Protein 1U7G (pdb70)

Structure (mmCIF, N/CA/C/O backbone):
data_1U7G
#
_entry.id   1U7G
#
_cell.length_a   96.541
_cell.length_b   96.541
_cell.length_c   94.622
_cell.angle_alpha   90.00
_cell.angle_beta   90.00
_cell.angle_gamma   120.00
#
_symmetry.space_group_name_H-M   'P 63'
#
loop_
_entity.id
_entity.type
_entity.pdbx_description
1 polymer 'Probable ammonium transporter'
2 non-polymer 'octyl beta-D-glucopyranoside'
3 non-polymer 'AMMONIUM ION'
4 non-polymer AMMONIA
5 water water
#
loop_
_atom_site.group_PDB
_atom_site.id
_atom_site.type_symbol
_atom_site.label_atom_id
_atom_site.label_alt_id
_atom_site.label_comp_id
_atom_site.label_asym_id
_atom_site.label_entity_id
_atom_site.label_seq_id
_atom_site.pdbx_PDB_ins_code
_atom_site.Cartn_x
_atom_site.Cartn_y
_atom_site.Cartn_z
_atom_site.occupancy
_atom_site.B_iso_or_equiv
_atom_site.auth_seq_id
_atom_site.auth_comp_id
_atom_site.auth_asym_id
_atom_site.auth_atom_id
_atom_site.pdbx_PDB_model_num
ATOM 1 N N . ALA A 1 3 ? 62.207 -19.724 -8.623 1.00 86.37 3 ALA A N 1
ATOM 2 C CA . ALA A 1 3 ? 60.795 -20.089 -8.653 1.00 65.64 3 ALA A CA 1
ATOM 3 C C . ALA A 1 3 ? 60.579 -21.536 -9.071 1.00 61.84 3 ALA A C 1
ATOM 4 O O . ALA A 1 3 ? 61.560 -22.256 -9.299 1.00 59.66 3 ALA A O 1
ATOM 6 N N . VAL A 1 4 ? 59.320 -21.970 -9.177 1.00 52.75 4 VAL A N 1
ATOM 7 C CA . VAL A 1 4 ? 59.060 -23.358 -9.602 1.00 41.08 4 VAL A CA 1
ATOM 8 C C . VAL A 1 4 ? 58.149 -23.363 -10.813 1.00 32.65 4 VAL A C 1
ATOM 9 O O . VAL A 1 4 ? 57.281 -22.527 -11.035 1.00 31.89 4 VAL A O 1
ATOM 13 N N . ALA A 1 5 ? 58.384 -24.321 -11.706 1.00 23.22 5 ALA A N 1
ATOM 14 C CA . ALA A 1 5 ? 57.619 -24.318 -12.944 1.00 18.04 5 ALA A CA 1
ATOM 15 C C . ALA A 1 5 ? 56.221 -24.853 -12.713 1.00 16.74 5 ALA A C 1
ATOM 16 O O . ALA A 1 5 ? 55.961 -25.803 -11.966 1.00 22.28 5 ALA A O 1
ATOM 18 N N . ASP A 1 6 ? 55.280 -24.243 -13.406 1.00 15.44 6 ASP A N 1
ATOM 19 C CA . ASP A 1 6 ? 53.933 -24.757 -13.435 1.00 14.36 6 ASP A CA 1
ATOM 20 C C . ASP A 1 6 ? 53.759 -25.625 -14.681 1.00 13.88 6 ASP A C 1
ATOM 21 O O . ASP A 1 6 ? 53.996 -25.070 -15.765 1.00 13.80 6 ASP A O 1
ATOM 26 N N . LYS A 1 7 ? 53.446 -26.895 -14.462 1.00 15.04 7 LYS A N 1
ATOM 27 C CA . LYS A 1 7 ? 53.404 -27.767 -15.639 1.00 14.26 7 LYS A CA 1
ATOM 28 C C . LYS A 1 7 ? 52.326 -27.344 -16.614 1.00 12.70 7 LYS A C 1
ATOM 29 O O . LYS A 1 7 ? 52.487 -27.575 -17.809 1.00 13.86 7 LYS A O 1
ATOM 35 N N . ALA A 1 8 ? 51.237 -26.766 -16.141 1.00 12.81 8 ALA A N 1
ATOM 36 C CA . ALA A 1 8 ? 50.213 -26.275 -17.060 1.00 12.73 8 ALA A CA 1
ATOM 37 C C . ALA A 1 8 ? 50.811 -25.208 -17.980 1.00 12.06 8 ALA A C 1
ATOM 38 O O . ALA A 1 8 ? 50.548 -25.199 -19.175 1.00 13.20 8 ALA A O 1
ATOM 40 N N . ASP A 1 9 ? 51.600 -24.299 -17.418 1.00 12.21 9 ASP A N 1
ATOM 41 C CA . ASP A 1 9 ? 52.219 -23.280 -18.220 1.00 11.61 9 ASP A CA 1
ATOM 42 C C . ASP A 1 9 ? 53.287 -23.885 -19.109 1.00 11.88 9 ASP A C 1
ATOM 43 O O . ASP A 1 9 ? 53.409 -23.493 -20.267 1.00 13.62 9 ASP A O 1
ATOM 48 N N . ASN A 1 10 ? 54.045 -24.842 -18.550 1.00 11.65 10 ASN A N 1
ATOM 49 C CA . ASN A 1 10 ? 55.002 -25.520 -19.436 1.00 11.19 10 ASN A CA 1
ATOM 50 C C . ASN A 1 10 ? 54.285 -26.122 -20.660 1.00 10.15 10 ASN A C 1
ATOM 51 O O . ASN A 1 10 ? 54.789 -25.978 -21.781 1.00 12.22 10 ASN A O 1
ATOM 56 N N . ALA A 1 11 ? 53.210 -26.827 -20.415 1.00 11.31 11 ALA A N 1
ATOM 57 C CA . ALA A 1 11 ? 52.473 -27.482 -21.476 1.00 10.39 11 ALA A CA 1
ATOM 58 C C . ALA A 1 11 ? 51.971 -26.447 -22.482 1.00 11.70 11 ALA A C 1
ATOM 59 O O . ALA A 1 11 ? 52.182 -26.556 -23.692 1.00 13.52 11 ALA A O 1
ATOM 61 N N . PHE A 1 12 ? 51.305 -25.453 -21.903 1.00 11.29 12 PHE A N 1
ATOM 62 C CA . PHE A 1 12 ? 50.802 -24.365 -22.738 1.00 10.26 12 PHE A CA 1
ATOM 63 C C . PHE A 1 12 ? 51.879 -23.791 -23.634 1.00 11.29 12 PHE A C 1
ATOM 64 O O . PHE A 1 12 ? 51.733 -23.561 -24.826 1.00 12.72 12 PHE A O 1
ATOM 88 N N . ILE A 1 15 ? 53.310 -25.968 -26.385 1.00 11.14 15 ILE A N 1
ATOM 89 C CA . ILE A 1 15 ? 52.378 -26.035 -27.534 1.00 10.82 15 ILE A CA 1
ATOM 90 C C . ILE A 1 15 ? 52.334 -24.717 -28.256 1.00 10.81 15 ILE A C 1
ATOM 91 O O . ILE A 1 15 ? 52.331 -24.647 -29.486 1.00 11.92 15 ILE A O 1
ATOM 99 N N . CYS A 1 16 ? 52.328 -23.598 -27.544 1.00 10.18 16 CYS A N 1
ATOM 100 C CA . CYS A 1 16 ? 52.322 -22.297 -28.219 1.00 10.40 16 CYS A CA 1
ATOM 101 C C . CYS A 1 16 ? 53.602 -22.179 -29.040 1.00 10.01 16 CYS A C 1
ATOM 102 O O . CYS A 1 16 ? 53.554 -21.584 -30.113 1.00 11.58 16 CYS A O 1
ATOM 105 N N . THR A 1 17 ? 54.731 -22.663 -28.546 1.00 10.85 17 THR A N 1
ATOM 106 C CA . THR A 1 17 ? 55.944 -22.569 -29.372 1.00 10.90 17 THR A CA 1
ATOM 107 C C . THR A 1 17 ? 55.803 -23.402 -30.640 1.00 9.68 17 THR A C 1
ATOM 108 O O . THR A 1 17 ? 56.194 -22.891 -31.683 1.00 11.44 17 THR A O 1
ATOM 112 N N . ALA A 1 18 ? 55.236 -24.615 -30.516 1.00 11.10 18 ALA A N 1
ATOM 113 C CA . ALA A 1 18 ? 55.003 -25.406 -31.727 1.00 10.48 18 ALA A CA 1
ATOM 114 C C . ALA A 1 18 ? 54.113 -24.621 -32.675 1.00 10.11 18 ALA A C 1
ATOM 115 O O . ALA A 1 18 ? 54.374 -24.613 -33.883 1.00 11.44 18 ALA A O 1
ATOM 117 N N . LEU A 1 19 ? 53.098 -23.977 -32.169 1.00 10.19 19 LEU A N 1
ATOM 118 C CA . LEU A 1 19 ? 52.217 -23.180 -33.028 1.00 10.14 19 LEU A CA 1
ATOM 119 C C . LEU A 1 19 ? 52.982 -22.055 -33.666 1.00 9.30 19 LEU A C 1
ATOM 120 O O . LEU A 1 19 ? 52.738 -21.739 -34.838 1.00 11.26 19 LEU A O 1
ATOM 125 N N . VAL A 1 20 ? 53.872 -21.407 -32.918 1.00 10.07 20 VAL A N 1
ATOM 126 C CA . VAL A 1 20 ? 54.615 -20.295 -33.578 1.00 10.67 20 VAL A CA 1
ATOM 127 C C . VAL A 1 20 ? 55.547 -20.867 -34.649 1.00 10.99 20 VAL A C 1
ATOM 128 O O . VAL A 1 20 ? 55.715 -20.268 -35.726 1.00 12.00 20 VAL A O 1
ATOM 132 N N . LEU A 1 21 ? 56.192 -21.998 -34.354 1.00 10.61 21 LEU A N 1
ATOM 133 C CA . LEU A 1 21 ? 57.077 -22.603 -35.379 1.00 9.56 21 LEU A CA 1
ATOM 134 C C . LEU A 1 21 ? 56.256 -22.923 -36.619 1.00 9.75 21 LEU A C 1
ATOM 135 O O . LEU A 1 21 ? 56.741 -22.780 -37.724 1.00 11.34 21 LEU A O 1
ATOM 140 N N . PHE A 1 22 ? 55.026 -23.364 -36.422 1.00 10.05 22 PHE A N 1
ATOM 141 C CA . PHE A 1 22 ? 54.112 -23.723 -37.517 1.00 10.98 22 PHE A CA 1
ATOM 142 C C . PHE A 1 22 ? 53.891 -22.499 -38.381 1.00 9.38 22 PHE A C 1
ATOM 143 O O . PHE A 1 22 ? 53.643 -22.681 -39.588 1.00 12.01 22 PHE A O 1
ATOM 159 N N . THR A 1 24 ? 56.006 -20.406 -39.359 1.00 11.00 24 THR A N 1
ATOM 160 C CA . THR A 1 24 ? 57.042 -20.312 -40.384 1.00 11.54 24 THR A CA 1
ATOM 161 C C . THR A 1 24 ? 57.030 -21.539 -41.281 1.00 12.09 24 THR A C 1
ATOM 162 O O . THR A 1 24 ? 57.048 -21.447 -42.494 1.00 13.47 24 THR A O 1
ATOM 166 N N . ILE A 1 25 ? 57.031 -22.675 -40.570 1.00 10.50 25 ILE A N 1
ATOM 167 C CA . ILE A 1 25 ? 57.185 -23.980 -41.188 1.00 10.69 25 ILE A CA 1
ATOM 168 C C . ILE A 1 25 ? 55.861 -24.695 -41.022 1.00 11.04 25 ILE A C 1
ATOM 169 O O . ILE A 1 25 ? 55.645 -25.363 -40.006 1.00 11.55 25 ILE A O 1
ATOM 174 N N . PRO A 1 26 ? 54.888 -24.654 -41.931 1.00 11.12 26 PRO A N 1
ATOM 175 C CA . PRO A 1 26 ? 55.053 -24.054 -43.255 1.00 11.90 26 PRO A CA 1
ATOM 176 C C . PRO A 1 26 ? 54.263 -22.794 -43.534 1.00 12.14 26 PRO A C 1
ATOM 177 O O . PRO A 1 26 ? 54.250 -22.386 -44.679 1.00 12.29 26 PRO A O 1
ATOM 181 N N . GLY A 1 27 ? 53.658 -22.186 -42.519 1.00 11.65 27 GLY A N 1
ATOM 182 C CA . GLY A 1 27 ? 52.691 -21.076 -42.731 1.00 11.81 27 GLY A CA 1
ATOM 183 C C . GLY A 1 27 ? 53.214 -20.026 -43.698 1.00 10.87 27 GLY A C 1
ATOM 184 O O . GLY A 1 27 ? 52.596 -19.798 -44.757 1.00 12.48 27 GLY A O 1
ATOM 185 N N . ILE A 1 28 ? 54.323 -19.381 -43.375 1.00 10.97 28 ILE A N 1
ATOM 186 C CA . ILE A 1 28 ? 54.706 -18.195 -44.161 1.00 10.84 28 ILE A CA 1
ATOM 187 C C . ILE A 1 28 ? 55.215 -18.634 -45.508 1.00 11.58 28 ILE A C 1
ATOM 188 O O . ILE A 1 28 ? 55.128 -17.886 -46.493 1.00 12.96 28 ILE A O 1
ATOM 193 N N . ALA A 1 29 ? 55.746 -19.852 -45.553 1.00 12.42 29 ALA A N 1
ATOM 194 C CA . ALA A 1 29 ? 56.240 -20.384 -46.842 1.00 12.39 29 ALA A CA 1
ATOM 195 C C . ALA A 1 29 ? 55.105 -20.642 -47.792 1.00 13.17 29 ALA A C 1
ATOM 196 O O . ALA A 1 29 ? 55.188 -20.337 -49.001 1.00 15.72 29 ALA A O 1
ATOM 198 N N . LEU A 1 30 ? 54.025 -21.200 -47.280 1.00 13.76 30 LEU A N 1
ATOM 199 C CA . LEU A 1 30 ? 52.856 -21.393 -48.159 1.00 13.51 30 LEU A CA 1
ATOM 200 C C . LEU A 1 30 ? 52.271 -20.044 -48.540 1.00 13.60 30 LEU A C 1
ATOM 201 O O . LEU A 1 30 ? 51.848 -19.841 -49.676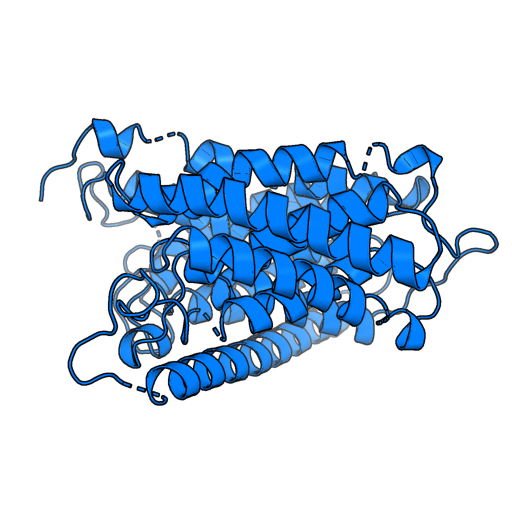 1.00 14.50 30 LEU A O 1
ATOM 206 N N . PHE A 1 31 ? 52.235 -19.135 -47.577 1.00 13.12 31 PHE A N 1
ATOM 207 C CA . PHE A 1 31 ? 51.654 -17.829 -47.837 1.00 12.13 31 PHE A CA 1
ATOM 208 C C . PHE A 1 31 ? 52.346 -17.171 -49.007 1.00 12.76 31 PHE A C 1
ATOM 209 O O . PHE A 1 31 ? 51.721 -16.730 -49.979 1.00 14.70 31 PHE A O 1
ATOM 217 N N . TYR A 1 32 ? 53.665 -17.093 -48.927 1.00 13.12 32 TYR A N 1
ATOM 218 C CA . TYR A 1 32 ? 54.373 -16.501 -50.061 1.00 12.53 32 TYR A CA 1
ATOM 219 C C . TYR A 1 32 ? 54.428 -17.407 -51.284 1.00 14.07 32 TYR A C 1
ATOM 220 O O . TYR A 1 32 ? 54.492 -16.848 -52.373 1.00 16.05 32 TYR A O 1
ATOM 229 N N . GLY A 1 33 ? 54.350 -18.690 -51.053 1.00 13.78 33 GLY A N 1
ATOM 230 C CA . GLY A 1 33 ? 54.317 -19.605 -52.184 1.00 15.89 33 GLY A CA 1
ATOM 231 C C . GLY A 1 33 ? 53.143 -19.270 -53.093 1.00 18.24 33 GLY A C 1
ATOM 232 O O . GLY A 1 33 ? 53.260 -19.436 -54.329 1.00 22.72 33 GLY A O 1
ATOM 233 N N . GLY A 1 34 ? 52.038 -18.783 -52.538 1.00 18.62 34 GLY A N 1
ATOM 234 C CA . GLY A 1 34 ? 50.900 -18.424 -53.351 1.00 18.36 34 GLY A CA 1
ATOM 235 C C . GLY A 1 34 ? 51.031 -17.069 -54.004 1.00 18.95 34 GLY A C 1
ATOM 236 O O . GLY A 1 34 ? 50.202 -16.720 -54.841 1.00 24.37 34 GLY A O 1
ATOM 237 N N . LEU A 1 35 ? 52.019 -16.292 -53.657 1.00 16.55 35 LEU A N 1
ATOM 238 C CA . LEU A 1 35 ? 52.209 -14.934 -54.122 1.00 18.41 35 LEU A CA 1
ATOM 239 C C . LEU A 1 35 ? 53.336 -14.773 -55.117 1.00 23.74 35 LEU A C 1
ATOM 240 O O . LEU A 1 35 ? 53.454 -13.716 -55.719 1.00 25.55 35 LEU A O 1
ATOM 245 N N . ILE A 1 36 ? 54.170 -15.801 -55.167 1.00 21.22 36 ILE A N 1
ATOM 246 C CA . ILE A 1 36 ? 55.237 -15.690 -56.152 1.00 22.74 36 ILE A CA 1
ATOM 247 C C . ILE A 1 36 ? 54.958 -16.669 -57.288 1.00 26.11 36 ILE A C 1
ATOM 248 O O . ILE A 1 36 ? 54.140 -17.605 -57.279 1.00 24.57 36 ILE A O 1
ATOM 253 N N . ARG A 1 37 ? 55.711 -16.423 -58.379 1.00 28.98 37 ARG A N 1
ATOM 254 C CA . ARG A 1 37 ? 55.639 -17.238 -59.570 1.00 33.37 37 ARG A CA 1
ATOM 255 C C . ARG A 1 37 ? 56.173 -18.643 -59.309 1.00 30.88 37 ARG A C 1
ATOM 256 O O . ARG A 1 37 ? 57.119 -18.770 -58.520 1.00 31.02 37 ARG A O 1
ATOM 264 N N . GLY A 1 38 ? 55.539 -19.586 -59.986 1.00 30.71 38 GLY A N 1
ATOM 265 C CA . GLY A 1 38 ? 55.832 -21.006 -59.868 1.00 32.18 38 GLY A CA 1
ATOM 266 C C . GLY A 1 38 ? 57.342 -21.173 -59.931 1.00 32.31 38 GLY A C 1
ATOM 267 O O . GLY A 1 38 ? 57.836 -21.957 -59.116 1.00 31.22 38 GLY A O 1
ATOM 268 N N . LYS A 1 39 ? 57.985 -20.459 -60.849 1.00 32.71 39 LYS A N 1
ATOM 269 C CA . LYS A 1 39 ? 59.400 -20.741 -61.127 1.00 31.89 39 LYS A CA 1
ATOM 270 C C . LYS A 1 39 ? 60.330 -20.402 -59.981 1.00 29.92 39 LYS A C 1
ATOM 271 O O . LYS A 1 39 ? 61.474 -20.850 -60.004 1.00 29.22 39 LYS A O 1
ATOM 277 N N . ASN A 1 40 ? 59.897 -19.635 -58.990 1.00 24.05 40 ASN A N 1
ATOM 278 C CA . ASN A 1 40 ? 60.730 -19.204 -57.891 1.00 19.70 40 ASN A CA 1
ATOM 279 C C . ASN A 1 40 ? 60.288 -19.857 -56.565 1.00 17.41 40 ASN A C 1
ATOM 280 O O . ASN A 1 40 ? 60.899 -19.605 -55.532 1.00 18.95 40 ASN A O 1
ATOM 285 N N . VAL A 1 41 ? 59.243 -20.670 -56.619 1.00 17.73 41 VAL A N 1
ATOM 286 C CA . VAL A 1 41 ? 58.715 -21.147 -55.367 1.00 17.23 41 VAL A CA 1
ATOM 287 C C . VAL A 1 41 ? 59.712 -22.087 -54.697 1.00 16.83 41 VAL A C 1
ATOM 288 O O . VAL A 1 41 ? 59.900 -22.030 -53.486 1.00 17.70 41 VAL A O 1
ATOM 292 N N . LEU A 1 42 ? 60.321 -22.929 -55.499 1.00 16.99 42 LEU A N 1
ATOM 293 C CA . LEU A 1 42 ? 61.314 -23.862 -54.968 1.00 16.82 42 LEU A CA 1
ATOM 294 C C . LEU A 1 42 ? 62.455 -23.188 -54.217 1.00 15.57 42 LEU A C 1
ATOM 295 O O . LEU A 1 42 ? 62.834 -23.586 -53.102 1.00 18.20 42 LEU A O 1
ATOM 300 N N . SER A 1 43 ? 63.003 -22.164 -54.841 1.00 17.25 43 SER A N 1
ATOM 301 C CA . SER A 1 43 ? 64.039 -21.376 -54.275 1.00 17.37 43 SER A CA 1
ATOM 302 C C . SER A 1 43 ? 63.576 -20.714 -52.974 1.00 14.87 43 SER A C 1
ATOM 303 O O . SER A 1 43 ? 64.318 -20.726 -52.010 1.00 17.29 43 SER A O 1
ATOM 316 N N . LEU A 1 45 ? 61.197 -21.654 -51.013 1.00 13.63 45 LEU A N 1
ATOM 317 C CA . LEU A 1 45 ? 60.962 -22.596 -49.932 1.00 12.80 45 LEU A CA 1
ATOM 318 C C . LEU A 1 45 ? 62.293 -23.037 -49.360 1.00 11.54 45 LEU A C 1
ATOM 319 O O . LEU A 1 45 ? 62.455 -23.237 -48.175 1.00 13.98 45 LEU A O 1
ATOM 324 N N . THR A 1 46 ? 63.289 -23.196 -50.241 1.00 13.47 46 THR A N 1
ATOM 325 C CA . THR A 1 46 ? 64.623 -23.588 -49.745 1.00 13.79 46 THR A CA 1
ATOM 326 C C . THR A 1 46 ? 65.199 -22.517 -48.860 1.00 13.35 46 THR A C 1
ATOM 327 O O . THR A 1 46 ? 65.760 -22.796 -47.805 1.00 14.94 46 THR A O 1
ATOM 331 N N . GLN A 1 47 ? 65.083 -21.246 -49.292 1.00 13.52 47 GLN A N 1
ATOM 332 C CA . GLN A 1 47 ? 65.653 -20.167 -48.496 1.00 12.79 47 GLN A CA 1
ATOM 333 C C . GLN A 1 47 ? 64.904 -20.042 -47.181 1.00 14.76 47 GLN A C 1
ATOM 334 O O . GLN A 1 47 ? 65.531 -19.764 -46.168 1.00 15.74 47 GLN A O 1
ATOM 340 N N . VAL A 1 48 ? 63.582 -20.233 -47.247 1.00 13.77 48 VAL A N 1
ATOM 341 C CA . VAL A 1 48 ? 62.865 -20.082 -45.963 1.00 13.20 48 VAL A CA 1
ATOM 342 C C . VAL A 1 48 ? 63.320 -21.190 -45.019 1.00 12.40 48 VAL A C 1
ATOM 343 O O . VAL A 1 48 ? 63.527 -20.988 -43.837 1.00 13.34 48 VAL A O 1
ATOM 347 N N . THR A 1 49 ? 63.461 -22.389 -45.533 1.00 11.87 49 THR A N 1
ATOM 348 C CA . THR A 1 49 ? 63.746 -23.532 -44.660 1.00 12.70 49 THR A CA 1
ATOM 349 C C . THR A 1 49 ? 65.170 -23.401 -44.131 1.00 11.64 49 THR A C 1
ATOM 350 O O . THR A 1 49 ? 65.456 -23.661 -42.980 1.00 13.81 49 THR A O 1
ATOM 354 N N . VAL A 1 50 ? 66.116 -23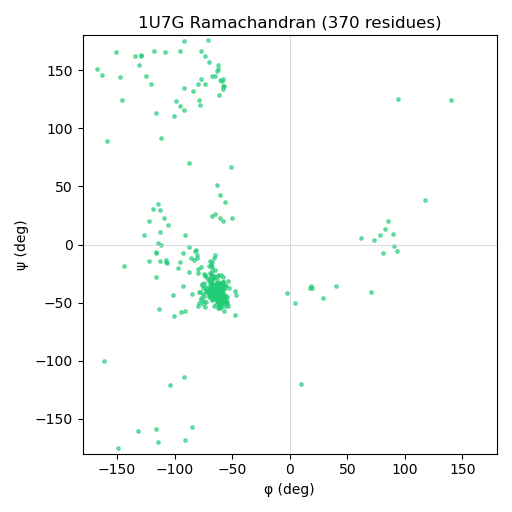.023 -45.013 1.00 13.02 50 VAL A N 1
ATOM 355 C CA . VAL A 1 50 ? 67.511 -22.958 -44.577 1.00 12.55 50 VAL A CA 1
ATOM 356 C C . VAL A 1 50 ? 67.705 -21.759 -43.674 1.00 12.82 50 VAL A C 1
ATOM 357 O O . VAL A 1 50 ? 68.412 -21.855 -42.662 1.00 14.96 50 VAL A O 1
ATOM 361 N N . THR A 1 51 ? 67.087 -20.609 -43.967 1.00 13.63 51 THR A N 1
ATOM 362 C CA . THR A 1 51 ? 67.290 -19.509 -43.015 1.00 13.74 51 THR A CA 1
ATOM 363 C C . THR A 1 51 ? 66.574 -19.793 -41.691 1.00 14.00 51 THR A C 1
ATOM 364 O O . THR A 1 51 ? 67.047 -19.324 -40.663 1.00 14.37 51 THR A O 1
ATOM 368 N N . PHE A 1 52 ? 65.480 -20.531 -41.751 1.00 13.38 52 PHE A N 1
ATOM 369 C CA . PHE A 1 52 ? 64.800 -20.961 -40.498 1.00 11.19 52 PHE A CA 1
ATOM 370 C C . PHE A 1 52 ? 65.799 -21.726 -39.642 1.00 12.37 52 PHE A C 1
ATOM 371 O O . PHE A 1 52 ? 65.966 -21.493 -38.453 1.00 13.72 52 PHE A O 1
ATOM 379 N N . ALA A 1 53 ? 66.483 -22.660 -40.317 1.00 12.71 53 ALA A N 1
ATOM 380 C CA . ALA A 1 53 ? 67.407 -23.493 -39.584 1.00 12.46 53 ALA A CA 1
ATOM 381 C C . ALA A 1 53 ? 68.514 -22.642 -38.990 1.00 13.28 53 ALA A C 1
ATOM 382 O O . ALA A 1 53 ? 68.943 -22.748 -37.837 1.00 14.14 53 ALA A O 1
ATOM 384 N N . LEU A 1 54 ? 69.010 -21.726 -39.849 1.00 13.24 54 LEU A N 1
ATOM 385 C CA . LEU A 1 54 ? 70.069 -20.809 -39.382 1.00 13.55 54 LEU A CA 1
ATOM 386 C C . LEU A 1 54 ? 69.611 -20.012 -38.189 1.00 13.85 54 LEU A C 1
ATOM 387 O O . LEU A 1 54 ? 70.358 -19.851 -37.220 1.00 15.20 54 LEU A O 1
ATOM 392 N N . VAL A 1 55 ? 68.409 -19.447 -38.219 1.00 13.46 55 VAL A N 1
ATOM 393 C CA . VAL A 1 55 ? 67.916 -18.666 -37.094 1.00 13.70 55 VAL A CA 1
ATOM 394 C C . VAL A 1 55 ? 67.828 -19.534 -35.830 1.00 13.25 55 VAL A C 1
ATOM 395 O O . VAL A 1 55 ? 68.232 -19.102 -34.754 1.00 14.74 55 VAL A O 1
ATOM 399 N N . CYS A 1 56 ? 67.325 -20.751 -36.005 1.00 13.30 56 CYS A N 1
ATOM 400 C CA . CYS A 1 56 ? 67.220 -21.654 -34.873 1.00 13.40 56 CYS A CA 1
ATOM 401 C C . CYS A 1 56 ? 68.567 -21.865 -34.206 1.00 14.39 56 CYS A C 1
ATOM 402 O O . CYS A 1 56 ? 68.634 -21.880 -32.963 1.00 15.64 56 CYS A O 1
ATOM 405 N N . ILE A 1 57 ? 69.602 -22.056 -35.006 1.00 14.34 57 ILE A N 1
ATOM 406 C CA . ILE A 1 57 ? 70.940 -22.329 -34.455 1.00 14.77 57 ILE A CA 1
ATOM 407 C C . ILE A 1 57 ? 71.476 -21.028 -33.900 1.00 15.70 57 ILE A C 1
ATOM 408 O O . ILE A 1 57 ? 71.974 -21.046 -32.762 1.00 17.95 57 ILE A O 1
ATOM 413 N N . LEU A 1 58 ? 71.428 -19.908 -34.619 1.00 14.81 58 LEU A N 1
ATOM 414 C CA . LEU A 1 58 ? 72.020 -18.699 -34.044 1.00 15.35 58 LEU A CA 1
ATOM 415 C C . LEU A 1 58 ? 71.322 -18.335 -32.730 1.00 14.61 58 LEU A C 1
ATOM 416 O O . LEU A 1 58 ? 71.928 -17.853 -31.805 1.00 18.26 58 LEU A O 1
ATOM 421 N N . TRP A 1 59 ? 69.999 -18.619 -32.663 1.00 14.87 59 TRP A N 1
ATOM 422 C CA . TRP A 1 59 ? 69.257 -18.296 -31.450 1.00 15.09 59 TRP A CA 1
ATOM 423 C C . TRP A 1 59 ? 69.824 -19.038 -30.247 1.00 14.97 59 TRP A C 1
ATOM 424 O O . TRP A 1 59 ? 70.048 -18.406 -29.185 1.00 16.45 59 TRP A O 1
ATOM 435 N N . VAL A 1 60 ? 70.065 -20.346 -30.378 1.00 15.07 60 VAL A N 1
ATOM 436 C CA . VAL A 1 60 ? 70.619 -21.060 -29.205 1.00 15.32 60 VAL A CA 1
ATOM 437 C C . VAL A 1 60 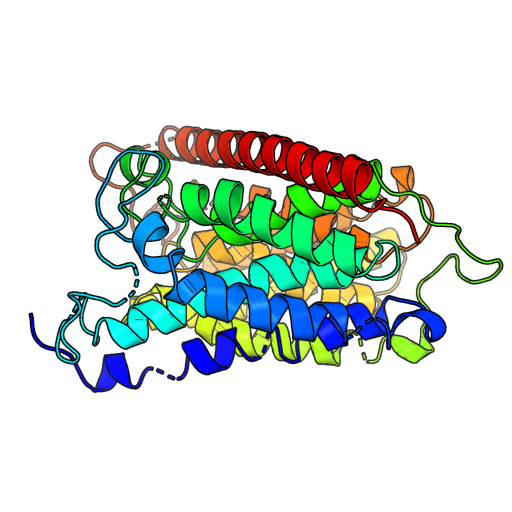? 72.074 -20.722 -29.027 1.00 16.96 60 VAL A C 1
ATOM 438 O O . VAL A 1 60 ? 72.569 -20.661 -27.905 1.00 18.29 60 VAL A O 1
ATOM 444 N N . VAL A 1 61 ? 72.822 -20.475 -30.138 1.00 16.55 61 VAL A N 1
ATOM 445 C CA . VAL A 1 61 ? 74.233 -20.183 -29.926 1.00 16.84 61 VAL A CA 1
ATOM 446 C C . VAL A 1 61 ? 74.420 -18.896 -29.152 1.00 16.73 61 VAL A C 1
ATOM 447 O O . VAL A 1 61 ? 75.145 -18.832 -28.133 1.00 18.93 61 VAL A O 1
ATOM 451 N N . TYR A 1 62 ? 73.781 -17.830 -29.600 1.00 17.08 62 TYR A N 1
ATOM 452 C CA . TYR A 1 62 ? 73.954 -16.556 -28.904 1.00 16.86 62 TYR A CA 1
ATOM 453 C C . TYR A 1 62 ? 72.704 -15.698 -28.858 1.00 16.80 62 TYR A C 1
ATOM 454 O O . TYR A 1 62 ? 72.632 -14.711 -28.127 1.00 18.52 62 TYR A O 1
ATOM 463 N N . GLY A 1 63 ? 71.708 -15.954 -29.727 1.00 16.54 63 GLY A N 1
ATOM 464 C CA . GLY A 1 63 ? 70.662 -14.960 -29.806 1.00 16.34 63 GLY A CA 1
ATOM 465 C C . GLY A 1 63 ? 69.870 -14.868 -28.527 1.00 16.20 63 GLY A C 1
ATOM 466 O O . GLY A 1 63 ? 69.557 -13.769 -28.029 1.00 17.03 63 GLY A O 1
ATOM 467 N N . TYR A 1 64 ? 69.545 -16.004 -27.939 1.00 15.47 64 TYR A N 1
ATOM 468 C CA . TYR A 1 64 ? 68.804 -16.001 -26.687 1.00 16.08 64 TYR A CA 1
ATOM 469 C C . TYR A 1 64 ? 69.569 -15.240 -25.621 1.00 15.98 64 TYR A C 1
ATOM 470 O O . TYR A 1 64 ? 69.056 -14.427 -24.870 1.00 19.38 64 TYR A O 1
ATOM 479 N N . SER A 1 65 ? 70.881 -15.528 -25.535 1.00 17.29 65 SER A N 1
ATOM 480 C CA . SER A 1 65 ? 71.625 -14.800 -24.496 1.00 18.60 65 SER A CA 1
ATOM 481 C C . SER A 1 65 ? 71.676 -13.303 -24.686 1.00 18.47 65 SER A C 1
ATOM 482 O O . SER A 1 65 ? 71.556 -12.548 -23.718 1.00 20.80 65 SER A O 1
ATOM 485 N N . LEU A 1 66 ? 71.842 -12.892 -25.938 1.00 18.48 66 LEU A N 1
ATOM 486 C CA . LEU A 1 66 ? 71.956 -11.445 -26.202 1.00 19.45 66 LEU A CA 1
ATOM 487 C C . LEU A 1 66 ? 70.605 -10.781 -26.214 1.00 19.00 66 LEU A C 1
ATOM 488 O O . LEU A 1 66 ? 70.496 -9.574 -25.988 1.00 21.44 66 LEU A O 1
ATOM 493 N N . ALA A 1 67 ? 69.549 -11.559 -26.495 1.00 17.86 67 ALA A N 1
ATOM 494 C CA . ALA A 1 67 ? 68.222 -10.907 -26.475 1.00 17.96 67 ALA A CA 1
ATOM 495 C C . ALA A 1 67 ? 67.633 -10.859 -25.081 1.00 19.78 67 ALA A C 1
ATOM 496 O O . ALA A 1 67 ? 67.044 -9.890 -24.658 1.00 20.99 67 ALA A O 1
ATOM 498 N N . SER A 1 68 ? 67.784 -11.975 -24.366 1.00 20.14 68 SER A N 1
ATOM 499 C CA . SER A 1 68 ? 67.102 -12.123 -23.082 1.00 22.16 68 SER A CA 1
ATOM 500 C C . SER A 1 68 ? 68.009 -12.028 -21.871 1.00 21.65 68 SER A C 1
ATOM 501 O O . SER A 1 68 ? 67.466 -11.869 -20.768 1.00 23.77 68 SER A O 1
ATOM 504 N N . GLY A 1 69 ? 69.330 -12.121 -22.037 1.00 20.33 69 GLY A N 1
ATOM 505 C CA . GLY A 1 69 ? 70.234 -11.986 -20.896 1.00 20.08 69 GLY A CA 1
ATOM 506 C C . GLY A 1 69 ? 70.214 -10.537 -20.454 1.00 19.92 69 GLY A C 1
ATOM 507 O O . GLY A 1 69 ? 69.873 -9.636 -21.214 1.00 22.56 69 GLY A O 1
ATOM 508 N N . GLU A 1 70 ? 70.585 -10.336 -19.192 1.00 24.16 70 GLU A N 1
ATOM 509 C CA . GLU A 1 70 ? 70.573 -8.974 -18.654 1.00 29.28 70 GLU A CA 1
ATOM 510 C C . GLU A 1 70 ? 71.834 -8.308 -19.158 1.00 27.04 70 GLU A C 1
ATOM 511 O O . GLU A 1 70 ? 72.924 -8.903 -19.189 1.00 31.62 70 GLU A O 1
ATOM 517 N N . GLY A 1 71 ? 71.722 -7.058 -19.582 1.00 29.01 71 GLY A N 1
ATOM 518 C CA . GLY A 1 71 ? 72.960 -6.454 -20.092 1.00 30.47 71 GLY A CA 1
ATOM 519 C C . GLY A 1 71 ? 72.747 -4.951 -20.075 1.00 31.29 71 GLY A C 1
ATOM 520 O O . GLY A 1 71 ? 72.857 -4.349 -18.992 1.00 43.10 71 GLY A O 1
ATOM 521 N N . ASN A 1 72 ? 72.434 -4.388 -21.232 1.00 29.91 72 ASN A N 1
ATOM 522 C CA . ASN A 1 72 ? 72.249 -2.935 -21.220 1.00 28.67 72 ASN A CA 1
ATOM 523 C C . ASN A 1 72 ? 70.963 -2.574 -21.932 1.00 28.15 72 ASN A C 1
ATOM 524 O O . ASN A 1 72 ? 70.109 -3.425 -22.100 1.00 27.77 72 ASN A O 1
ATOM 529 N N . ASN A 1 73 ? 70.768 -1.356 -22.380 1.00 24.40 73 ASN A N 1
ATOM 530 C CA . ASN A 1 73 ? 69.498 -1.025 -23.010 1.00 24.58 73 ASN A CA 1
ATOM 531 C C . ASN A 1 73 ? 69.311 -1.692 -24.365 1.00 23.07 73 ASN A C 1
ATOM 532 O O . ASN A 1 73 ? 68.175 -1.758 -24.862 1.00 24.94 73 ASN A O 1
ATOM 537 N N . PHE A 1 74 ? 70.411 -2.143 -24.973 1.00 24.10 74 PHE A N 1
ATOM 538 C CA . PHE A 1 74 ? 70.313 -2.579 -26.356 1.00 23.49 74 PHE A CA 1
ATOM 539 C C . PHE A 1 74 ? 70.595 -4.047 -26.556 1.00 21.40 74 PHE A C 1
ATOM 540 O O . PHE A 1 74 ? 70.141 -4.679 -27.506 1.00 24.45 74 PHE A O 1
ATOM 548 N N . PHE A 1 75 ? 71.402 -4.625 -25.686 1.00 21.68 75 PHE A N 1
ATOM 549 C CA . PHE A 1 75 ? 71.628 -6.072 -25.796 1.00 23.18 75 PHE A CA 1
ATOM 550 C C . PHE A 1 75 ? 71.930 -6.630 -24.405 1.00 22.99 75 PHE A C 1
ATOM 551 O O . PHE A 1 75 ? 72.250 -5.949 -23.440 1.00 23.35 75 PHE A O 1
ATOM 559 N N . GLY A 1 76 ? 71.851 -7.950 -24.333 1.00 23.32 76 GLY A N 1
ATOM 560 C CA . GLY A 1 76 ? 71.979 -8.668 -23.076 1.00 25.82 76 GLY A CA 1
ATOM 561 C C . GLY A 1 76 ? 73.418 -9.077 -22.834 1.00 27.68 76 GLY A C 1
ATOM 562 O O . GLY A 1 76 ? 74.286 -8.199 -22.672 1.00 26.38 76 GLY A O 1
ATOM 563 N N . ASN A 1 77 ? 73.679 -10.375 -22.833 1.00 23.69 77 ASN A N 1
ATOM 564 C CA . ASN A 1 77 ? 75.056 -10.744 -22.507 1.00 21.51 77 ASN A CA 1
ATOM 565 C C . ASN A 1 77 ? 75.436 -12.027 -23.245 1.00 23.44 77 ASN A C 1
ATOM 566 O O . ASN A 1 77 ? 74.642 -12.558 -23.996 1.00 22.76 77 ASN A O 1
ATOM 571 N N . ILE A 1 78 ? 76.627 -12.550 -22.977 1.00 23.37 78 ILE A N 1
ATOM 572 C CA . ILE A 1 78 ? 76.995 -13.792 -23.663 1.00 26.56 78 ILE A CA 1
ATOM 573 C C . ILE A 1 78 ? 77.212 -14.851 -22.608 1.00 22.69 78 ILE A C 1
ATOM 574 O O . ILE A 1 78 ? 77.973 -15.792 -22.748 1.00 28.04 78 ILE A O 1
ATOM 579 N N . ASN A 1 79 ? 76.501 -14.754 -21.493 1.00 22.90 79 ASN A N 1
ATOM 580 C CA . ASN A 1 79 ? 76.664 -15.754 -20.440 1.00 28.10 79 ASN A CA 1
ATOM 581 C C . ASN A 1 79 ? 75.832 -17.010 -20.703 1.00 25.53 79 ASN A C 1
ATOM 582 O O . ASN A 1 79 ? 75.968 -18.057 -20.064 1.00 26.67 79 ASN A O 1
ATOM 587 N N . TRP A 1 80 ? 74.909 -16.876 -21.663 1.00 22.53 80 TRP A N 1
ATOM 588 C CA . TRP A 1 80 ? 74.074 -18.037 -22.008 1.00 21.41 80 TRP A CA 1
ATOM 589 C C . TRP A 1 80 ? 74.332 -18.534 -23.419 1.00 19.98 80 TRP A C 1
ATOM 590 O O . TRP A 1 80 ? 73.450 -19.007 -24.126 1.00 19.64 80 TRP A O 1
ATOM 601 N N . LEU A 1 81 ? 75.565 -18.445 -23.877 1.00 20.88 81 LEU A N 1
ATOM 602 C CA . LEU A 1 81 ? 75.941 -18.975 -25.193 1.00 20.67 81 LEU A CA 1
ATOM 603 C C . LEU A 1 81 ? 75.731 -20.471 -25.199 1.00 20.04 81 LEU A C 1
ATOM 604 O O . LEU A 1 81 ? 76.110 -21.153 -24.242 1.00 22.60 81 LEU A O 1
ATOM 617 N N . LEU A 1 83 ? 73.242 -21.888 -24.377 1.00 18.11 83 LEU A N 1
ATOM 618 C CA . LEU A 1 83 ? 72.444 -22.089 -23.177 1.00 18.39 83 LEU A CA 1
ATOM 619 C C . LEU A 1 83 ? 73.292 -22.541 -22.003 1.00 18.58 83 LEU A C 1
ATOM 620 O O . LEU A 1 83 ? 72.813 -23.132 -21.039 1.00 20.10 83 LEU A O 1
ATOM 625 N N . LYS A 1 84 ? 74.585 -22.222 -22.114 1.00 18.65 84 LYS A N 1
ATOM 626 C CA . LYS A 1 84 ? 75.416 -22.613 -20.960 1.00 20.78 84 LYS A CA 1
ATOM 627 C C . LYS A 1 84 ? 74.917 -21.873 -19.718 1.00 20.29 84 LYS A C 1
ATOM 628 O O . LYS A 1 84 ? 74.369 -20.772 -19.792 1.00 19.90 84 LYS A O 1
ATOM 634 N N . ASN A 1 85 ? 75.122 -22.528 -18.600 1.00 20.31 85 ASN A N 1
ATOM 635 C CA . ASN A 1 85 ? 74.774 -21.926 -17.300 1.00 23.37 85 ASN A CA 1
ATOM 636 C C . ASN A 1 85 ? 73.273 -21.900 -17.087 1.00 23.65 85 ASN A C 1
ATOM 637 O O . ASN A 1 85 ? 72.814 -21.354 -16.097 1.00 28.03 85 ASN A O 1
ATOM 642 N N . ILE A 1 86 ? 72.513 -22.487 -18.033 1.00 19.58 86 ILE A N 1
ATOM 643 C CA . ILE A 1 86 ? 71.092 -22.655 -17.764 1.00 18.95 86 ILE A CA 1
ATOM 644 C C . ILE A 1 86 ? 70.856 -24.093 -17.342 1.00 18.38 86 ILE A C 1
ATOM 645 O O . ILE A 1 86 ? 70.998 -25.055 -18.087 1.00 21.23 86 ILE A O 1
ATOM 650 N N . GLU A 1 87 ? 70.517 -24.211 -16.055 1.00 19.69 87 GLU A N 1
ATOM 651 C CA . GLU A 1 87 ? 70.170 -25.527 -15.548 1.00 20.66 87 GLU A CA 1
ATOM 652 C C . GLU A 1 87 ? 68.912 -26.021 -16.229 1.00 19.55 87 GLU A C 1
ATOM 653 O O . GLU A 1 87 ? 68.034 -25.200 -16.530 1.00 19.41 87 GLU A O 1
ATOM 659 N N . LEU A 1 88 ? 68.782 -27.293 -16.490 1.00 19.82 88 LEU A N 1
ATOM 660 C CA . LEU A 1 88 ? 67.540 -27.682 -17.176 1.00 18.26 88 LEU A CA 1
ATOM 661 C C . LEU A 1 88 ? 66.311 -27.377 -16.341 1.00 18.57 88 LEU A C 1
ATOM 662 O O . LEU A 1 88 ? 65.227 -27.153 -16.883 1.00 19.15 88 LEU A O 1
ATOM 670 N N . THR A 1 89 ? 66.500 -27.371 -15.012 1.00 18.40 89 THR A N 1
ATOM 671 C CA . THR A 1 89 ? 65.320 -27.025 -14.213 1.00 16.19 89 THR A CA 1
ATOM 672 C C . THR A 1 89 ? 65.186 -25.533 -13.914 1.00 17.65 89 THR A C 1
ATOM 673 O O . THR A 1 89 ? 64.301 -25.132 -13.125 1.00 19.04 89 THR A O 1
ATOM 677 N N . ALA A 1 90 ? 66.011 -24.672 -14.504 1.00 16.73 90 ALA A N 1
ATOM 678 C CA . ALA A 1 90 ? 65.863 -23.236 -14.312 1.00 17.32 90 ALA A CA 1
ATOM 679 C C . ALA A 1 90 ? 64.476 -22.808 -14.770 1.00 17.63 90 ALA A C 1
ATOM 680 O O . ALA A 1 90 ? 63.967 -23.277 -15.783 1.00 15.81 90 ALA A O 1
ATOM 682 N N . VAL A 1 91 ? 63.887 -21.894 -14.010 1.00 18.46 91 VAL A N 1
ATOM 683 C CA . VAL A 1 91 ? 62.549 -21.398 -14.313 1.00 20.70 91 VAL A CA 1
ATOM 684 C C . VAL A 1 91 ? 62.629 -19.932 -14.685 1.00 18.11 91 VAL A C 1
ATOM 685 O O . VAL A 1 91 ? 63.299 -19.175 -13.985 1.00 23.73 91 VAL A O 1
ATOM 697 N N . GLY A 1 93 ? 59.908 -16.981 -15.266 1.00 18.74 93 GLY A N 1
ATOM 698 C CA . GLY A 1 93 ? 58.475 -16.763 -15.154 1.00 19.09 93 GLY A CA 1
ATOM 699 C C . GLY A 1 93 ? 57.885 -17.973 -14.449 1.00 16.27 93 GLY A C 1
ATOM 700 O O . GLY A 1 93 ? 58.288 -18.315 -13.317 1.00 20.90 93 GLY A O 1
ATOM 701 N N . SER A 1 94 ? 56.966 -18.704 -15.087 1.00 16.22 94 SER A N 1
ATOM 702 C CA . SER A 1 94 ? 56.431 -19.890 -14.439 1.00 16.44 94 SER A CA 1
ATOM 703 C C . SER A 1 94 ? 56.674 -21.129 -15.306 1.00 14.47 94 SER A C 1
ATOM 704 O O . SER A 1 94 ? 55.985 -22.111 -15.123 1.00 15.65 94 SER A O 1
ATOM 707 N N . ILE A 1 95 ? 57.634 -21.009 -16.207 1.00 14.35 95 ILE A N 1
ATOM 708 C CA . ILE A 1 95 ? 57.947 -22.170 -17.026 1.00 14.66 95 ILE A CA 1
ATOM 709 C C . ILE A 1 95 ? 59.451 -22.452 -16.991 1.00 14.15 95 ILE A C 1
ATOM 710 O O . ILE A 1 95 ? 60.253 -21.602 -16.622 1.00 14.85 95 ILE A O 1
ATOM 715 N N . TYR A 1 96 ? 59.774 -23.700 -17.391 1.00 13.45 96 TYR A N 1
ATOM 716 C CA . TYR A 1 96 ? 61.215 -23.947 -17.541 1.00 14.12 96 TYR A CA 1
ATOM 717 C C . TYR A 1 96 ? 61.819 -22.971 -18.538 1.00 12.89 96 TYR A C 1
ATOM 718 O O . TYR A 1 96 ? 61.240 -22.691 -19.598 1.00 14.29 96 TYR A O 1
ATOM 727 N N . GLN A 1 97 ? 62.983 -22.448 -18.177 1.00 14.70 97 GLN A N 1
ATOM 728 C CA . GLN A 1 97 ? 63.672 -21.520 -19.048 1.00 13.22 97 GLN A CA 1
ATOM 729 C C . GLN A 1 97 ? 63.907 -22.107 -20.430 1.00 11.87 97 GLN A C 1
ATOM 730 O O . GLN A 1 97 ? 63.874 -21.352 -21.419 1.00 14.73 97 GLN A O 1
ATOM 736 N N . TYR A 1 98 ? 64.169 -23.394 -20.556 1.00 13.05 98 TYR A N 1
ATOM 737 C CA . TYR A 1 98 ? 64.350 -23.924 -21.914 1.00 13.24 98 TYR A CA 1
ATOM 738 C C . TYR A 1 98 ? 63.126 -23.675 -22.780 1.00 12.39 98 TYR A C 1
ATOM 739 O O . TYR A 1 98 ? 63.274 -23.505 -23.981 1.00 14.16 98 TYR A O 1
ATOM 748 N N . ILE A 1 99 ? 61.931 -23.666 -22.190 1.00 12.09 99 ILE A N 1
ATOM 749 C CA . ILE A 1 99 ? 60.765 -23.453 -23.013 1.00 12.53 99 ILE A CA 1
ATOM 750 C C . ILE A 1 99 ? 60.744 -21.997 -23.454 1.00 12.33 99 ILE A C 1
ATOM 751 O O . ILE A 1 99 ? 60.388 -21.632 -24.573 1.00 14.27 99 ILE A O 1
ATOM 756 N N . HIS A 1 100 ? 61.160 -21.133 -22.543 1.00 13.00 100 HIS A N 1
ATOM 757 C CA . HIS A 1 100 ? 61.247 -19.714 -22.872 1.00 13.51 100 HIS A CA 1
ATOM 758 C C . HIS A 1 100 ? 62.195 -19.488 -24.037 1.00 12.67 100 HIS A C 1
ATOM 759 O O . HIS A 1 100 ? 61.991 -18.691 -24.945 1.00 14.60 100 HIS A O 1
ATOM 766 N N . VAL A 1 101 ? 63.316 -20.192 -23.981 1.00 13.76 101 VAL A N 1
ATOM 767 C CA . VAL A 1 101 ? 64.277 -20.135 -25.070 1.00 13.49 101 VAL A CA 1
ATOM 768 C C . VAL A 1 101 ? 63.593 -20.486 -26.397 1.00 12.61 101 VAL A C 1
ATOM 769 O O . VAL A 1 101 ? 63.738 -19.798 -27.418 1.00 14.44 101 VAL A O 1
ATOM 773 N N . ALA A 1 102 ? 62.877 -21.582 -26.356 1.00 12.48 102 ALA A N 1
ATOM 774 C CA . ALA A 1 102 ? 62.276 -22.083 -27.607 1.00 12.03 102 ALA A CA 1
ATOM 775 C C . ALA A 1 102 ? 61.194 -21.150 -28.091 1.00 11.03 102 ALA A C 1
ATOM 776 O O . ALA A 1 102 ? 61.101 -20.856 -29.282 1.00 12.49 102 ALA A O 1
ATOM 778 N N . PHE A 1 103 ? 60.366 -20.706 -27.166 1.00 11.41 103 PHE A N 1
ATOM 779 C CA . PHE A 1 103 ? 59.274 -19.820 -27.566 1.00 11.28 103 PHE A CA 1
ATOM 780 C C . PHE A 1 103 ? 59.847 -18.561 -28.176 1.00 12.47 103 PHE A C 1
ATOM 781 O O . PHE A 1 103 ? 59.460 -18.053 -29.224 1.00 12.62 103 PHE A O 1
ATOM 789 N N . GLN A 1 104 ? 60.848 -17.937 -27.524 1.00 12.48 104 GLN A N 1
ATOM 790 C CA . GLN A 1 104 ? 61.413 -16.731 -28.076 1.00 13.00 10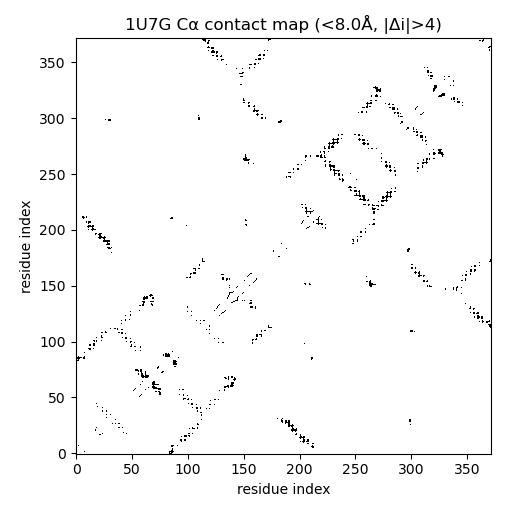4 GLN A CA 1
ATOM 791 C C . GLN A 1 104 ? 62.092 -17.013 -29.412 1.00 12.19 104 GLN A C 1
ATOM 792 O O . GLN A 1 104 ? 62.050 -16.164 -30.281 1.00 13.67 104 GLN A O 1
ATOM 798 N N . GLY A 1 105 ? 62.718 -18.201 -29.517 1.00 13.32 105 GLY A N 1
ATOM 799 C CA . GLY A 1 105 ? 63.395 -18.484 -30.792 1.00 13.45 105 GLY A CA 1
ATOM 800 C C . GLY A 1 105 ? 62.382 -18.555 -31.903 1.00 13.01 105 GLY A C 1
ATOM 801 O O . GLY A 1 105 ? 62.667 -18.151 -33.047 1.00 14.39 105 GLY A O 1
ATOM 802 N N . SER A 1 106 ? 61.190 -19.050 -31.570 1.00 11.45 106 SER A N 1
ATOM 803 C CA . SER A 1 106 ? 60.198 -19.221 -32.626 1.00 12.13 106 SER A CA 1
ATOM 804 C C . SER A 1 106 ? 59.784 -17.875 -33.192 1.00 11.28 106 SER A C 1
ATOM 805 O O . SER A 1 106 ? 59.410 -17.742 -34.351 1.00 12.23 106 SER A O 1
ATOM 808 N N . PHE A 1 107 ? 59.849 -16.849 -32.365 1.00 12.31 107 PHE A N 1
ATOM 809 C CA . PHE A 1 107 ? 59.493 -15.519 -32.828 1.00 12.48 107 PHE A CA 1
ATOM 810 C C . PHE A 1 107 ? 60.559 -15.009 -33.769 1.00 11.59 107 PHE A C 1
ATOM 811 O O . PHE A 1 107 ? 60.270 -14.325 -34.747 1.00 15.11 107 PHE A O 1
ATOM 819 N N . ALA A 1 108 ? 61.832 -15.289 -33.418 1.00 12.75 108 ALA A N 1
ATOM 820 C CA . ALA A 1 108 ? 62.907 -14.877 -34.335 1.00 12.93 108 ALA A CA 1
ATOM 821 C C . ALA A 1 108 ? 62.684 -15.514 -35.707 1.00 12.94 108 ALA A C 1
ATOM 822 O O . ALA A 1 108 ? 62.928 -14.912 -36.729 1.00 14.10 108 ALA A O 1
ATOM 824 N N . CYS A 1 109 ? 62.225 -16.777 -35.672 1.00 12.45 109 CYS A N 1
ATOM 825 C CA . CYS A 1 109 ? 62.070 -17.512 -36.921 1.00 12.72 109 CYS A CA 1
ATOM 826 C C . CYS A 1 109 ? 60.969 -16.905 -37.763 1.00 11.92 109 CYS A C 1
ATOM 827 O O . CYS A 1 109 ? 61.156 -16.720 -38.973 1.00 13.88 109 CYS A O 1
ATOM 830 N N . ILE A 1 110 ? 59.809 -16.613 -37.147 1.00 12.07 110 ILE A N 1
ATOM 831 C CA . ILE A 1 110 ? 58.729 -16.143 -38.056 1.00 11.98 110 ILE A CA 1
ATOM 832 C C . ILE A 1 110 ? 59.135 -14.761 -38.531 1.00 12.85 110 ILE A C 1
ATOM 833 O O . ILE A 1 110 ? 58.829 -14.342 -39.657 1.00 14.45 110 ILE A O 1
ATOM 838 N N . THR A 1 111 ? 59.860 -13.972 -37.721 1.00 13.23 111 THR A N 1
ATOM 839 C CA . THR A 1 111 ? 60.242 -12.644 -38.175 1.00 12.62 111 THR A CA 1
ATOM 840 C C . THR A 1 111 ? 61.136 -12.709 -39.404 1.00 13.10 111 THR A C 1
ATOM 841 O O . THR A 1 111 ? 60.974 -12.023 -40.389 1.00 15.82 111 THR A O 1
ATOM 845 N N . VAL A 1 112 ? 62.121 -13.570 -39.309 1.00 13.22 112 VAL A N 1
ATOM 846 C CA . VAL A 1 112 ? 63.003 -13.762 -40.475 1.00 13.24 112 VAL A CA 1
ATOM 847 C C . VAL A 1 112 ? 62.232 -14.394 -41.608 1.00 14.18 112 VAL A C 1
ATOM 848 O O . VAL A 1 112 ? 62.447 -14.006 -42.776 1.00 15.52 112 VAL A O 1
ATOM 852 N N . GLY A 1 113 ? 61.331 -15.348 -41.354 1.00 12.57 113 GLY A N 1
ATOM 853 C CA . GLY A 1 113 ? 60.558 -15.936 -42.441 1.00 12.84 113 GLY A CA 1
ATOM 854 C C . GLY A 1 113 ? 59.747 -14.887 -43.197 1.00 11.89 113 GLY A C 1
ATOM 855 O O . GLY A 1 113 ? 59.556 -15.008 -44.404 1.00 14.34 113 GLY A O 1
ATOM 856 N N . LEU A 1 114 ? 59.252 -13.880 -42.489 1.00 13.80 114 LEU A N 1
ATOM 857 C CA . LEU A 1 114 ? 58.461 -12.852 -43.136 1.00 13.04 114 LEU A CA 1
ATOM 858 C C . LEU A 1 114 ? 59.298 -12.110 -44.184 1.00 14.15 114 LEU A C 1
ATOM 859 O O . LEU A 1 114 ? 58.808 -11.747 -45.221 1.00 16.44 114 LEU A O 1
ATOM 864 N N . ILE A 1 115 ? 60.561 -11.908 -43.826 1.00 13.91 115 ILE A N 1
ATOM 865 C CA . ILE A 1 115 ? 61.461 -11.173 -44.718 1.00 13.94 115 ILE A CA 1
ATOM 866 C C . ILE A 1 115 ? 61.841 -12.088 -45.867 1.00 13.70 115 ILE A C 1
ATOM 867 O O . ILE A 1 115 ? 61.739 -11.719 -47.047 1.00 15.42 115 ILE A O 1
ATOM 872 N N . VAL A 1 116 ? 62.291 -13.290 -45.501 1.00 13.02 116 VAL A N 1
ATOM 873 C CA . VAL A 1 116 ? 62.882 -14.157 -46.529 1.00 13.57 116 VAL A CA 1
ATOM 874 C C . VAL A 1 116 ? 61.850 -14.650 -47.528 1.00 14.34 116 VAL A C 1
ATOM 875 O O . VAL A 1 116 ? 62.142 -14.782 -48.726 1.00 16.37 116 VAL A O 1
ATOM 879 N N . GLY A 1 117 ? 60.650 -14.970 -47.030 1.00 15.17 117 GLY A N 1
ATOM 880 C CA . GLY A 1 117 ? 59.664 -15.514 -47.913 1.00 15.85 117 GLY A CA 1
ATOM 881 C C . GLY A 1 117 ? 59.391 -14.528 -49.046 1.00 16.85 117 GLY A C 1
ATOM 882 O O . GLY A 1 117 ? 59.173 -14.967 -50.194 1.00 16.81 117 GLY A O 1
ATOM 883 N N . ALA A 1 118 ? 59.391 -13.241 -48.721 1.00 15.80 118 ALA A N 1
ATOM 884 C CA . ALA A 1 118 ? 59.058 -12.223 -49.721 1.00 16.83 118 ALA A CA 1
ATOM 885 C C . ALA A 1 118 ? 60.189 -12.013 -50.712 1.00 17.31 118 ALA A C 1
ATOM 886 O O . ALA A 1 118 ? 60.011 -11.882 -51.924 1.00 20.60 118 ALA A O 1
ATOM 888 N N . LEU A 1 119 ? 61.394 -11.945 -50.156 1.00 17.39 119 LEU A N 1
ATOM 889 C CA . LEU A 1 119 ? 62.533 -11.496 -50.945 1.00 17.64 119 LEU A CA 1
ATOM 890 C C . LEU A 1 119 ? 63.334 -12.626 -51.554 1.00 19.80 119 LEU A C 1
ATOM 891 O O . LEU A 1 119 ? 64.144 -12.346 -52.430 1.00 18.91 119 LEU A O 1
ATOM 896 N N . ALA A 1 120 ? 63.149 -13.845 -51.102 1.00 18.84 120 ALA A N 1
ATOM 897 C CA . ALA A 1 120 ? 63.960 -14.968 -51.571 1.00 18.97 120 ALA A CA 1
ATOM 898 C C . ALA A 1 120 ? 64.110 -15.038 -53.088 1.00 20.15 120 ALA A C 1
ATOM 899 O O . ALA A 1 120 ? 65.177 -15.319 -53.621 1.00 21.33 120 ALA A O 1
ATOM 901 N N . GLU A 1 121 ? 63.001 -14.740 -53.767 1.00 21.55 121 GLU A N 1
ATOM 902 C CA . GLU A 1 121 ? 63.022 -14.955 -55.223 1.00 22.22 121 GLU A CA 1
ATOM 903 C C . GLU A 1 121 ? 63.933 -13.972 -55.911 1.00 23.25 121 GLU A C 1
ATOM 904 O O . GLU A 1 121 ? 64.277 -14.199 -57.058 1.00 30.22 121 GLU A O 1
ATOM 910 N N . ARG A 1 122 ? 64.325 -12.904 -55.183 1.00 24.02 122 ARG A N 1
ATOM 911 C CA . ARG A 1 122 ? 65.187 -11.927 -55.837 1.00 24.86 122 ARG A CA 1
ATOM 912 C C . ARG A 1 122 ? 66.575 -11.853 -55.248 1.00 26.93 122 ARG A C 1
ATOM 913 O O . ARG A 1 122 ? 67.415 -11.075 -55.727 1.00 29.44 122 ARG A O 1
ATOM 921 N N . ILE A 1 123 ? 66.880 -12.676 -54.251 1.00 24.24 123 ILE A N 1
ATOM 922 C CA . ILE A 1 123 ? 68.165 -12.557 -53.560 1.00 23.85 123 ILE A CA 1
ATOM 923 C C . ILE A 1 123 ? 68.944 -13.857 -53.694 1.00 26.15 123 ILE A C 1
ATOM 924 O O . ILE A 1 123 ? 68.467 -14.993 -53.625 1.00 25.28 123 ILE A O 1
ATOM 929 N N . ARG A 1 124 ? 70.243 -13.731 -53.946 1.00 25.23 124 ARG A N 1
ATOM 930 C CA . ARG A 1 124 ? 71.045 -14.923 -54.052 1.00 24.48 124 ARG A CA 1
ATOM 931 C C . ARG A 1 124 ? 71.039 -15.660 -52.708 1.00 27.70 124 ARG A C 1
ATOM 932 O O . ARG A 1 124 ? 70.967 -15.039 -51.653 1.00 24.99 124 ARG A O 1
ATOM 940 N N . PHE A 1 125 ? 71.149 -16.974 -52.825 1.00 23.51 125 PHE A N 1
ATOM 941 C CA . PHE A 1 125 ? 71.116 -17.818 -51.622 1.00 23.04 125 PHE A CA 1
ATOM 942 C C . PHE A 1 125 ? 72.192 -17.414 -50.640 1.00 23.95 125 PHE A C 1
ATOM 943 O O . PHE A 1 125 ? 71.895 -17.127 -49.476 1.00 23.46 125 PHE A O 1
ATOM 951 N N . PRO A 1 126 ? 73.480 -17.387 -50.974 1.00 26.78 126 PRO A N 1
ATOM 952 C CA . PRO A 1 126 ? 74.478 -16.990 -49.973 1.00 24.25 126 PRO A CA 1
ATOM 953 C C . PRO A 1 126 ? 74.214 -15.601 -49.416 1.00 23.40 126 PRO A C 1
ATOM 954 O O . PRO A 1 126 ? 74.521 -15.360 -48.262 1.00 23.53 126 PRO A O 1
ATOM 958 N N . ALA A 1 127 ? 73.654 -14.726 -50.243 1.00 23.73 127 ALA A N 1
ATOM 959 C CA . ALA A 1 127 ? 73.387 -13.371 -49.778 1.00 21.31 127 ALA A CA 1
ATOM 960 C C . ALA A 1 127 ? 72.296 -13.368 -48.707 1.00 19.41 127 ALA A C 1
ATOM 961 O O . ALA A 1 127 ? 72.388 -12.551 -47.777 1.00 20.98 127 ALA A O 1
ATOM 963 N N . VAL A 1 128 ? 71.278 -14.203 -48.863 1.00 20.92 128 VAL A N 1
ATOM 964 C CA . VAL A 1 128 ? 70.226 -14.165 -47.849 1.00 20.60 128 VAL A CA 1
ATOM 965 C C . VAL A 1 128 ? 70.800 -14.669 -46.536 1.00 19.42 128 VAL A C 1
ATOM 966 O O . VAL A 1 128 ? 70.432 -14.194 -45.447 1.00 19.46 128 VAL A O 1
ATOM 970 N N . LEU A 1 129 ? 71.716 -15.625 -46.623 1.00 21.03 129 LEU A N 1
ATOM 971 C CA . LEU A 1 129 ? 72.335 -16.147 -45.379 1.00 18.87 129 LEU A CA 1
ATOM 972 C C . LEU A 1 129 ? 73.100 -15.045 -44.681 1.00 18.80 129 LEU A C 1
ATOM 973 O O . LEU A 1 129 ? 72.991 -14.849 -43.482 1.00 19.39 129 LEU A O 1
ATOM 978 N N . ILE A 1 130 ? 73.916 -14.310 -45.441 1.00 18.73 130 ILE A N 1
ATOM 979 C CA . ILE A 1 130 ? 74.630 -13.204 -44.817 1.00 19.39 130 ILE A CA 1
ATOM 980 C C . ILE A 1 130 ? 73.665 -12.172 -44.252 1.00 18.49 130 ILE A C 1
ATOM 981 O O . ILE A 1 130 ? 73.853 -11.710 -43.118 1.00 20.96 130 ILE A O 1
ATOM 986 N N . PHE A 1 131 ? 72.655 -11.829 -45.034 1.00 19.07 131 PHE A N 1
ATOM 987 C CA . PHE A 1 131 ? 71.700 -10.843 -44.550 1.00 17.78 131 PHE A CA 1
ATOM 988 C C . PHE A 1 131 ? 71.110 -11.314 -43.219 1.00 16.40 131 PHE A C 1
ATOM 989 O O . PHE A 1 131 ? 70.991 -10.540 -42.270 1.00 19.96 131 PHE A O 1
ATOM 997 N N . VAL A 1 132 ? 70.675 -12.591 -43.183 1.00 17.84 132 VAL A N 1
ATOM 998 C CA . VAL A 1 132 ? 69.988 -13.011 -41.936 1.00 18.35 132 VAL A CA 1
ATOM 999 C C . VAL A 1 132 ? 70.931 -12.937 -40.750 1.00 16.91 132 VAL A C 1
ATOM 1000 O O . VAL A 1 132 ? 70.558 -12.497 -39.680 1.00 17.83 132 VAL A O 1
ATOM 1004 N N . VAL A 1 133 ? 72.185 -13.372 -40.967 1.00 16.43 133 VAL A N 1
ATOM 1005 C CA . VAL A 1 133 ? 73.097 -13.275 -39.835 1.00 17.65 133 VAL A CA 1
ATOM 1006 C C . VAL A 1 133 ? 73.231 -11.844 -39.335 1.00 16.96 133 VAL A C 1
ATOM 1007 O O . VAL A 1 133 ? 73.142 -11.552 -38.144 1.00 19.76 133 VAL A O 1
ATOM 1011 N N . VAL A 1 134 ? 73.401 -10.935 -40.309 1.00 18.83 134 VAL A N 1
ATOM 1012 C CA . VAL A 1 134 ? 73.591 -9.566 -39.902 1.00 19.37 134 VAL A CA 1
ATOM 1013 C C . VAL A 1 134 ? 72.323 -9.015 -39.268 1.00 19.76 134 VAL A C 1
ATOM 1014 O O . VAL A 1 134 ? 72.385 -8.384 -38.210 1.00 18.02 134 VAL A O 1
ATOM 1018 N N . TRP A 1 135 ? 71.188 -9.235 -39.949 1.00 17.27 135 TRP A N 1
ATOM 1019 C CA . TRP A 1 135 ? 70.000 -8.564 -39.417 1.00 17.95 135 TRP A CA 1
ATOM 1020 C C . TRP A 1 135 ? 69.478 -9.267 -38.172 1.00 17.01 135 TRP A C 1
ATOM 1021 O O . TRP A 1 135 ? 68.990 -8.582 -37.263 1.00 17.86 135 TRP A O 1
ATOM 1032 N N . LEU A 1 136 ? 69.571 -10.596 -38.099 1.00 16.81 136 LEU A N 1
ATOM 1033 C CA . LEU A 1 136 ? 69.129 -11.231 -36.861 1.00 17.11 136 LEU A CA 1
ATOM 1034 C C . LEU A 1 136 ? 69.924 -10.726 -35.679 1.00 18.26 136 LEU A C 1
ATOM 1035 O O . LEU A 1 136 ? 69.464 -10.385 -34.591 1.00 18.26 136 LEU A O 1
ATOM 1040 N N . THR A 1 137 ? 71.225 -10.646 -35.931 1.00 16.85 137 THR A N 1
ATOM 1041 C CA . THR A 1 137 ? 72.179 -10.376 -34.852 1.00 18.75 137 THR A CA 1
ATOM 1042 C C . THR A 1 137 ? 72.073 -8.930 -34.398 1.00 17.81 137 THR A C 1
ATOM 1043 O O . THR A 1 137 ? 72.157 -8.642 -33.227 1.00 22.31 137 THR A O 1
ATOM 1047 N N . LEU A 1 138 ? 71.918 -8.005 -35.364 1.00 19.40 138 LEU A N 1
ATOM 1048 C CA . LEU A 1 138 ? 72.050 -6.602 -35.034 1.00 19.21 138 LEU A CA 1
ATOM 1049 C C . LEU A 1 138 ? 70.729 -5.861 -35.027 1.00 19.61 138 LEU A C 1
ATOM 1050 O O . LEU A 1 138 ? 70.682 -4.744 -34.526 1.00 20.62 138 LEU A O 1
ATOM 1055 N N . SER A 1 139 ? 69.675 -6.462 -35.576 1.00 18.83 139 SER A N 1
ATOM 1056 C CA . SER A 1 139 ? 68.386 -5.801 -35.476 1.00 17.99 139 SER A CA 1
ATOM 1057 C C . SER A 1 139 ? 67.418 -6.600 -34.599 1.00 17.56 139 SER A C 1
ATOM 1058 O O . SER A 1 139 ? 66.857 -6.091 -33.638 1.00 20.61 139 SER A O 1
ATOM 1061 N N . TYR A 1 140 ? 67.215 -7.856 -34.960 1.00 17.19 140 TYR A N 1
ATOM 1062 C CA . TYR A 1 140 ? 66.217 -8.635 -34.222 1.00 17.27 140 TYR A CA 1
ATOM 1063 C C . TYR A 1 140 ? 66.656 -8.694 -32.761 1.00 16.41 140 TYR A C 1
ATOM 1064 O O . TYR A 1 140 ? 65.843 -8.414 -31.873 1.00 18.87 140 TYR A O 1
ATOM 1073 N N . ILE A 1 141 ? 67.863 -9.139 -32.552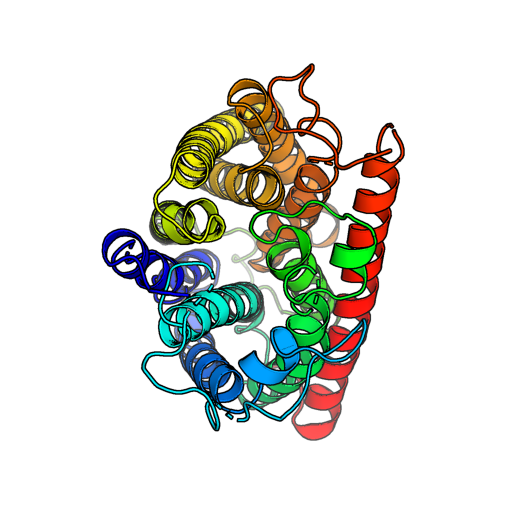 1.00 17.67 141 ILE A N 1
ATOM 1074 C CA . ILE A 1 141 ? 68.272 -9.386 -31.153 1.00 18.66 141 ILE A CA 1
ATOM 1075 C C . ILE A 1 141 ? 68.232 -8.116 -30.318 1.00 18.46 141 ILE A C 1
ATOM 1076 O O . ILE A 1 141 ? 67.643 -8.105 -29.229 1.00 19.76 141 ILE A O 1
ATOM 1081 N N . PRO A 1 142 ? 68.838 -7.030 -30.757 1.00 19.10 142 PRO A N 1
ATOM 1082 C CA . PRO A 1 142 ? 68.742 -5.802 -29.935 1.00 19.25 142 PRO A CA 1
ATOM 1083 C C . PRO A 1 142 ? 67.302 -5.339 -29.771 1.00 18.83 142 PRO A C 1
ATOM 1084 O O . PRO A 1 142 ? 66.943 -4.946 -28.692 1.00 20.25 142 PRO A O 1
ATOM 1088 N N . ILE A 1 143 ? 66.496 -5.407 -30.851 1.00 19.47 143 ILE A N 1
ATOM 1089 C CA . ILE A 1 143 ? 65.129 -4.903 -30.655 1.00 18.04 143 ILE A CA 1
ATOM 1090 C C . ILE A 1 143 ? 64.392 -5.811 -29.698 1.00 17.48 143 ILE A C 1
ATOM 1091 O O . ILE A 1 143 ? 63.667 -5.313 -28.823 1.00 19.81 143 ILE A O 1
ATOM 1096 N N . ALA A 1 144 ? 64.57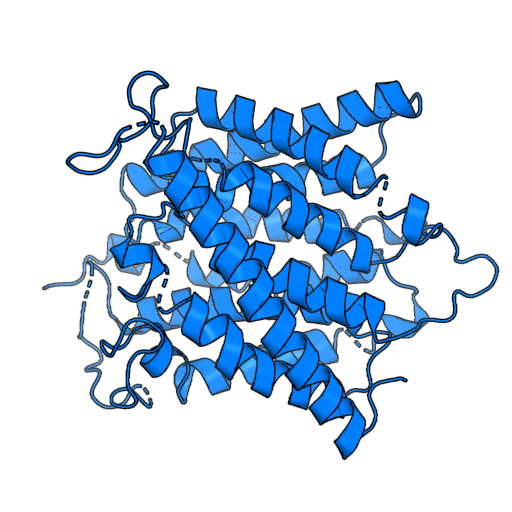7 -7.119 -29.846 1.00 17.78 144 ALA A N 1
ATOM 1097 C CA . ALA A 1 144 ? 63.951 -8.014 -28.853 1.00 17.50 144 ALA A CA 1
ATOM 1098 C C . ALA A 1 144 ? 64.418 -7.747 -27.440 1.00 18.59 144 ALA A C 1
ATOM 1099 O O . ALA A 1 144 ? 63.651 -7.851 -26.477 1.00 21.02 144 ALA A O 1
ATOM 1101 N N . HIS A 1 145 ? 65.708 -7.444 -27.306 1.00 18.71 145 HIS A N 1
ATOM 1102 C CA . HIS A 1 145 ? 66.245 -7.034 -26.002 1.00 19.28 145 HIS A CA 1
ATOM 1103 C C . HIS A 1 145 ? 65.516 -5.805 -25.479 1.00 18.61 145 HIS A C 1
ATOM 1104 O O . HIS A 1 145 ? 65.094 -5.696 -24.337 1.00 21.28 145 HIS A O 1
ATOM 1119 N N . VAL A 1 147 ? 62.664 -4.588 -26.214 1.00 21.39 147 VAL A N 1
ATOM 1120 C CA . VAL A 1 147 ? 61.240 -4.679 -25.871 1.00 24.03 147 VAL A CA 1
ATOM 1121 C C . VAL A 1 147 ? 60.931 -5.739 -24.832 1.00 24.79 147 VAL A C 1
ATOM 1122 O O . VAL A 1 147 ? 60.116 -5.526 -23.901 1.00 29.82 147 VAL A O 1
ATOM 1126 N N . TRP A 1 148 ? 61.591 -6.888 -24.983 1.00 27.06 148 TRP A N 1
ATOM 1127 C CA . TRP A 1 148 ? 61.216 -8.002 -24.129 1.00 24.82 148 TRP A CA 1
ATOM 1128 C C . TRP A 1 148 ? 62.326 -8.443 -23.199 1.00 24.21 148 TRP A C 1
ATOM 1129 O O . TRP A 1 148 ? 62.064 -9.327 -22.373 1.00 30.33 148 TRP A O 1
ATOM 1140 N N . GLY A 1 149 ? 63.498 -7.869 -23.369 1.00 22.60 149 GLY A N 1
ATOM 1141 C CA . GLY A 1 149 ? 64.646 -8.200 -22.548 1.00 21.68 149 GLY A CA 1
ATOM 1142 C C . GLY A 1 149 ? 64.998 -7.073 -21.598 1.00 23.05 149 GLY A C 1
ATOM 1143 O O . GLY A 1 149 ? 66.148 -7.045 -21.156 1.00 25.15 149 GLY A O 1
ATOM 1144 N N . GLY A 1 150 ? 64.061 -6.194 -21.274 1.00 23.90 150 GLY A N 1
ATOM 1145 C CA . GLY A 1 150 ? 64.313 -5.276 -20.173 1.00 25.37 150 GLY A CA 1
ATOM 1146 C C . GLY A 1 150 ? 65.134 -4.098 -20.669 1.00 22.89 150 GLY A C 1
ATOM 1147 O O . GLY A 1 150 ? 65.650 -3.325 -19.848 1.00 29.20 150 GLY A O 1
ATOM 1148 N N . GLY A 1 151 ? 65.273 -3.910 -21.974 1.00 22.22 151 GLY A N 1
ATOM 1149 C CA . GLY A 1 151 ? 66.050 -2.853 -22.612 1.00 22.90 151 GLY A CA 1
ATOM 1150 C C . GLY A 1 151 ? 65.315 -1.542 -22.783 1.00 21.99 151 GLY A C 1
ATOM 1151 O O . GLY A 1 151 ? 64.342 -1.259 -22.078 1.00 24.58 151 GLY A O 1
ATOM 1152 N N . LEU A 1 152 ? 65.772 -0.748 -23.739 1.00 21.27 152 LEU A N 1
ATOM 1153 C CA . LEU A 1 152 ? 65.401 0.653 -23.801 1.00 22.97 152 LEU A CA 1
ATOM 1154 C C . LEU A 1 152 ? 63.887 0.854 -23.839 1.00 25.18 152 LEU A C 1
ATOM 1155 O O . LEU A 1 152 ? 63.321 1.726 -23.158 1.00 27.58 152 LEU A O 1
ATOM 1160 N N . LEU A 1 153 ? 63.246 0.026 -24.691 1.00 24.13 153 LEU A N 1
ATOM 1161 C CA . LEU A 1 153 ? 61.831 0.357 -24.919 1.00 22.77 153 LEU A CA 1
ATOM 1162 C C . LEU A 1 153 ? 61.001 -0.121 -23.740 1.00 22.50 153 LEU A C 1
ATOM 1163 O O . LEU A 1 153 ? 60.080 0.560 -23.272 1.00 22.73 153 LEU A O 1
ATOM 1168 N N . ALA A 1 154 ? 61.330 -1.307 -23.237 1.00 21.42 154 ALA A N 1
ATOM 1169 C CA . ALA A 1 154 ? 60.662 -1.773 -22.011 1.00 24.24 154 ALA A CA 1
ATOM 1170 C C . ALA A 1 154 ? 60.873 -0.765 -20.888 1.00 25.30 154 ALA A C 1
ATOM 1171 O O . ALA A 1 154 ? 59.963 -0.481 -20.067 1.00 25.51 154 ALA A O 1
ATOM 1173 N N . SER A 1 155 ? 62.073 -0.180 -20.822 1.00 25.13 155 SER A N 1
ATOM 1174 C CA . SER A 1 155 ? 62.388 0.748 -19.754 1.00 29.00 155 SER A CA 1
ATOM 1175 C C . SER A 1 155 ? 61.561 2.039 -19.893 1.00 28.98 155 SER A C 1
ATOM 1176 O O . SER A 1 155 ? 61.259 2.620 -18.848 1.00 29.47 155 SER A O 1
ATOM 1181 N N . HIS A 1 156 ? 61.216 2.424 -21.116 1.00 26.64 156 HIS A N 1
ATOM 1182 C CA . HIS A 1 156 ? 60.339 3.569 -21.352 1.00 25.56 156 HIS A CA 1
ATOM 1183 C C . HIS A 1 156 ? 58.863 3.198 -21.209 1.00 25.62 156 HIS A C 1
ATOM 1184 O O . HIS A 1 156 ? 58.005 4.081 -21.272 1.00 26.09 156 HIS A O 1
ATOM 1191 N N . GLY A 1 157 ? 58.536 1.900 -21.015 1.00 23.22 157 GLY A N 1
ATOM 1192 C CA . GLY A 1 157 ? 57.134 1.569 -20.805 1.00 23.13 157 GLY A CA 1
ATOM 1193 C C . GLY A 1 157 ? 56.381 1.374 -22.094 1.00 20.12 157 GLY A C 1
ATOM 1194 O O . GLY A 1 157 ? 55.154 1.393 -22.130 1.00 21.42 157 GLY A O 1
ATOM 1195 N N . ALA A 1 158 ? 57.078 1.111 -23.213 1.00 20.80 158 ALA A N 1
ATOM 1196 C CA . ALA A 1 158 ? 56.404 0.743 -24.434 1.00 20.20 158 ALA A CA 1
ATOM 1197 C C . ALA A 1 158 ? 55.543 -0.485 -24.195 1.00 16.78 158 ALA A C 1
ATOM 1198 O O . ALA A 1 158 ? 55.940 -1.453 -23.539 1.00 21.97 158 ALA A O 1
ATOM 1200 N N . LEU A 1 159 ? 54.333 -0.414 -24.744 1.00 17.48 159 LEU A N 1
ATOM 1201 C CA . LEU A 1 159 ? 53.449 -1.558 -24.633 1.00 17.88 159 LEU A CA 1
ATOM 1202 C C . LEU A 1 159 ? 53.555 -2.335 -25.952 1.00 15.97 159 LEU A C 1
ATOM 1203 O O . LEU A 1 159 ? 53.249 -1.757 -26.998 1.00 19.68 159 LEU A O 1
ATOM 1208 N N . ASP A 1 160 ? 53.895 -3.604 -25.869 1.00 17.26 160 ASP A N 1
ATOM 1209 C CA . ASP A 1 160 ? 53.955 -4.389 -27.115 1.00 14.59 160 ASP A CA 1
ATOM 1210 C C . ASP A 1 160 ? 53.824 -5.831 -26.651 1.00 15.09 160 ASP A C 1
ATOM 1211 O O . ASP A 1 160 ? 54.813 -6.475 -26.321 1.00 17.49 160 ASP A O 1
ATOM 1216 N N . PHE A 1 161 ? 52.592 -6.297 -26.562 1.00 15.36 161 PHE A N 1
ATOM 1217 C CA . PHE A 1 161 ? 52.391 -7.599 -25.920 1.00 15.11 161 PHE A CA 1
ATOM 1218 C C . PHE A 1 161 ? 53.117 -8.739 -26.643 1.00 16.85 161 PHE A C 1
ATOM 1219 O O . PHE A 1 161 ? 53.820 -9.528 -26.018 1.00 19.00 161 PHE A O 1
ATOM 1227 N N . ALA A 1 162 ? 52.911 -8.795 -27.977 1.00 16.14 162 ALA A N 1
ATOM 1228 C CA . ALA A 1 162 ? 53.463 -9.940 -28.716 1.00 14.47 162 ALA A CA 1
ATOM 1229 C C . ALA A 1 162 ? 54.322 -9.535 -29.888 1.00 20.52 162 ALA A C 1
ATOM 1230 O O . ALA A 1 162 ? 54.738 -10.406 -30.651 1.00 19.48 162 ALA A O 1
ATOM 1232 N N . GLY A 1 163 ? 54.686 -8.273 -30.128 1.00 20.89 163 GLY A N 1
ATOM 1233 C CA . GLY A 1 163 ? 55.718 -7.951 -31.135 1.00 19.37 163 GLY A CA 1
ATOM 1234 C C . GLY A 1 163 ? 55.292 -7.130 -32.309 1.00 21.62 163 GLY A C 1
ATOM 1235 O O . GLY A 1 163 ? 55.783 -7.345 -33.436 1.00 20.27 163 GLY A O 1
ATOM 1236 N N . GLY A 1 164 ? 54.427 -6.154 -32.135 1.00 20.22 164 GLY A N 1
ATOM 1237 C CA . GLY A 1 164 ? 54.184 -5.202 -33.213 1.00 20.01 164 GLY A CA 1
ATOM 1238 C C . GLY A 1 164 ? 55.486 -4.578 -33.610 1.00 21.35 164 GLY A C 1
ATOM 1239 O O . GLY A 1 164 ? 55.688 -4.283 -34.780 1.00 20.49 164 GLY A O 1
ATOM 1240 N N . THR A 1 165 ? 56.387 -4.366 -32.623 1.00 17.96 165 THR A N 1
ATOM 1241 C CA . THR A 1 165 ? 57.625 -3.779 -33.042 1.00 17.41 165 THR A CA 1
ATOM 1242 C C . THR A 1 165 ? 58.636 -4.859 -33.400 1.00 14.41 165 THR A C 1
ATOM 1243 O O . THR A 1 165 ? 59.140 -4.829 -34.500 1.00 18.22 165 THR A O 1
ATOM 1247 N N . VAL A 1 166 ? 58.911 -5.748 -32.443 1.00 15.41 166 VAL A N 1
ATOM 1248 C CA . VAL A 1 166 ? 60.022 -6.682 -32.599 1.00 16.53 166 VAL A CA 1
ATOM 1249 C C . VAL A 1 166 ? 59.828 -7.551 -33.821 1.00 14.89 166 VAL A C 1
ATOM 1250 O O . VAL A 1 166 ? 60.810 -7.903 -34.476 1.00 16.46 166 VAL A O 1
ATOM 1254 N N . VAL A 1 167 ? 58.597 -7.961 -34.122 1.00 14.61 167 VAL A N 1
ATOM 1255 C CA . VAL A 1 167 ? 58.387 -8.837 -35.252 1.00 13.92 167 VAL A CA 1
ATOM 1256 C C . VAL A 1 167 ? 57.897 -8.030 -36.440 1.00 14.97 167 VAL A C 1
ATOM 1257 O O . VAL A 1 167 ? 58.579 -7.986 -37.478 1.00 16.83 167 VAL A O 1
ATOM 1261 N N . HIS A 1 168 ? 56.753 -7.376 -36.340 1.00 14.46 168 HIS A N 1
ATOM 1262 C CA . HIS A 1 168 ? 56.162 -6.915 -37.595 1.00 14.68 168 HIS A CA 1
ATOM 1263 C C . HIS A 1 168 ? 56.780 -5.657 -38.150 1.00 14.07 168 HIS A C 1
ATOM 1264 O O . HIS A 1 168 ? 57.112 -5.647 -39.340 1.00 15.79 168 HIS A O 1
ATOM 1271 N N . ILE A 1 169 ? 56.909 -4.630 -37.339 1.00 15.04 169 ILE A N 1
ATOM 1272 C CA . ILE A 1 169 ? 57.540 -3.448 -37.961 1.00 15.24 169 ILE A CA 1
ATOM 1273 C C . ILE A 1 169 ? 58.989 -3.704 -38.323 1.00 15.79 169 ILE A C 1
ATOM 1274 O O . ILE A 1 169 ? 59.516 -3.303 -39.340 1.00 17.28 169 ILE A O 1
ATOM 1279 N N . ASN A 1 170 ? 59.650 -4.432 -37.409 1.00 14.88 170 ASN A N 1
ATOM 1280 C CA . ASN A 1 170 ? 61.063 -4.760 -37.620 1.00 15.70 170 ASN A CA 1
ATOM 1281 C C . ASN A 1 170 ? 61.258 -5.442 -38.951 1.00 14.60 170 ASN A C 1
ATOM 1282 O O . ASN A 1 170 ? 62.057 -5.110 -39.826 1.00 17.84 170 ASN A O 1
ATOM 1287 N N . ALA A 1 171 ? 60.451 -6.483 -39.178 1.00 16.44 171 ALA A N 1
ATOM 1288 C CA . ALA A 1 171 ? 60.576 -7.230 -40.431 1.00 15.24 171 ALA A CA 1
ATOM 1289 C C . ALA A 1 171 ? 60.091 -6.417 -41.612 1.00 14.69 171 ALA A C 1
ATOM 1290 O O . ALA A 1 171 ? 60.682 -6.495 -42.673 1.00 16.30 171 ALA A O 1
ATOM 1292 N N . ALA A 1 172 ? 59.005 -5.656 -41.455 1.00 15.61 172 ALA A N 1
ATOM 1293 C CA . ALA A 1 172 ? 58.455 -4.902 -42.580 1.00 13.89 172 ALA A CA 1
ATOM 1294 C C . ALA A 1 172 ? 59.499 -3.910 -43.119 1.00 15.99 172 ALA A C 1
ATOM 1295 O O . ALA A 1 172 ? 59.661 -3.739 -44.334 1.00 19.00 172 ALA A O 1
ATOM 1297 N N . ILE A 1 173 ? 60.211 -3.243 -42.196 1.00 16.44 173 ILE A N 1
ATOM 1298 C CA . ILE A 1 173 ? 61.197 -2.249 -42.678 1.00 16.24 173 ILE A CA 1
ATOM 1299 C C . ILE A 1 173 ? 62.345 -2.974 -43.331 1.00 16.68 173 ILE A C 1
ATOM 1300 O O . ILE A 1 173 ? 62.839 -2.559 -44.385 1.00 19.95 173 ILE A O 1
ATOM 1305 N N . ALA A 1 174 ? 62.785 -4.074 -42.694 1.00 16.73 174 ALA A N 1
ATOM 1306 C CA . ALA A 1 174 ? 63.865 -4.805 -43.365 1.00 16.42 174 ALA A CA 1
ATOM 1307 C C . ALA A 1 174 ? 63.424 -5.268 -44.749 1.00 17.13 174 ALA A C 1
ATOM 1308 O O . ALA A 1 174 ? 64.257 -5.260 -45.680 1.00 19.75 174 ALA A O 1
ATOM 1310 N N . GLY A 1 175 ? 62.163 -5.710 -44.850 1.00 17.36 175 GLY A N 1
ATOM 1311 C CA . GLY A 1 175 ? 61.717 -6.239 -46.147 1.00 15.46 175 GLY A CA 1
ATOM 1312 C C . GLY A 1 175 ? 61.593 -5.096 -47.130 1.00 17.72 175 GLY A C 1
ATOM 1313 O O . GLY A 1 175 ? 61.936 -5.285 -48.294 1.00 19.51 175 GLY A O 1
ATOM 1314 N N . LEU A 1 176 ? 61.087 -3.960 -46.644 1.00 19.70 176 LEU A N 1
ATOM 1315 C CA . LEU A 1 176 ? 60.931 -2.856 -47.602 1.00 17.76 176 LEU A CA 1
ATOM 1316 C C . LEU A 1 176 ? 62.285 -2.309 -48.035 1.00 19.16 176 LEU A C 1
ATOM 1317 O O . LEU A 1 176 ? 62.423 -1.883 -49.185 1.00 20.56 176 LEU A O 1
ATOM 1322 N N . VAL A 1 177 ? 63.257 -2.307 -47.144 1.00 19.25 177 VAL A N 1
ATOM 1323 C CA . VAL A 1 177 ? 64.588 -1.895 -47.587 1.00 20.17 177 VAL A CA 1
ATOM 1324 C C . VAL A 1 177 ? 65.116 -2.843 -48.646 1.00 22.48 177 VAL A C 1
ATOM 1325 O O . VAL A 1 177 ? 65.718 -2.443 -49.637 1.00 22.34 177 VAL A O 1
ATOM 1329 N N . GLY A 1 178 ? 64.928 -4.148 -48.437 1.00 21.09 178 GLY A N 1
ATOM 1330 C CA . GLY A 1 178 ? 65.313 -5.143 -49.416 1.00 21.63 178 GLY A CA 1
ATOM 1331 C C . GLY A 1 178 ? 64.621 -4.896 -50.751 1.00 21.42 178 GLY A C 1
ATOM 1332 O O . GLY A 1 178 ? 65.233 -4.960 -51.813 1.00 24.08 178 GLY A O 1
ATOM 1333 N N . ALA A 1 179 ? 63.316 -4.610 -50.732 1.00 22.10 179 ALA A N 1
ATOM 1334 C CA . ALA A 1 179 ? 62.575 -4.364 -51.950 1.00 20.95 179 ALA A CA 1
ATOM 1335 C C . ALA A 1 179 ? 63.150 -3.149 -52.654 1.00 25.47 179 ALA A C 1
ATOM 1336 O O . ALA A 1 179 ? 63.205 -3.008 -53.881 1.00 30.29 179 ALA A O 1
ATOM 1338 N N . TYR A 1 180 ? 63.587 -2.184 -51.845 1.00 25.21 180 TYR A N 1
ATOM 1339 C CA . TYR A 1 180 ? 64.081 -0.955 -52.436 1.00 28.84 180 TYR A CA 1
ATOM 1340 C C . TYR A 1 180 ? 65.436 -1.165 -53.064 1.00 28.31 180 TYR A C 1
ATOM 1341 O O . TYR A 1 180 ? 65.835 -0.606 -54.098 1.00 34.69 180 TYR A O 1
ATOM 1350 N N . LEU A 1 181 ? 66.239 -2.008 -52.417 1.00 25.95 181 LEU A N 1
ATOM 1351 C CA . LEU A 1 181 ? 67.608 -2.150 -52.881 1.00 26.46 181 LEU A CA 1
ATOM 1352 C C . LEU A 1 181 ? 67.716 -3.208 -53.966 1.00 27.50 181 LEU A C 1
ATOM 1353 O O . LEU A 1 181 ? 68.687 -3.130 -54.701 1.00 33.04 181 LEU A O 1
ATOM 1358 N N . ILE A 1 182 ? 66.778 -4.147 -54.018 1.00 25.61 182 ILE A N 1
ATOM 1359 C CA . ILE A 1 182 ? 66.937 -5.294 -54.901 1.00 24.61 182 ILE A CA 1
ATOM 1360 C C . ILE A 1 182 ? 65.853 -5.300 -55.956 1.00 26.61 182 ILE A C 1
ATOM 1361 O O . ILE A 1 182 ? 64.668 -5.465 -55.695 1.00 29.73 182 ILE A O 1
ATOM 1366 N N . GLY A 1 183 ? 66.290 -5.089 -57.191 1.00 31.95 183 GLY A N 1
ATOM 1367 C CA . GLY A 1 183 ? 65.257 -4.988 -58.217 1.00 33.95 183 GLY A CA 1
ATOM 1368 C C . GLY A 1 183 ? 64.759 -6.384 -58.545 1.00 32.10 183 GLY A C 1
ATOM 1369 O O . GLY A 1 183 ? 65.348 -7.418 -58.180 1.00 32.52 183 GLY A O 1
ATOM 1370 N N . LYS A 1 184 ? 63.640 -6.375 -59.254 1.00 33.05 184 LYS A N 1
ATOM 1371 C CA . LYS A 1 184 ? 62.998 -7.598 -59.687 1.00 30.10 184 LYS A CA 1
ATOM 1372 C C . LYS A 1 184 ? 62.374 -7.343 -61.055 1.00 29.55 184 LYS A C 1
ATOM 1373 O O . LYS A 1 184 ? 61.592 -6.397 -61.118 1.00 32.22 184 LYS A O 1
ATOM 1379 N N . ARG A 1 185 ? 62.741 -8.156 -62.033 1.00 31.89 185 ARG A N 1
ATOM 1380 C CA . ARG A 1 185 ? 62.110 -8.050 -63.351 1.00 35.66 185 ARG A CA 1
ATOM 1381 C C . ARG A 1 185 ? 60.751 -8.743 -63.256 1.00 30.69 185 ARG A C 1
ATOM 1382 O O . ARG A 1 185 ? 60.676 -9.910 -62.877 1.00 35.87 185 ARG A O 1
ATOM 1390 N N . VAL A 1 186 ? 59.731 -7.960 -63.608 1.00 27.91 186 VAL A N 1
ATOM 1391 C CA . VAL A 1 186 ? 58.397 -8.559 -63.671 1.00 24.19 186 VAL A CA 1
ATOM 1392 C C . VAL A 1 186 ? 58.109 -9.061 -65.076 1.00 23.97 186 VAL A C 1
ATOM 1393 O O . VAL A 1 186 ? 58.035 -8.313 -66.039 1.00 24.75 186 VAL A O 1
ATOM 1397 N N . GLY A 1 187 ? 57.950 -10.373 -65.154 1.00 24.91 187 GLY A N 1
ATOM 1398 C CA . GLY A 1 187 ? 57.737 -11.002 -66.444 1.00 26.33 187 GLY A CA 1
ATOM 1399 C C . GLY A 1 187 ? 56.434 -10.501 -67.078 1.00 24.68 187 GLY A C 1
ATOM 1400 O O . GLY A 1 187 ? 55.450 -10.102 -66.445 1.00 24.37 187 GLY A O 1
ATOM 1401 N N . PHE A 1 188 ? 56.428 -10.582 -68.418 1.00 23.61 188 PHE A N 1
ATOM 1402 C CA . PHE A 1 188 ? 55.199 -10.200 -69.098 1.00 22.40 188 PHE A CA 1
ATOM 1403 C C . PHE A 1 188 ? 54.036 -11.085 -68.682 1.00 23.03 188 PHE A C 1
ATOM 1404 O O . PHE A 1 188 ? 54.153 -12.311 -68.740 1.00 27.39 188 PHE A O 1
ATOM 1412 N N . GLY A 1 189 ? 52.906 -10.487 -68.281 1.00 21.01 189 GLY A N 1
ATOM 1413 C CA . GLY A 1 189 ? 51.769 -11.367 -67.977 1.00 20.74 189 GLY A CA 1
ATOM 1414 C C . GLY A 1 189 ? 51.763 -11.708 -66.491 1.00 21.19 189 GLY A C 1
ATOM 1415 O O . GLY A 1 189 ? 50.826 -12.334 -65.998 1.00 26.26 189 GLY A O 1
ATOM 1416 N N . LYS A 1 190 ? 52.784 -11.290 -65.759 1.00 21.55 190 LYS A N 1
ATOM 1417 C CA . LYS A 1 190 ? 52.898 -11.643 -64.361 1.00 21.64 190 LYS A CA 1
ATOM 1418 C C . LYS A 1 190 ? 52.740 -10.419 -63.460 1.00 20.13 190 LYS A C 1
ATOM 1419 O O . LYS A 1 190 ? 53.334 -10.375 -62.367 1.00 21.47 190 LYS A O 1
ATOM 1425 N N . GLU A 1 191 ? 51.966 -9.448 -63.948 1.00 18.49 191 GLU A N 1
ATOM 1426 C CA . GLU A 1 191 ? 51.881 -8.173 -63.232 1.00 18.14 191 GLU A CA 1
ATOM 1427 C C . GLU A 1 191 ? 50.924 -8.226 -62.060 1.00 18.95 191 GLU A C 1
ATOM 1428 O O . GLU A 1 191 ? 50.880 -7.298 -61.238 1.00 19.17 191 GLU A O 1
ATOM 1434 N N . ALA A 1 192 ? 50.140 -9.301 -61.996 1.00 19.96 192 ALA A N 1
ATOM 1435 C CA . ALA A 1 192 ? 49.167 -9.436 -60.919 1.00 20.19 192 ALA A CA 1
ATOM 1436 C C . ALA A 1 192 ? 49.345 -10.827 -60.341 1.00 19.67 192 ALA A C 1
ATOM 1437 O O . ALA A 1 192 ? 49.788 -11.722 -61.080 1.00 21.30 192 ALA A O 1
ATOM 1439 N N . PHE A 1 193 ? 48.972 -11.002 -59.083 1.00 19.22 193 PHE A N 1
ATOM 1440 C CA . PHE A 1 193 ? 49.090 -12.339 -58.494 1.00 20.04 193 PHE A CA 1
ATOM 1441 C C . PHE A 1 193 ? 48.244 -13.330 -59.273 1.00 19.05 193 PHE A C 1
ATOM 1442 O O . PHE A 1 193 ? 47.141 -13.023 -59.679 1.00 22.62 193 PHE A O 1
ATOM 1450 N N . LYS A 1 194 ? 48.798 -14.524 -59.415 1.00 21.26 194 LYS A N 1
ATOM 1451 C CA . LYS A 1 194 ? 48.099 -15.520 -60.220 1.00 20.18 194 LYS A CA 1
ATOM 1452 C C . LYS A 1 194 ? 46.966 -16.120 -59.390 1.00 20.16 194 LYS A C 1
ATOM 1453 O O . LYS A 1 194 ? 47.267 -16.700 -58.365 1.00 20.90 194 LYS A O 1
ATOM 1459 N N . PRO A 1 195 ? 45.728 -15.982 -59.848 1.00 20.64 195 PRO A N 1
ATOM 1460 C CA . PRO A 1 195 ? 44.613 -16.497 -59.046 1.00 20.93 195 PRO A CA 1
ATOM 1461 C C . PRO A 1 195 ? 44.762 -17.982 -58.760 1.00 22.07 195 PRO A C 1
ATOM 1462 O O . PRO A 1 195 ? 44.400 -18.405 -57.681 1.00 21.46 195 PRO A O 1
ATOM 1466 N N . HIS A 1 196 ? 45.278 -18.742 -59.713 1.00 23.03 196 HIS A N 1
ATOM 1467 C CA . HIS A 1 196 ? 45.399 -20.176 -59.509 1.00 23.69 196 HIS A CA 1
ATOM 1468 C C . HIS A 1 196 ? 46.139 -20.548 -58.233 1.00 21.83 196 HIS A C 1
ATOM 1469 O O . HIS A 1 196 ? 45.882 -21.581 -57.640 1.00 23.62 196 HIS A O 1
ATOM 1476 N N . ASN A 1 197 ? 47.085 -19.715 -57.824 1.00 22.27 197 ASN A N 1
ATOM 1477 C CA . ASN A 1 197 ? 47.938 -19.994 -56.684 1.00 22.11 197 ASN A CA 1
ATOM 1478 C C . ASN A 1 197 ? 47.406 -19.413 -55.379 1.00 19.18 197 ASN A C 1
ATOM 1479 O O . ASN A 1 197 ? 47.958 -19.656 -54.291 1.00 20.84 197 ASN A O 1
ATOM 1484 N N . LEU A 1 198 ? 46.341 -18.620 -55.451 1.00 18.32 198 LEU A N 1
ATOM 1485 C CA . LEU A 1 198 ? 45.819 -17.981 -54.233 1.00 19.20 198 LEU A CA 1
ATOM 1486 C C . LEU A 1 198 ? 45.268 -18.988 -53.245 1.00 18.75 198 LEU A C 1
ATOM 1487 O O . LEU A 1 198 ? 45.310 -18.600 -52.051 1.00 16.96 198 LEU A O 1
ATOM 1492 N N . PRO A 1 199 ? 44.772 -20.172 -53.522 1.00 16.06 199 PRO A N 1
ATOM 1493 C CA . PRO A 1 199 ? 44.447 -21.094 -52.414 1.00 16.05 199 PRO A CA 1
ATOM 1494 C C . PRO A 1 199 ? 45.636 -21.364 -51.504 1.00 15.61 199 PRO A C 1
ATOM 1495 O O . PRO A 1 199 ? 45.414 -21.632 -50.311 1.00 16.90 199 PRO A O 1
ATOM 1511 N N . VAL A 1 201 ? 47.872 -19.119 -50.712 1.00 14.98 201 VAL A N 1
ATOM 1512 C CA . VAL A 1 201 ? 47.930 -17.913 -49.900 1.00 16.60 201 VAL A CA 1
ATOM 1513 C C . VAL A 1 201 ? 46.902 -18.091 -48.772 1.00 14.82 201 VAL A C 1
ATOM 1514 O O . VAL A 1 201 ? 47.202 -17.787 -47.627 1.00 15.22 201 VAL A O 1
ATOM 1518 N N . PHE A 1 202 ? 45.708 -18.542 -49.145 1.00 13.47 202 PHE A N 1
ATOM 1519 C CA . PHE A 1 202 ? 44.707 -18.819 -48.108 1.00 13.07 202 PHE A CA 1
ATOM 1520 C C . PHE A 1 202 ? 45.252 -19.823 -47.120 1.00 12.07 202 PHE A C 1
ATOM 1521 O O . PHE A 1 202 ? 45.080 -19.642 -45.904 1.00 13.80 202 PHE A O 1
ATOM 1529 N N . THR A 1 203 ? 45.793 -20.900 -47.587 1.00 12.03 203 THR A N 1
ATOM 1530 C CA . THR A 1 203 ? 46.200 -21.919 -46.634 1.00 11.81 203 THR A CA 1
ATOM 1531 C C . THR A 1 203 ? 47.319 -21.383 -45.764 1.00 11.14 203 THR A C 1
ATOM 1532 O O . THR A 1 203 ? 47.313 -21.691 -44.551 1.00 12.55 203 THR A O 1
ATOM 1538 N N . GLY A 1 204 ? 48.264 -20.643 -46.342 1.00 11.97 204 GLY A N 1
ATOM 1539 C CA . GLY A 1 204 ? 49.294 -20.055 -45.494 1.00 11.57 204 GLY A CA 1
ATOM 1540 C C . GLY A 1 204 ? 48.709 -19.066 -44.500 1.00 11.16 204 GLY A C 1
ATOM 1541 O O . GLY A 1 204 ? 49.140 -19.026 -43.319 1.00 12.27 204 GLY A O 1
ATOM 1542 N N . THR A 1 205 ? 47.755 -18.266 -44.967 1.00 10.78 205 THR A N 1
ATOM 1543 C CA . THR A 1 205 ? 47.116 -17.323 -44.019 1.00 11.20 205 THR A CA 1
ATOM 1544 C C . THR A 1 205 ? 46.484 -18.114 -42.894 1.00 10.07 205 THR A C 1
ATOM 1545 O O . THR A 1 205 ? 46.585 -17.696 -41.719 1.00 12.17 205 THR A O 1
ATOM 1549 N N . ALA A 1 206 ? 45.821 -19.228 -43.215 1.00 9.94 206 ALA A N 1
ATOM 1550 C CA . ALA A 1 206 ? 45.118 -19.995 -42.185 1.00 10.05 206 ALA A CA 1
ATOM 1551 C C . ALA A 1 206 ? 46.114 -20.533 -41.175 1.00 10.47 206 ALA A C 1
ATOM 1552 O O . ALA A 1 206 ? 45.836 -20.501 -39.983 1.00 11.39 206 ALA A O 1
ATOM 1554 N N . ILE A 1 207 ? 47.227 -21.046 -41.637 1.00 10.28 207 ILE A N 1
ATOM 1555 C CA . ILE A 1 207 ? 48.202 -21.604 -40.727 1.00 10.10 207 ILE A CA 1
ATOM 1556 C C . ILE A 1 207 ? 48.811 -20.480 -39.900 1.00 9.18 207 ILE A C 1
ATOM 1557 O O . ILE A 1 207 ? 49.053 -20.655 -38.706 1.00 11.74 207 ILE A O 1
ATOM 1562 N N . LEU A 1 208 ? 49.110 -19.325 -40.497 1.00 11.10 208 LEU A N 1
ATOM 1563 C CA . LEU A 1 208 ? 49.586 -18.159 -39.758 1.00 10.37 208 LEU A CA 1
ATOM 1564 C C . LEU A 1 208 ? 48.549 -17.815 -38.703 1.00 9.86 208 LEU A C 1
ATOM 1565 O O . LEU A 1 208 ? 48.928 -17.510 -37.583 1.00 11.55 208 LEU A O 1
ATOM 1570 N N . TYR A 1 209 ? 47.273 -17.817 -39.054 1.00 10.53 209 TYR A N 1
ATOM 1571 C CA . TYR A 1 209 ? 46.241 -17.459 -38.059 1.00 10.54 209 TYR A CA 1
ATOM 1572 C C . TYR A 1 209 ? 46.227 -18.445 -36.894 1.00 10.09 209 TYR A C 1
ATOM 1573 O O . TYR A 1 209 ? 46.222 -18.019 -35.732 1.00 12.26 209 TYR A O 1
ATOM 1582 N N . ILE A 1 210 ? 46.208 -19.736 -37.203 1.00 10.10 210 ILE A N 1
ATOM 1583 C CA . ILE A 1 210 ? 46.122 -20.673 -36.074 1.00 9.67 210 ILE A CA 1
ATOM 1584 C C . ILE A 1 210 ? 47.408 -20.610 -35.249 1.00 10.49 210 ILE A C 1
ATOM 1585 O O . ILE A 1 210 ? 47.336 -20.640 -34.017 1.00 11.61 210 ILE A O 1
ATOM 1590 N N . GLY A 1 211 ? 48.553 -20.472 -35.930 1.00 9.39 211 GLY A N 1
ATOM 1591 C CA . GLY A 1 211 ? 49.799 -20.414 -35.130 1.00 9.81 211 GLY A CA 1
ATOM 1592 C C . GLY A 1 211 ? 49.808 -19.141 -34.317 1.00 10.74 211 GLY A C 1
ATOM 1593 O O . GLY A 1 211 ? 50.434 -19.136 -33.252 1.00 10.33 211 GLY A O 1
ATOM 1594 N N . TRP A 1 212 ? 49.099 -18.106 -34.826 1.00 9.70 212 TRP A N 1
ATOM 1595 C CA . TRP A 1 212 ? 49.197 -16.839 -34.124 1.00 10.84 212 TRP A CA 1
ATOM 1596 C C . TRP A 1 212 ? 48.526 -16.886 -32.736 1.00 10.08 212 TRP A C 1
ATOM 1597 O O . TRP A 1 212 ? 48.786 -15.971 -31.951 1.00 12.05 212 TRP A O 1
ATOM 1608 N N . PHE A 1 213 ? 47.693 -17.908 -32.535 1.00 10.19 213 PHE A N 1
ATOM 1609 C CA . PHE A 1 213 ? 47.183 -18.043 -31.167 1.00 10.71 213 PHE A CA 1
ATOM 1610 C C . PHE A 1 213 ? 48.346 -18.370 -30.253 1.00 11.23 213 PHE A C 1
ATOM 1611 O O . PHE A 1 213 ? 48.385 -17.908 -29.106 1.00 11.80 213 PHE A O 1
ATOM 1619 N N . GLY A 1 214 ? 49.301 -19.182 -30.712 1.00 11.38 214 GLY A N 1
ATOM 1620 C CA . GLY A 1 214 ? 50.465 -19.504 -29.869 1.00 11.69 214 GLY A CA 1
ATOM 1621 C C . GLY A 1 214 ? 51.267 -18.234 -29.675 1.00 11.19 214 GLY A C 1
ATOM 1622 O O . GLY A 1 214 ? 51.817 -17.952 -28.599 1.00 12.36 214 GLY A O 1
ATOM 1623 N N . PHE A 1 215 ? 51.353 -17.454 -30.726 1.00 11.30 215 PHE A N 1
ATOM 1624 C CA . PHE A 1 215 ? 52.146 -16.236 -30.737 1.00 10.30 215 PHE A CA 1
ATOM 1625 C C . PHE A 1 215 ? 51.582 -15.201 -29.764 1.00 10.41 215 PHE A C 1
ATOM 1626 O O . PHE A 1 215 ? 52.325 -14.679 -28.938 1.00 12.99 215 PHE A O 1
ATOM 1634 N N . ASN A 1 216 ? 50.297 -14.926 -29.914 1.00 10.74 216 ASN A N 1
ATOM 1635 C CA . ASN A 1 216 ? 49.715 -13.884 -29.103 1.00 10.41 216 ASN A CA 1
ATOM 1636 C C . ASN A 1 216 ? 49.414 -14.422 -27.709 1.00 11.32 216 ASN A C 1
ATOM 1637 O O . ASN A 1 216 ? 49.816 -13.815 -26.712 1.00 13.36 216 ASN A O 1
ATOM 1642 N N . ALA A 1 217 ? 48.694 -15.515 -27.571 1.00 11.29 217 ALA A N 1
ATOM 1643 C CA . ALA A 1 217 ? 48.303 -15.990 -26.231 1.00 11.57 217 ALA A CA 1
ATOM 1644 C C . ALA A 1 217 ? 49.534 -16.461 -25.484 1.00 12.51 217 ALA A C 1
ATOM 1645 O O . ALA A 1 217 ? 49.640 -16.270 -24.289 1.00 14.01 217 ALA A O 1
ATOM 1647 N N . GLY A 1 218 ? 50.463 -17.092 -26.183 1.00 12.33 218 GLY A N 1
ATOM 1648 C CA . GLY A 1 218 ? 51.681 -17.594 -25.568 1.00 12.55 218 GLY A CA 1
ATOM 1649 C C . GLY A 1 218 ? 52.490 -16.444 -24.992 1.00 11.69 218 GLY A C 1
ATOM 1650 O O . GLY A 1 218 ? 53.317 -16.650 -24.095 1.00 12.66 218 GLY A O 1
ATOM 1651 N N . SER A 1 219 ? 52.344 -15.237 -25.540 1.00 12.94 219 SER A N 1
ATOM 1652 C CA . SER A 1 219 ? 53.110 -14.115 -25.021 1.00 12.73 219 SER A CA 1
ATOM 1653 C C . SER A 1 219 ? 52.712 -13.746 -23.600 1.00 12.79 219 SER A C 1
ATOM 1654 O O . SER A 1 219 ? 53.437 -12.975 -22.980 1.00 15.33 219 SER A O 1
ATOM 1657 N N . ALA A 1 220 ? 51.605 -14.298 -23.107 1.00 12.69 220 ALA A N 1
ATOM 1658 C CA . ALA A 1 220 ? 51.277 -14.165 -21.674 1.00 14.10 220 ALA A CA 1
ATOM 1659 C C . ALA A 1 220 ? 52.265 -14.951 -20.819 1.00 14.03 220 ALA A C 1
ATOM 1660 O O . ALA A 1 220 ? 52.483 -14.632 -19.635 1.00 17.88 220 ALA A O 1
ATOM 1662 N N . GLY A 1 221 ? 52.878 -15.979 -21.354 1.00 13.52 221 GLY A N 1
ATOM 1663 C CA . GLY A 1 221 ? 53.848 -16.777 -20.635 1.00 14.18 221 GLY A CA 1
ATOM 1664 C C . GLY A 1 221 ? 53.214 -17.763 -19.666 1.00 14.04 221 GLY A C 1
ATOM 1665 O O . GLY A 1 221 ? 53.902 -18.441 -18.896 1.00 15.16 221 GLY A O 1
ATOM 1666 N N . THR A 1 222 ? 51.896 -17.898 -19.700 1.00 13.77 222 THR A N 1
ATOM 1667 C CA . THR A 1 222 ? 51.170 -18.712 -18.728 1.00 13.35 222 THR A CA 1
ATOM 1668 C C . THR A 1 222 ? 49.765 -18.870 -19.278 1.00 11.62 222 THR A C 1
ATOM 1669 O O . THR A 1 222 ? 49.296 -17.975 -20.003 1.00 14.41 222 THR A O 1
ATOM 1673 N N . ALA A 1 223 ? 49.091 -19.947 -18.964 1.00 13.19 223 ALA A N 1
ATOM 1674 C CA . ALA A 1 223 ? 47.734 -20.172 -19.417 1.00 13.70 223 ALA A CA 1
ATOM 1675 C C . ALA A 1 223 ? 46.786 -19.526 -18.401 1.00 12.38 223 ALA A C 1
ATOM 1676 O O . ALA A 1 223 ? 46.090 -20.235 -17.668 1.00 14.52 223 ALA A O 1
ATOM 1678 N N . ASN A 1 224 ? 46.822 -18.191 -18.409 1.00 13.99 224 ASN A N 1
ATOM 1679 C CA . ASN A 1 224 ? 45.970 -17.485 -17.442 1.00 14.16 224 ASN A CA 1
ATOM 1680 C C . ASN A 1 224 ? 44.921 -16.655 -18.170 1.00 14.46 224 ASN A C 1
ATOM 1681 O O . ASN A 1 224 ? 44.627 -16.819 -19.339 1.00 13.61 224 ASN A O 1
ATOM 1686 N N . GLU A 1 225 ? 44.424 -15.673 -17.411 1.00 13.43 225 GLU A N 1
ATOM 1687 C CA . GLU A 1 225 ? 43.351 -14.909 -17.982 1.00 14.18 225 GLU A CA 1
ATOM 1688 C C . GLU A 1 225 ? 43.855 -13.894 -19.022 1.00 13.81 225 GLU A C 1
ATOM 1689 O O . GLU A 1 225 ? 43.049 -13.435 -19.835 1.00 15.44 225 GLU A O 1
ATOM 1695 N N . ILE A 1 226 ? 45.146 -13.584 -18.945 1.00 14.12 226 ILE A N 1
ATOM 1696 C CA . ILE A 1 226 ? 45.732 -12.692 -19.962 1.00 13.67 226 ILE A CA 1
ATOM 1697 C C . ILE A 1 226 ? 45.917 -13.489 -21.249 1.00 13.38 226 ILE A C 1
ATOM 1698 O O . ILE A 1 226 ? 45.617 -12.900 -22.310 1.00 14.66 226 ILE A O 1
ATOM 1703 N N . ALA A 1 227 ? 46.394 -14.716 -21.123 1.00 11.75 227 ALA A N 1
ATOM 1704 C CA . ALA A 1 227 ? 46.424 -15.587 -22.309 1.00 11.67 227 ALA A CA 1
ATOM 1705 C C . ALA A 1 227 ? 45.025 -15.638 -22.886 1.00 12.51 227 ALA A C 1
ATOM 1706 O O . ALA A 1 227 ? 44.844 -15.550 -24.127 1.00 14.20 227 ALA A O 1
ATOM 1708 N N . ALA A 1 228 ? 44.016 -15.810 -22.031 1.00 12.40 228 ALA A N 1
ATOM 1709 C CA . ALA A 1 228 ? 42.676 -15.990 -22.544 1.00 11.49 228 ALA A CA 1
ATOM 1710 C C . ALA A 1 228 ? 42.193 -14.729 -23.221 1.00 12.12 228 ALA A C 1
ATOM 1711 O O . ALA A 1 228 ? 41.543 -14.758 -24.281 1.00 13.64 228 ALA A O 1
ATOM 1713 N N . LEU A 1 229 ? 42.486 -13.578 -22.637 1.00 13.14 229 LEU A N 1
ATOM 1714 C CA . LEU A 1 229 ? 42.101 -12.328 -23.255 1.00 13.21 229 LEU A CA 1
ATOM 1715 C C . LEU A 1 229 ? 42.806 -12.191 -24.597 1.00 11.94 229 LEU A C 1
ATOM 1716 O O . LEU A 1 229 ? 42.172 -11.813 -25.585 1.00 12.94 229 LEU A O 1
ATOM 1721 N N . ALA A 1 230 ? 44.095 -12.487 -24.630 1.00 13.58 230 ALA A N 1
ATOM 1722 C CA . ALA A 1 230 ? 44.883 -12.331 -25.852 1.00 12.51 230 ALA A CA 1
ATOM 1723 C C . ALA A 1 230 ? 44.277 -13.249 -26.921 1.00 11.72 230 ALA A C 1
ATOM 1724 O O . ALA A 1 230 ? 44.174 -12.883 -28.109 1.00 12.84 230 ALA A O 1
ATOM 1726 N N . PHE A 1 231 ? 43.867 -14.439 -26.499 1.00 11.28 231 PHE A N 1
ATOM 1727 C CA . PHE A 1 231 ? 43.270 -15.400 -27.444 1.00 11.46 231 PHE A CA 1
ATOM 1728 C C . PHE A 1 231 ? 42.008 -14.783 -28.013 1.00 12.28 231 PHE A C 1
ATOM 1729 O O . PHE A 1 231 ? 41.823 -14.778 -29.237 1.00 13.55 231 PHE A O 1
ATOM 1737 N N . VAL A 1 232 ? 41.096 -14.372 -27.154 1.00 12.49 232 VAL A N 1
ATOM 1738 C CA . VAL A 1 232 ? 39.828 -13.835 -27.664 1.00 11.97 232 VAL A CA 1
ATOM 1739 C C . VAL A 1 232 ? 40.079 -12.617 -28.527 1.00 12.88 232 VAL A C 1
ATOM 1740 O O . VAL A 1 232 ? 39.455 -12.442 -29.576 1.00 12.83 232 VAL A O 1
ATOM 1744 N N . ASN A 1 233 ? 40.958 -11.739 -28.113 1.00 12.32 233 ASN A N 1
ATOM 1745 C CA . ASN A 1 233 ? 41.195 -10.538 -28.912 1.00 12.63 233 ASN A CA 1
ATOM 1746 C C . ASN A 1 233 ? 41.829 -10.887 -30.264 1.00 12.64 233 ASN A C 1
ATOM 1747 O O . ASN A 1 233 ? 41.650 -10.139 -31.202 1.00 13.52 233 ASN A O 1
ATOM 1752 N N . THR A 1 234 ? 42.564 -11.989 -30.317 1.00 11.73 234 THR A N 1
ATOM 1753 C CA . THR A 1 234 ? 43.117 -12.408 -31.618 1.00 11.53 234 THR A CA 1
ATOM 1754 C C . THR A 1 234 ? 41.976 -12.847 -32.504 1.00 10.58 234 THR A C 1
ATOM 1755 O O . THR A 1 234 ? 41.906 -12.493 -33.684 1.00 13.37 234 THR A O 1
ATOM 1759 N N . VAL A 1 235 ? 41.031 -13.604 -31.969 1.00 10.79 235 VAL A N 1
ATOM 1760 C CA . VAL A 1 235 ? 39.888 -14.029 -32.763 1.00 10.87 235 VAL A CA 1
ATOM 1761 C C . VAL A 1 235 ? 39.155 -12.793 -33.294 1.00 11.37 235 VAL A C 1
ATOM 1762 O O . VAL A 1 235 ? 38.781 -12.637 -34.463 1.00 13.32 235 VAL A O 1
ATOM 1766 N N . VAL A 1 236 ? 38.876 -11.884 -32.338 1.00 11.13 236 VAL A N 1
ATOM 1767 C CA . VAL A 1 236 ? 38.027 -10.745 -32.655 1.00 12.14 236 VAL A CA 1
ATOM 1768 C C . VAL A 1 236 ? 38.717 -9.763 -33.584 1.00 11.51 236 VAL A C 1
ATOM 1769 O O . VAL A 1 236 ? 38.097 -9.332 -34.579 1.00 13.77 236 VAL A O 1
ATOM 1773 N N . ALA A 1 237 ? 39.966 -9.408 -33.346 1.00 12.78 237 ALA A N 1
ATOM 1774 C CA . ALA A 1 237 ? 40.637 -8.422 -34.202 1.00 12.64 237 ALA A CA 1
ATOM 1775 C C . ALA A 1 237 ? 40.820 -8.995 -35.599 1.00 11.50 237 ALA A C 1
ATOM 1776 O O . ALA A 1 237 ? 40.727 -8.234 -36.580 1.00 13.48 237 ALA A O 1
ATOM 1778 N N . THR A 1 238 ? 41.128 -10.302 -35.639 1.00 11.72 238 THR A N 1
ATOM 1779 C CA . THR A 1 238 ? 41.326 -10.832 -36.987 1.00 12.02 238 THR A CA 1
ATOM 1780 C C . THR A 1 238 ? 40.033 -10.761 -37.791 1.00 12.29 238 THR A C 1
ATOM 1781 O O . THR A 1 238 ? 39.985 -10.354 -38.954 1.00 12.80 238 THR A O 1
ATOM 1785 N N . ALA A 1 239 ? 38.940 -11.141 -37.161 1.00 11.58 239 ALA A N 1
ATOM 1786 C CA . ALA A 1 239 ? 37.629 -11.166 -37.811 1.00 11.28 239 ALA A CA 1
ATOM 1787 C C . ALA A 1 239 ? 37.242 -9.758 -38.191 1.00 11.95 239 ALA A C 1
ATOM 1788 O O . ALA A 1 239 ? 36.716 -9.518 -39.269 1.00 14.23 239 ALA A O 1
ATOM 1790 N N . ALA A 1 240 ? 37.490 -8.835 -37.270 1.00 13.55 240 ALA A N 1
ATOM 1791 C CA . ALA A 1 240 ? 37.110 -7.430 -37.549 1.00 13.63 240 ALA A CA 1
ATOM 1792 C C . ALA A 1 240 ? 37.922 -6.873 -38.704 1.00 13.40 240 ALA A C 1
ATOM 1793 O O . ALA A 1 240 ? 37.427 -6.081 -39.504 1.00 14.26 240 ALA A O 1
ATOM 1795 N N . ALA A 1 241 ? 39.192 -7.276 -38.825 1.00 12.78 241 ALA A N 1
ATOM 1796 C CA . ALA A 1 241 ? 40.013 -6.757 -39.920 1.00 11.87 241 ALA A CA 1
ATOM 1797 C C . ALA A 1 241 ? 39.671 -7.410 -41.223 1.00 13.16 241 ALA A C 1
ATOM 1798 O O . ALA A 1 241 ? 39.775 -6.768 -42.270 1.00 15.06 241 ALA A O 1
ATOM 1800 N N . ILE A 1 242 ? 39.302 -8.692 -41.204 1.00 13.51 242 ILE A N 1
ATOM 1801 C CA . ILE A 1 242 ? 38.821 -9.315 -42.424 1.00 12.24 242 ILE A CA 1
ATOM 1802 C C . ILE A 1 242 ? 37.618 -8.515 -42.918 1.00 12.81 242 ILE A C 1
ATOM 1803 O O . ILE A 1 242 ? 37.538 -8.155 -44.075 1.00 15.38 242 ILE A O 1
ATOM 1808 N N . LEU A 1 243 ? 36.692 -8.237 -42.009 1.00 13.44 243 LEU A N 1
ATOM 1809 C CA . LEU A 1 243 ? 35.519 -7.499 -42.405 1.00 13.93 243 LEU A CA 1
ATOM 1810 C C . LEU A 1 243 ? 35.873 -6.065 -42.786 1.00 14.85 243 LEU A C 1
ATOM 1811 O O . LEU A 1 243 ? 35.326 -5.571 -43.770 1.00 18.35 243 LEU A O 1
ATOM 1816 N N . GLY A 1 244 ? 36.753 -5.417 -42.035 1.00 15.81 244 GLY A N 1
ATOM 1817 C CA . GLY A 1 244 ? 37.100 -4.039 -42.440 1.00 17.34 244 GLY A CA 1
ATOM 1818 C C . GLY A 1 244 ? 37.762 -4.007 -43.797 1.00 17.79 244 GLY A C 1
ATOM 1819 O O . GLY A 1 244 ? 37.465 -3.178 -44.678 1.00 17.95 244 GLY A O 1
ATOM 1820 N N . TRP A 1 245 ? 38.710 -4.889 -44.055 1.00 16.30 245 TRP A N 1
ATOM 1821 C CA . TRP A 1 245 ? 39.387 -4.902 -45.347 1.00 16.35 245 TRP A CA 1
ATOM 1822 C C . TRP A 1 245 ? 38.340 -5.187 -46.428 1.00 16.12 245 TRP A C 1
ATOM 1823 O O . TRP A 1 245 ? 38.369 -4.517 -47.462 1.00 18.02 245 TRP A O 1
ATOM 1834 N N . ILE A 1 246 ? 37.591 -6.272 -46.273 1.00 15.62 246 ILE A N 1
ATOM 1835 C CA . ILE A 1 246 ? 36.663 -6.636 -47.349 1.00 16.87 246 ILE A CA 1
ATOM 1836 C C . ILE A 1 246 ? 35.631 -5.570 -47.615 1.00 19.27 246 ILE A C 1
ATOM 1837 O O . ILE A 1 246 ? 35.150 -5.341 -48.727 1.00 20.34 246 ILE A O 1
ATOM 1842 N N . PHE A 1 247 ? 35.219 -4.847 -46.536 1.00 17.44 247 PHE A N 1
ATOM 1843 C CA . PHE A 1 247 ? 34.275 -3.752 -46.678 1.00 19.83 247 PHE A CA 1
ATOM 1844 C C . PHE A 1 247 ? 34.933 -2.670 -47.498 1.00 19.69 247 PHE A C 1
ATOM 1845 O O . PHE A 1 247 ? 34.334 -2.128 -48.434 1.00 21.27 247 PHE A O 1
ATOM 1853 N N . GLY A 1 248 ? 36.184 -2.339 -47.136 1.00 20.34 248 GLY A N 1
ATOM 1854 C CA . GLY A 1 248 ? 36.888 -1.252 -47.852 1.00 20.72 248 GLY A CA 1
ATOM 1855 C C . GLY A 1 248 ? 37.080 -1.652 -49.313 1.00 21.50 248 GLY A C 1
ATOM 1856 O O . GLY A 1 248 ? 36.910 -0.860 -50.236 1.00 22.27 248 GLY A O 1
ATOM 1857 N N . GLU A 1 249 ? 37.454 -2.909 -49.520 1.00 18.44 249 GLU A N 1
ATOM 1858 C CA . GLU A 1 249 ? 37.666 -3.397 -50.877 1.00 21.19 249 GLU A CA 1
ATOM 1859 C C . GLU A 1 249 ? 36.373 -3.383 -51.670 1.00 23.59 249 GLU A C 1
ATOM 1860 O O . GLU A 1 249 ? 36.299 -2.997 -52.840 1.00 25.63 249 GLU A O 1
ATOM 1866 N N . TRP A 1 250 ? 35.302 -3.810 -51.013 1.00 23.24 250 TRP A N 1
ATOM 1867 C CA . TRP A 1 250 ? 34.020 -3.860 -51.703 1.00 26.64 250 TRP A CA 1
ATOM 1868 C C . TRP A 1 250 ? 33.592 -2.466 -52.103 1.00 28.51 250 TRP A C 1
ATOM 1869 O O . TRP A 1 250 ? 32.993 -2.256 -53.138 1.00 39.29 250 TRP A O 1
ATOM 1880 N N . ALA A 1 251 ? 33.931 -1.491 -51.269 1.00 26.20 251 ALA A N 1
ATOM 1881 C CA . ALA A 1 251 ? 33.616 -0.098 -51.579 1.00 34.13 251 ALA A CA 1
ATOM 1882 C C . ALA A 1 251 ? 34.551 0.429 -52.648 1.00 35.14 251 ALA A C 1
ATOM 1883 O O . ALA A 1 251 ? 34.190 1.230 -53.526 1.00 42.47 251 ALA A O 1
ATOM 1885 N N . LEU A 1 252 ? 35.806 0.024 -52.584 1.00 31.53 252 LEU A N 1
ATOM 1886 C CA . LEU A 1 252 ? 36.785 0.605 -53.507 1.00 36.41 252 LEU A CA 1
ATOM 1887 C C . LEU A 1 252 ? 36.676 -0.035 -54.878 1.00 35.65 252 LEU A C 1
ATOM 1888 O O . LEU A 1 252 ? 36.732 0.611 -55.921 1.00 44.08 252 LEU A O 1
ATOM 1893 N N . ARG A 1 253 ? 36.489 -1.340 -54.907 1.00 36.32 253 ARG A N 1
ATOM 1894 C CA . ARG A 1 253 ? 36.552 -2.162 -56.103 1.00 35.31 253 ARG A CA 1
ATOM 1895 C C . ARG A 1 253 ? 35.213 -2.767 -56.501 1.00 39.00 253 ARG A C 1
ATOM 1896 O O . ARG A 1 253 ? 35.060 -3.274 -57.619 1.00 40.61 253 ARG A O 1
ATOM 1904 N N . GLY A 1 254 ? 34.199 -2.766 -55.631 1.00 35.30 254 GLY A N 1
ATOM 1905 C CA . GLY A 1 254 ? 32.908 -3.304 -55.996 1.00 34.31 254 GLY A CA 1
ATOM 1906 C C . GLY A 1 254 ? 32.718 -4.763 -55.703 1.00 29.41 254 GLY A C 1
ATOM 1907 O O . GLY A 1 254 ? 31.662 -5.374 -55.911 1.00 35.51 254 GLY A O 1
ATOM 1908 N N . LEU A 1 255 ? 33.763 -5.402 -55.167 1.00 31.43 255 LEU A N 1
ATOM 1909 C CA . LEU A 1 255 ? 33.646 -6.820 -54.834 1.00 33.04 255 LEU A CA 1
ATOM 1910 C C . LEU A 1 255 ? 34.772 -7.202 -53.884 1.00 24.49 255 LEU A C 1
ATOM 1911 O O . LEU A 1 255 ? 35.868 -6.689 -54.026 1.00 27.65 255 LEU A O 1
ATOM 1916 N N . PRO A 1 256 ? 34.447 -8.116 -52.989 1.00 23.93 256 PRO A N 1
ATOM 1917 C CA . PRO A 1 256 ? 35.496 -8.608 -52.106 1.00 21.58 256 PRO A CA 1
ATOM 1918 C C . PRO A 1 256 ? 36.425 -9.518 -52.898 1.00 20.16 256 PRO A C 1
ATOM 1919 O O . PRO A 1 256 ? 36.005 -10.016 -53.952 1.00 23.84 256 PRO A O 1
ATOM 1923 N N . SER A 1 257 ? 37.638 -9.793 -52.413 1.00 18.23 257 SER A N 1
ATOM 1924 C CA . SER A 1 257 ? 38.440 -10.828 -53.045 1.00 17.03 257 SER A CA 1
ATOM 1925 C C . SER A 1 257 ? 39.054 -11.728 -51.995 1.00 16.83 257 SER A C 1
ATOM 1926 O O . SER A 1 257 ? 39.158 -11.348 -50.827 1.00 17.16 257 SER A O 1
ATOM 1929 N N . LEU A 1 258 ? 39.481 -12.895 -52.436 1.00 15.53 258 LEU A N 1
ATOM 1930 C CA . LEU A 1 258 ? 40.143 -13.812 -51.499 1.00 15.34 258 LEU A CA 1
ATOM 1931 C C . LEU A 1 258 ? 41.383 -13.157 -50.962 1.00 15.15 258 LEU A C 1
ATOM 1932 O O . LEU A 1 258 ? 41.672 -13.206 -49.771 1.00 15.32 258 LEU A O 1
ATOM 1937 N N . LEU A 1 259 ? 42.193 -12.523 -51.821 1.00 17.41 259 LEU A N 1
ATOM 1938 C CA . LEU A 1 259 ? 43.389 -11.925 -51.291 1.00 16.69 259 LEU A CA 1
ATOM 1939 C C . LEU A 1 259 ? 43.037 -10.809 -50.299 1.00 16.82 259 LEU A C 1
ATOM 1940 O O . LEU A 1 259 ? 43.793 -10.616 -49.334 1.00 18.07 259 LEU A O 1
ATOM 1948 N N . GLY A 1 260 ? 41.921 -10.134 -50.588 1.00 16.47 260 GLY A N 1
ATOM 1949 C CA . GLY A 1 260 ? 41.538 -9.071 -49.651 1.00 15.81 260 GLY A CA 1
ATOM 1950 C C . GLY A 1 260 ? 41.191 -9.684 -48.295 1.00 15.15 260 GLY A C 1
ATOM 1951 O O . GLY A 1 260 ? 41.570 -9.193 -47.226 1.00 15.85 260 GLY A O 1
ATOM 1952 N N . ALA A 1 261 ? 40.472 -10.789 -48.324 1.00 14.83 261 ALA A N 1
ATOM 1953 C CA . ALA A 1 261 ? 40.073 -11.427 -47.070 1.00 13.23 261 ALA A CA 1
ATOM 1954 C C . ALA A 1 261 ? 41.300 -11.896 -46.311 1.00 12.97 261 ALA A C 1
ATOM 1955 O O . ALA A 1 261 ? 41.401 -11.728 -45.099 1.00 15.10 261 ALA A O 1
ATOM 1957 N N . CYS A 1 262 ? 42.221 -12.557 -46.998 1.00 13.58 262 CYS A N 1
ATOM 1958 C CA . CYS A 1 262 ? 43.407 -13.046 -46.321 1.00 13.33 262 CYS A CA 1
ATOM 1959 C C . CYS A 1 262 ? 44.257 -11.881 -45.795 1.00 13.10 262 CYS A C 1
ATOM 1960 O O . CYS A 1 262 ? 44.786 -11.951 -44.689 1.00 14.38 262 CYS A O 1
ATOM 1963 N N . SER A 1 263 ? 44.378 -10.810 -46.610 1.00 14.16 263 SER A N 1
ATOM 1964 C CA . SER A 1 263 ? 45.162 -9.684 -46.176 1.00 14.22 263 SER A CA 1
ATOM 1965 C C . SER A 1 263 ? 44.540 -9.034 -44.953 1.00 14.80 263 SER A C 1
ATOM 1966 O O . SER A 1 263 ? 45.246 -8.618 -44.042 1.00 15.61 263 SER A O 1
ATOM 1969 N N . GLY A 1 264 ? 43.208 -9.008 -44.973 1.00 14.05 264 GLY A N 1
ATOM 1970 C CA . GLY A 1 264 ? 42.522 -8.434 -43.817 1.00 13.01 264 GLY A CA 1
ATOM 1971 C C . GLY A 1 264 ? 42.818 -9.263 -42.588 1.00 11.78 264 GLY A C 1
ATOM 1972 O O . GLY A 1 264 ? 43.028 -8.702 -41.514 1.00 13.53 264 GLY A O 1
ATOM 1973 N N . ALA A 1 265 ? 42.850 -10.583 -42.708 1.00 11.25 265 ALA A N 1
ATOM 1974 C CA . ALA A 1 265 ? 43.170 -11.458 -41.567 1.00 10.96 265 ALA A CA 1
ATOM 1975 C C . ALA A 1 265 ? 44.543 -11.086 -41.046 1.00 11.70 265 ALA A C 1
ATOM 1976 O O . ALA A 1 265 ? 44.703 -10.855 -39.834 1.00 12.70 265 ALA A O 1
ATOM 1978 N N . ILE A 1 266 ? 45.529 -10.995 -41.962 1.00 12.49 266 ILE A N 1
ATOM 1979 C CA . ILE A 1 266 ? 46.872 -10.677 -41.500 1.00 12.31 266 ILE A CA 1
ATOM 1980 C C . ILE A 1 266 ? 46.888 -9.295 -40.828 1.00 12.23 266 ILE A C 1
ATOM 1981 O O . ILE A 1 266 ? 47.571 -9.052 -39.854 1.00 13.65 266 ILE A O 1
ATOM 1986 N N . ALA A 1 267 ? 46.129 -8.384 -41.452 1.00 12.41 267 ALA A N 1
ATOM 1987 C CA . ALA A 1 267 ? 46.135 -7.043 -40.922 1.00 12.13 267 ALA A CA 1
ATOM 1988 C C . ALA A 1 267 ? 45.625 -7.118 -39.493 1.00 11.58 267 ALA A C 1
ATOM 1989 O O . ALA A 1 267 ? 46.270 -6.366 -38.704 1.00 14.25 267 ALA A O 1
ATOM 1991 N N . GLY A 1 268 ? 44.554 -7.778 -39.167 1.00 12.17 268 GLY A N 1
ATOM 1992 C CA . GLY A 1 268 ? 44.067 -7.751 -37.776 1.00 13.32 268 GLY A CA 1
ATOM 1993 C C . GLY A 1 268 ? 45.017 -8.482 -36.876 1.00 12.46 268 GLY A C 1
ATOM 1994 O O . GLY A 1 268 ? 45.215 -8.047 -35.739 1.00 13.88 268 GLY A O 1
ATOM 1995 N N . LEU A 1 269 ? 45.609 -9.551 -37.374 1.00 11.40 269 LEU A N 1
ATOM 1996 C CA . LEU A 1 269 ? 46.579 -10.290 -36.552 1.00 11.46 269 LEU A CA 1
ATOM 1997 C C . LEU A 1 269 ? 47.774 -9.425 -36.218 1.00 12.11 269 LEU A C 1
ATOM 1998 O O . LEU A 1 269 ? 48.200 -9.373 -35.059 1.00 13.21 269 LEU A O 1
ATOM 2003 N N . VAL A 1 270 ? 48.236 -8.721 -37.240 1.00 12.12 270 VAL A N 1
ATOM 2004 C CA . VAL A 1 270 ? 49.379 -7.829 -36.956 1.00 12.67 270 VAL A CA 1
ATOM 2005 C C . VAL A 1 270 ? 48.927 -6.711 -36.036 1.00 12.14 270 VAL A C 1
ATOM 2006 O O . VAL A 1 270 ? 49.591 -6.338 -35.073 1.00 13.45 270 VAL A O 1
ATOM 2010 N N . GLY A 1 271 ? 47.783 -6.094 -36.362 1.00 12.77 271 GLY A N 1
ATOM 2011 C CA . GLY A 1 271 ? 47.387 -4.888 -35.571 1.00 13.15 271 GLY A CA 1
ATOM 2012 C C . GLY A 1 271 ? 47.170 -5.304 -34.132 1.00 13.47 271 GLY A C 1
ATOM 2013 O O . GLY A 1 271 ? 47.494 -4.470 -33.276 1.00 13.51 271 GLY A O 1
ATOM 2014 N N . VAL A 1 272 ? 46.647 -6.478 -33.857 1.00 12.33 272 VAL A N 1
ATOM 2015 C CA . VAL A 1 272 ? 46.313 -6.803 -32.471 1.00 12.18 272 VAL A CA 1
ATOM 2016 C C . VAL A 1 272 ? 47.525 -7.364 -31.724 1.00 13.50 272 VAL A C 1
ATOM 2017 O O . VAL A 1 272 ? 47.504 -7.498 -30.496 1.00 15.75 272 VAL A O 1
ATOM 2021 N N . THR A 1 273 ? 48.594 -7.692 -32.475 1.00 13.50 273 THR A N 1
ATOM 2022 C CA . THR A 1 273 ? 49.761 -8.294 -31.846 1.00 13.16 273 THR A CA 1
ATOM 2023 C C . THR A 1 273 ? 50.291 -7.460 -30.683 1.00 13.16 273 THR A C 1
ATOM 2024 O O . THR A 1 273 ? 50.480 -8.028 -29.595 1.00 14.56 273 THR A O 1
ATOM 2028 N N . PRO A 1 274 ? 50.570 -6.179 -30.841 1.00 15.34 274 PRO A N 1
ATOM 2029 C CA . PRO A 1 274 ? 51.094 -5.416 -29.705 1.00 12.92 274 PRO A CA 1
ATOM 2030 C C . PRO A 1 274 ? 50.035 -5.233 -28.633 1.00 14.17 274 PRO A C 1
ATOM 2031 O O . PRO A 1 274 ? 50.409 -4.990 -27.458 1.00 15.67 274 PRO A O 1
ATOM 2035 N N . ALA A 1 275 ? 48.750 -5.286 -29.003 1.00 14.41 275 ALA A N 1
ATOM 2036 C CA . ALA A 1 275 ? 47.675 -4.844 -28.134 1.00 12.64 275 ALA A CA 1
ATOM 2037 C C . ALA A 1 275 ? 47.013 -5.968 -27.361 1.00 14.14 275 ALA A C 1
ATOM 2038 O O . ALA A 1 275 ? 46.307 -5.719 -26.366 1.00 15.94 275 ALA A O 1
ATOM 2040 N N . CYS A 1 276 ? 47.156 -7.226 -27.818 1.00 14.47 276 CYS A N 1
ATOM 2041 C CA . CYS A 1 276 ? 46.152 -8.230 -27.511 1.00 14.06 276 CYS A CA 1
ATOM 2042 C C . CYS A 1 276 ? 46.021 -8.498 -26.011 1.00 13.56 276 CYS A C 1
ATOM 2043 O O . CYS A 1 276 ? 44.894 -8.800 -25.576 1.00 16.87 276 CYS A O 1
ATOM 2046 N N . GLY A 1 277 ? 47.097 -8.420 -25.241 1.00 14.84 277 GLY A N 1
ATOM 2047 C CA . GLY A 1 277 ? 47.000 -8.699 -23.793 1.00 14.81 277 GLY A CA 1
ATOM 2048 C C . GLY A 1 277 ? 46.632 -7.466 -22.988 1.00 14.53 277 GLY A C 1
ATOM 2049 O O . GLY A 1 277 ? 46.465 -7.582 -21.777 1.00 16.78 277 GLY A O 1
ATOM 2050 N N . TYR A 1 278 ? 46.487 -6.324 -23.630 1.00 15.55 278 TYR A N 1
ATOM 2051 C CA . TYR A 1 278 ? 46.270 -5.096 -22.895 1.00 15.95 278 TYR A CA 1
ATOM 2052 C C . TYR A 1 278 ? 44.938 -4.421 -23.134 1.00 16.86 278 TYR A C 1
ATOM 2053 O O . TYR A 1 278 ? 44.665 -3.432 -22.474 1.00 18.46 278 TYR A O 1
ATOM 2062 N N . ILE A 1 279 ? 44.178 -4.916 -24.083 1.00 16.92 279 ILE A N 1
ATOM 2063 C CA . ILE A 1 279 ? 42.946 -4.254 -24.458 1.00 16.06 279 ILE A CA 1
ATOM 2064 C C . ILE A 1 279 ? 41.736 -5.130 -24.207 1.00 16.26 279 ILE A C 1
ATOM 2065 O O . ILE A 1 279 ? 41.885 -6.338 -23.963 1.00 16.62 279 ILE A O 1
ATOM 2070 N N . GLY A 1 280 ? 40.554 -4.508 -24.256 1.00 16.21 280 GLY A N 1
ATOM 2071 C CA . GLY A 1 280 ? 39.347 -5.291 -24.082 1.00 17.31 280 GLY A CA 1
ATOM 2072 C C . GLY A 1 280 ? 38.897 -5.715 -25.481 1.00 18.37 280 GLY A C 1
ATOM 2073 O O . GLY A 1 280 ? 39.451 -5.300 -26.499 1.00 16.58 280 GLY A O 1
ATOM 2074 N N . VAL A 1 281 ? 37.867 -6.525 -25.473 1.00 16.79 281 VAL A N 1
ATOM 2075 C CA . VAL A 1 281 ? 37.402 -7.111 -26.744 1.00 16.39 281 VAL A CA 1
ATOM 2076 C C . VAL A 1 281 ? 36.809 -6.047 -27.639 1.00 16.68 281 VAL A C 1
ATOM 2077 O O . VAL A 1 281 ? 36.959 -6.110 -28.884 1.00 16.43 281 VAL A O 1
ATOM 2084 N N . GLY A 1 282 ? 36.193 -5.018 -27.067 1.00 16.38 282 GLY A N 1
ATOM 2085 C CA . GLY A 1 282 ? 35.784 -3.894 -27.922 1.00 18.43 282 GLY A CA 1
ATOM 2086 C C . GLY A 1 282 ? 36.937 -3.184 -28.579 1.00 17.08 282 GLY A C 1
ATOM 2087 O O . GLY A 1 282 ? 36.916 -2.744 -29.764 1.00 17.35 282 GLY A O 1
ATOM 2088 N N . GLY A 1 283 ? 38.049 -3.048 -27.815 1.00 16.96 283 GLY A N 1
ATOM 2089 C CA . GLY A 1 283 ? 39.198 -2.375 -28.400 1.00 16.05 283 GLY A CA 1
ATOM 2090 C C . GLY A 1 283 ? 39.722 -3.292 -29.499 1.00 15.38 283 GLY A C 1
ATOM 2091 O O . GLY A 1 283 ? 40.221 -2.850 -30.544 1.00 17.08 283 GLY A O 1
ATOM 2092 N N . ALA A 1 284 ? 39.660 -4.574 -29.255 1.00 15.30 284 ALA A N 1
ATOM 2093 C CA . ALA A 1 284 ? 40.189 -5.488 -30.304 1.00 13.78 284 ALA A CA 1
ATOM 2094 C C . ALA A 1 284 ? 39.399 -5.369 -31.602 1.00 14.21 284 ALA A C 1
ATOM 2095 O O . ALA A 1 284 ? 39.965 -5.447 -32.701 1.00 15.30 284 ALA A O 1
ATOM 2097 N N . LEU A 1 285 ? 38.093 -5.234 -31.448 1.00 14.05 285 LEU A N 1
ATOM 2098 C CA . LEU A 1 285 ? 37.218 -5.105 -32.618 1.00 14.55 285 LEU A CA 1
ATOM 2099 C C . LEU A 1 285 ? 37.617 -3.833 -33.356 1.00 16.13 285 LEU A C 1
ATOM 2100 O O . LEU A 1 285 ? 37.766 -3.787 -34.584 1.00 15.99 285 LEU A O 1
ATOM 2105 N N . ILE A 1 286 ? 37.743 -2.731 -32.615 1.00 15.69 286 ILE A N 1
ATOM 2106 C CA . ILE A 1 286 ? 38.040 -1.472 -33.281 1.00 14.51 286 ILE A CA 1
ATOM 2107 C C . ILE A 1 286 ? 39.430 -1.501 -33.892 1.00 14.56 286 ILE A C 1
ATOM 2108 O O . ILE A 1 286 ? 39.706 -1.022 -34.980 1.00 17.13 286 ILE A O 1
ATOM 2113 N N . ILE A 1 287 ? 40.419 -2.046 -33.153 1.00 15.17 287 ILE A N 1
ATOM 2114 C CA . ILE A 1 287 ? 41.750 -2.135 -33.746 1.00 14.31 287 ILE A CA 1
ATOM 2115 C C . ILE A 1 287 ? 41.694 -3.005 -34.999 1.00 14.23 287 ILE A C 1
ATOM 2116 O O . ILE A 1 287 ? 42.319 -2.663 -35.977 1.00 15.71 287 ILE A O 1
ATOM 2121 N N . GLY A 1 288 ? 40.923 -4.085 -34.950 1.00 13.92 288 GLY A N 1
ATOM 2122 C CA . GLY A 1 288 ? 40.892 -4.936 -36.149 1.00 13.14 288 GLY A CA 1
ATOM 2123 C C . GLY A 1 288 ? 40.283 -4.189 -37.319 1.00 13.94 288 GLY A C 1
ATOM 2124 O O . GLY A 1 288 ? 40.843 -4.200 -38.422 1.00 15.44 288 GLY A O 1
ATOM 2125 N N . VAL A 1 289 ? 39.155 -3.497 -37.109 1.00 13.84 289 VAL A N 1
ATOM 2126 C CA . VAL A 1 289 ? 38.589 -2.775 -38.245 1.00 14.84 289 VAL A CA 1
ATOM 2127 C C . VAL A 1 289 ? 39.556 -1.745 -38.808 1.00 14.51 289 VAL A C 1
ATOM 2128 O O . VAL A 1 289 ? 39.766 -1.644 -40.010 1.00 16.02 289 VAL A O 1
ATOM 2132 N N . VAL A 1 290 ? 40.135 -0.971 -37.891 1.00 15.49 290 VAL A N 1
ATOM 2133 C CA . VAL A 1 290 ? 41.055 0.050 -38.359 1.00 16.98 290 VAL A CA 1
ATOM 2134 C C . VAL A 1 290 ? 42.253 -0.531 -39.056 1.00 16.03 290 VAL A C 1
ATOM 2135 O O . VAL A 1 290 ? 42.774 -0.066 -40.056 1.00 17.99 290 VAL A O 1
ATOM 2139 N N . ALA A 1 291 ? 42.749 -1.622 -38.447 1.00 15.67 291 ALA A N 1
ATOM 2140 C CA . ALA A 1 291 ? 43.931 -2.255 -39.042 1.00 15.00 291 ALA A CA 1
ATOM 2141 C C . ALA A 1 291 ? 43.546 -2.793 -40.398 1.00 13.68 291 ALA A C 1
ATOM 2142 O O . ALA A 1 291 ? 44.421 -2.725 -41.302 1.00 15.44 291 ALA A O 1
ATOM 2144 N N . GLY A 1 292 ? 42.398 -3.399 -40.582 1.00 14.10 292 GLY A N 1
ATOM 2145 C CA . GLY A 1 292 ? 42.081 -3.953 -41.916 1.00 15.44 292 GLY A CA 1
ATOM 2146 C C . GLY A 1 292 ? 42.023 -2.808 -42.928 1.00 15.62 292 GLY A C 1
ATOM 2147 O O . GLY A 1 292 ? 42.521 -2.909 -44.031 1.00 18.23 292 GLY A O 1
ATOM 2148 N N . LEU A 1 293 ? 41.372 -1.698 -42.527 1.00 16.54 293 LEU A N 1
ATOM 2149 C CA . LEU A 1 293 ? 41.306 -0.570 -43.463 1.00 16.74 293 LEU A CA 1
ATOM 2150 C C . LEU A 1 293 ? 42.649 0.074 -43.706 1.00 16.37 293 LEU A C 1
ATOM 2151 O O . LEU A 1 293 ? 43.038 0.495 -44.798 1.00 18.37 293 LEU A O 1
ATOM 2156 N N . ALA A 1 294 ? 43.472 0.176 -42.667 1.00 18.83 294 ALA A N 1
ATOM 2157 C CA . ALA A 1 294 ? 44.801 0.734 -42.827 1.00 17.90 294 ALA A CA 1
ATOM 2158 C C . ALA A 1 294 ? 45.682 -0.142 -43.691 1.00 19.72 294 ALA A C 1
ATOM 2159 O O . ALA A 1 294 ? 46.484 0.356 -44.472 1.00 19.65 294 ALA A O 1
ATOM 2161 N N . GLY A 1 295 ? 45.532 -1.454 -43.522 1.00 18.00 295 GLY A N 1
ATOM 2162 C CA . 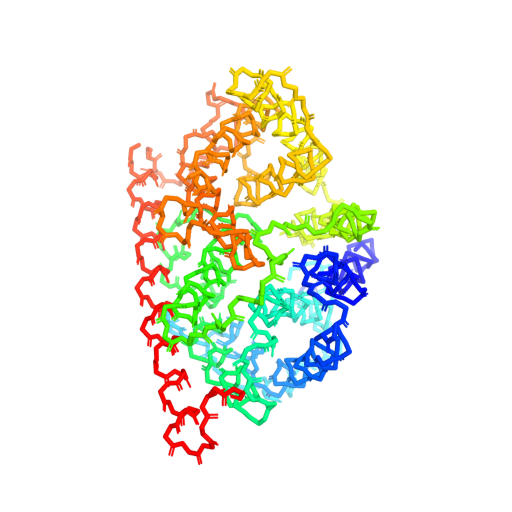GLY A 1 295 ? 46.338 -2.341 -44.375 1.00 17.80 295 GLY A CA 1
ATOM 2163 C C . GLY A 1 295 ? 45.907 -2.169 -45.828 1.00 16.34 295 GLY A C 1
ATOM 2164 O O . GLY A 1 295 ? 46.737 -2.171 -46.716 1.00 19.31 295 GLY A O 1
ATOM 2165 N N . LEU A 1 296 ? 44.608 -2.104 -46.066 1.00 16.11 296 LEU A N 1
ATOM 2166 C CA . LEU A 1 296 ? 44.147 -1.902 -47.438 1.00 16.78 296 LEU A CA 1
ATOM 2167 C C . LEU A 1 296 ? 44.684 -0.576 -47.988 1.00 17.13 296 LEU A C 1
ATOM 2168 O O . LEU A 1 296 ? 45.186 -0.500 -49.103 1.00 19.94 296 LEU A O 1
ATOM 2173 N N . TRP A 1 297 ? 44.617 0.479 -47.187 1.00 19.82 297 TRP A N 1
ATOM 2174 C CA . TRP A 1 297 ? 45.253 1.723 -47.608 1.00 20.50 297 TRP A CA 1
ATOM 2175 C C . TRP A 1 297 ? 46.739 1.522 -47.902 1.00 20.92 297 TRP A C 1
ATOM 2176 O O . TRP A 1 297 ? 47.306 1.993 -48.884 1.00 22.68 297 TRP A O 1
ATOM 2187 N N . GLY A 1 298 ? 47.459 0.806 -47.028 1.00 20.03 298 GLY A N 1
ATOM 2188 C CA . GLY A 1 298 ? 48.910 0.696 -47.199 1.00 21.04 298 GLY A CA 1
ATOM 2189 C C . GLY A 1 298 ? 49.250 -0.046 -48.487 1.00 21.48 298 GLY A C 1
ATOM 2190 O O . GLY A 1 298 ? 50.185 0.320 -49.236 1.00 22.87 298 GLY A O 1
ATOM 2191 N N . VAL A 1 299 ? 48.489 -1.133 -48.759 1.00 18.21 299 VAL A N 1
ATOM 2192 C CA . VAL A 1 299 ? 48.937 -1.908 -49.953 1.00 21.63 299 VAL A CA 1
ATOM 2193 C C . VAL A 1 299 ? 48.530 -1.116 -51.178 1.00 20.62 299 VAL A C 1
ATOM 2194 O O . VAL A 1 299 ? 49.200 -1.214 -52.218 1.00 23.99 299 VAL A O 1
ATOM 2198 N N . THR A 1 300 ? 47.478 -0.301 -50.986 1.00 19.51 300 THR A N 1
ATOM 2199 C CA . THR A 1 300 ? 47.012 0.546 -52.101 1.00 23.44 300 THR A CA 1
ATOM 2200 C C . THR A 1 300 ? 48.089 1.586 -52.392 1.00 25.05 300 THR A C 1
ATOM 2201 O O . THR A 1 300 ? 48.388 1.881 -53.584 1.00 25.77 300 THR A O 1
ATOM 2213 N N . LEU A 1 302 ? 51.333 1.207 -51.647 1.00 24.18 302 LEU A N 1
ATOM 2214 C CA . LEU A 1 302 ? 52.463 0.506 -52.272 1.00 25.36 302 LEU A CA 1
ATOM 2215 C C . LEU A 1 302 ? 52.249 0.186 -53.736 1.00 25.53 302 LEU A C 1
ATOM 2216 O O . LEU A 1 302 ? 53.214 0.271 -54.489 1.00 30.34 302 LEU A O 1
ATOM 2221 N N . LYS A 1 303 ? 51.035 -0.175 -54.138 1.00 25.41 303 LYS A N 1
ATOM 2222 C CA . LYS A 1 303 ? 50.733 -0.388 -55.555 1.00 24.03 303 LYS A CA 1
ATOM 2223 C C . LYS A 1 303 ? 50.993 0.887 -56.334 1.00 27.93 303 LYS A C 1
ATOM 2224 O O . LYS A 1 303 ? 51.403 0.834 -57.501 1.00 32.95 303 LYS A O 1
ATOM 2230 N N . ARG A 1 304 ? 50.770 2.049 -55.741 1.00 37.06 304 ARG A N 1
ATOM 2231 C CA . ARG A 1 304 ? 51.022 3.288 -56.495 1.00 37.39 304 ARG A CA 1
ATOM 2232 C C . ARG A 1 304 ? 52.504 3.449 -56.744 1.00 38.16 304 ARG A C 1
ATOM 2233 O O . ARG A 1 304 ? 53.020 3.969 -57.754 1.00 45.84 304 ARG A O 1
ATOM 2241 N N . LEU A 1 305 ? 53.299 2.966 -55.788 1.00 39.20 305 LEU A N 1
ATOM 2242 C CA . LEU A 1 305 ? 54.746 2.984 -55.929 1.00 39.60 305 LEU A CA 1
ATOM 2243 C C . LEU A 1 305 ? 55.242 1.878 -56.858 1.00 34.09 305 LEU A C 1
ATOM 2244 O O . LEU A 1 305 ? 56.082 2.183 -57.701 1.00 38.44 305 LEU A O 1
ATOM 2249 N N . LEU A 1 306 ? 54.738 0.672 -56.688 1.00 31.66 306 LEU A N 1
ATOM 2250 C CA . LEU A 1 306 ? 55.289 -0.502 -57.339 1.00 32.22 306 LEU A CA 1
ATOM 2251 C C . LEU A 1 306 ? 54.586 -0.770 -58.661 1.00 30.85 306 LEU A C 1
ATOM 2252 O O . LEU A 1 306 ? 55.202 -1.251 -59.619 1.00 34.07 306 LEU A O 1
ATOM 2257 N N . ARG A 1 307 ? 53.308 -0.469 -58.598 1.00 29.52 307 ARG A N 1
ATOM 2258 C CA . ARG A 1 307 ? 52.378 -0.603 -59.698 1.00 33.70 307 ARG A CA 1
ATOM 2259 C C . ARG A 1 307 ? 52.208 -2.024 -60.184 1.00 25.86 307 ARG A C 1
ATOM 2260 O O . ARG A 1 307 ? 51.517 -2.239 -61.207 1.00 24.76 307 ARG A O 1
ATOM 2268 N N . VAL A 1 308 ? 52.782 -3.034 -59.569 1.00 20.62 308 VAL A N 1
ATOM 2269 C CA . VAL A 1 308 ? 52.513 -4.429 -59.852 1.00 21.12 308 VAL A CA 1
ATOM 2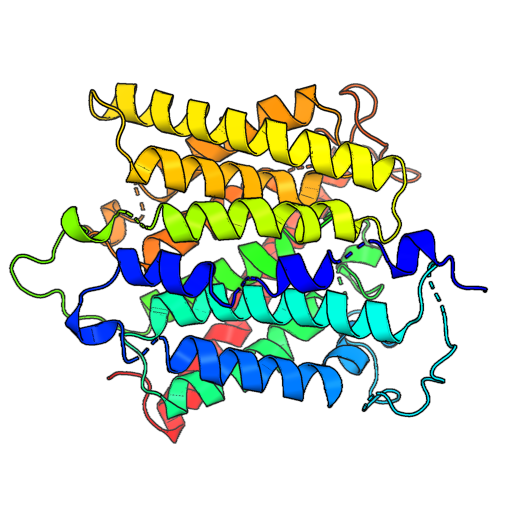270 C C . VAL A 1 308 ? 52.216 -5.109 -58.532 1.00 20.20 308 VAL A C 1
ATOM 2271 O O . VAL A 1 308 ? 52.558 -4.534 -57.496 1.00 22.73 308 VAL A O 1
ATOM 2278 N N . ASP A 1 309 ? 51.613 -6.276 -58.587 1.00 19.93 309 ASP A N 1
ATOM 2279 C CA . ASP A 1 309 ? 51.520 -7.082 -57.357 1.00 18.69 309 ASP A CA 1
ATOM 2280 C C . ASP A 1 309 ? 52.886 -7.641 -57.082 1.00 19.95 309 ASP A C 1
ATOM 2281 O O . ASP A 1 309 ? 53.577 -8.132 -57.991 1.00 21.19 309 ASP A O 1
ATOM 2286 N N . ASP A 1 310 ? 53.326 -7.639 -55.834 1.00 19.60 310 ASP A N 1
ATOM 2287 C CA . ASP A 1 310 ? 54.621 -8.193 -55.505 1.00 19.02 310 ASP A CA 1
ATOM 2288 C C . ASP A 1 310 ? 54.536 -8.793 -54.111 1.00 19.09 310 ASP A C 1
ATOM 2289 O O . ASP A 1 310 ? 53.793 -8.213 -53.298 1.00 18.63 310 ASP A O 1
ATOM 2294 N N . PRO A 1 311 ? 55.190 -9.882 -53.786 1.00 20.05 311 PRO A N 1
ATOM 2295 C CA . PRO A 1 311 ? 55.059 -10.427 -52.424 1.00 17.49 311 PRO A CA 1
ATOM 2296 C C . PRO A 1 311 ? 55.533 -9.394 -51.405 1.00 15.75 311 PRO A C 1
ATOM 2297 O O . PRO A 1 311 ? 55.089 -9.438 -50.240 1.00 18.77 311 PRO A O 1
ATOM 2301 N N . CYS A 1 312 ? 56.425 -8.470 -51.779 1.00 17.87 312 CYS A N 1
ATOM 2302 C CA . CYS A 1 312 ? 56.800 -7.464 -50.783 1.00 18.60 312 CYS A CA 1
ATOM 2303 C C . CYS A 1 312 ? 55.647 -6.549 -50.379 1.00 17.20 312 CYS A C 1
ATOM 2304 O O . CYS A 1 312 ? 55.831 -5.790 -49.416 1.00 18.79 312 CYS A O 1
ATOM 2307 N N . ASP A 1 313 ? 54.507 -6.603 -51.065 1.00 18.25 313 ASP A N 1
ATOM 2308 C CA . ASP A 1 313 ? 53.311 -5.880 -50.626 1.00 19.57 313 ASP A CA 1
ATOM 2309 C C . ASP A 1 313 ? 52.933 -6.325 -49.206 1.00 19.12 313 ASP A C 1
ATOM 2310 O O . ASP A 1 313 ? 52.342 -5.523 -48.450 1.00 23.16 313 ASP A O 1
ATOM 2315 N N . VAL A 1 314 ? 53.284 -7.569 -48.853 1.00 19.18 314 VAL A N 1
ATOM 2316 C CA . VAL A 1 314 ? 53.027 -8.050 -47.471 1.00 18.28 314 VAL A CA 1
ATOM 2317 C C . VAL A 1 314 ? 53.588 -7.099 -46.444 1.00 17.29 314 VAL A C 1
ATOM 2318 O O . VAL A 1 314 ? 53.026 -6.878 -45.379 1.00 19.40 314 VAL A O 1
ATOM 2322 N N . PHE A 1 315 ? 54.750 -6.516 -46.740 1.00 19.00 315 PHE A N 1
ATOM 2323 C CA . PHE A 1 315 ? 55.393 -5.644 -45.770 1.00 17.32 315 PHE A CA 1
ATOM 2324 C C . PHE A 1 315 ? 54.570 -4.381 -45.582 1.00 18.34 315 PHE A C 1
ATOM 2325 O O . PHE A 1 315 ? 54.647 -3.730 -44.531 1.00 20.17 315 PHE A O 1
ATOM 2333 N N . GLY A 1 316 ? 53.750 -4.051 -46.591 1.00 19.17 316 GLY A N 1
ATOM 2334 C CA . GLY A 1 316 ? 52.925 -2.857 -46.309 1.00 18.47 316 GLY A CA 1
ATOM 2335 C C . GLY A 1 316 ? 51.931 -3.175 -45.212 1.00 18.24 316 GLY A C 1
ATOM 2336 O O . GLY A 1 316 ? 51.559 -2.335 -44.387 1.00 21.46 316 GLY A O 1
ATOM 2337 N N . VAL A 1 317 ? 51.453 -4.413 -45.198 1.00 17.02 317 VAL A N 1
ATOM 2338 C CA . VAL A 1 317 ? 50.480 -4.772 -44.192 1.00 15.44 317 VAL A CA 1
ATOM 2339 C C . VAL A 1 317 ? 51.181 -4.889 -42.842 1.00 14.51 317 VAL A C 1
ATOM 2340 O O . VAL A 1 317 ? 50.685 -4.355 -41.854 1.00 18.04 317 VAL A O 1
ATOM 2344 N N . HIS A 1 318 ? 52.296 -5.633 -42.767 1.00 14.39 318 HIS A N 1
ATOM 2345 C CA . HIS A 1 318 ? 52.978 -5.780 -41.515 1.00 15.31 318 HIS A CA 1
ATOM 2346 C C . HIS A 1 318 ? 53.440 -4.423 -40.981 1.00 14.85 318 HIS A C 1
ATOM 2347 O O . HIS A 1 318 ? 53.333 -4.164 -39.777 1.00 18.02 318 HIS A O 1
ATOM 2354 N N . GLY A 1 319 ? 53.930 -3.594 -41.900 1.00 14.98 319 GLY A N 1
ATOM 2355 C CA . GLY A 1 319 ? 54.491 -2.316 -41.465 1.00 17.25 319 GLY A CA 1
ATOM 2356 C C . GLY A 1 319 ? 53.380 -1.379 -41.061 1.00 14.64 319 GLY A C 1
ATOM 2357 O O . GLY A 1 319 ? 53.391 -0.853 -39.946 1.00 17.10 319 GLY A O 1
ATOM 2358 N N . VAL A 1 320 ? 52.397 -1.151 -41.943 1.00 14.47 320 VAL A N 1
ATOM 2359 C CA . VAL A 1 320 ? 51.335 -0.195 -41.598 1.00 15.40 320 VAL A CA 1
ATOM 2360 C C . VAL A 1 320 ? 50.523 -0.713 -40.432 1.00 15.75 320 VAL A C 1
ATOM 2361 O O . VAL A 1 320 ? 50.225 0.026 -39.494 1.00 16.15 320 VAL A O 1
ATOM 2365 N N . CYS A 1 321 ? 50.116 -1.961 -40.463 1.00 14.71 321 CYS A N 1
ATOM 2366 C CA . CYS A 1 321 ? 49.260 -2.461 -39.409 1.00 14.33 321 CYS A CA 1
ATOM 2367 C C . CYS A 1 321 ? 50.062 -2.624 -38.129 1.00 14.78 321 CYS A C 1
ATOM 2368 O O . CYS A 1 321 ? 49.450 -2.480 -37.079 1.00 15.35 321 CYS A O 1
ATOM 2371 N N . GLY A 1 322 ? 51.366 -2.882 -38.220 1.00 15.59 322 GLY A N 1
ATOM 2372 C CA . GLY A 1 322 ? 52.153 -2.943 -36.994 1.00 16.45 322 GLY A CA 1
ATOM 2373 C C . GLY A 1 322 ? 52.200 -1.563 -36.347 1.00 13.93 322 GLY A C 1
ATOM 2374 O O . GLY A 1 322 ? 52.025 -1.424 -35.127 1.00 15.60 322 GLY A O 1
ATOM 2375 N N . ILE A 1 323 ? 52.398 -0.539 -37.195 1.00 14.68 323 ILE A N 1
ATOM 2376 C CA . ILE A 1 323 ? 52.413 0.816 -36.644 1.00 16.09 323 ILE A CA 1
ATOM 2377 C C . ILE A 1 323 ? 51.063 1.185 -36.055 1.00 15.40 323 ILE A C 1
ATOM 2378 O O . ILE A 1 323 ? 50.947 1.707 -34.944 1.00 17.33 323 ILE A O 1
ATOM 2383 N N . VAL A 1 324 ? 49.973 0.925 -36.778 1.00 15.90 324 VAL A N 1
ATOM 2384 C CA . VAL A 1 324 ? 48.635 1.237 -36.325 1.00 16.01 324 VAL A CA 1
ATOM 2385 C C . VAL A 1 324 ? 48.323 0.515 -35.013 1.00 14.79 324 VAL A C 1
ATOM 2386 O O . VAL A 1 324 ? 47.787 1.110 -34.087 1.00 15.29 324 VAL A O 1
ATOM 2390 N N . GLY A 1 325 ? 48.678 -0.783 -34.978 1.00 15.65 325 GLY A N 1
ATOM 2391 C CA . GLY A 1 325 ? 48.338 -1.523 -33.736 1.00 14.46 325 GLY A CA 1
ATOM 2392 C C . GLY A 1 325 ? 49.204 -1.018 -32.610 1.00 16.07 325 GLY A C 1
ATOM 2393 O O . GLY A 1 325 ? 48.723 -0.921 -31.469 1.00 15.70 325 GLY A O 1
ATOM 2394 N N . CYS A 1 326 ? 50.449 -0.669 -32.839 1.00 15.03 326 CYS A N 1
ATOM 2395 C CA . CYS A 1 326 ? 51.298 -0.166 -31.750 1.00 15.03 326 CYS A CA 1
ATOM 2396 C C . CYS A 1 326 ? 50.785 1.154 -31.231 1.00 16.15 326 CYS A C 1
ATOM 2397 O O . CYS A 1 326 ? 50.705 1.385 -30.036 1.00 18.08 326 CYS A O 1
ATOM 2402 N N . ILE A 1 327 ? 50.388 2.028 -32.169 1.00 15.07 327 ILE A N 1
ATOM 2403 C CA . ILE A 1 327 ? 49.806 3.277 -31.682 1.00 16.02 327 ILE A CA 1
ATOM 2404 C C . ILE A 1 327 ? 48.501 3.044 -30.949 1.00 15.61 327 ILE A C 1
ATOM 2405 O O . ILE A 1 327 ? 48.222 3.582 -29.888 1.00 16.93 327 ILE A O 1
ATOM 2422 N N . THR A 1 329 ? 47.387 0.570 -29.389 1.00 16.22 329 THR A N 1
ATOM 2423 C CA . THR A 1 329 ? 47.593 0.000 -28.070 1.00 16.76 329 THR A CA 1
ATOM 2424 C C . THR A 1 329 ? 47.704 1.093 -27.011 1.00 19.10 329 THR A C 1
ATOM 2425 O O . THR A 1 329 ? 47.238 0.892 -25.888 1.00 18.29 329 THR A O 1
ATOM 2429 N N . GLY A 1 330 ? 48.320 2.206 -27.402 1.00 16.24 330 GLY A N 1
ATOM 2430 C CA . GLY A 1 330 ? 48.550 3.317 -26.439 1.00 16.92 330 GLY A CA 1
ATOM 2431 C C . GLY A 1 330 ? 47.217 3.927 -26.054 1.00 17.78 330 GLY A C 1
ATOM 2432 O O . GLY A 1 330 ? 47.091 4.667 -25.081 1.00 19.48 330 GLY A O 1
ATOM 2433 N N . ILE A 1 331 ? 46.170 3.698 -26.856 1.00 17.18 331 ILE A N 1
ATOM 2434 C CA . ILE A 1 331 ? 44.840 4.216 -26.613 1.00 16.22 331 ILE A CA 1
ATOM 2435 C C . ILE A 1 331 ? 44.046 3.161 -25.861 1.00 14.64 331 ILE A C 1
ATOM 2436 O O . ILE A 1 331 ? 43.516 3.393 -24.760 1.00 16.93 331 ILE A O 1
ATOM 2441 N N . PHE A 1 332 ? 43.947 1.971 -26.484 1.00 15.27 332 PHE A N 1
ATOM 2442 C CA . PHE A 1 332 ? 42.973 1.012 -25.979 1.00 15.05 332 PHE A CA 1
ATOM 2443 C C . PHE A 1 332 ? 43.439 0.228 -24.787 1.00 13.79 332 PHE A C 1
ATOM 2444 O O . PHE A 1 332 ? 42.643 -0.534 -24.191 1.00 15.79 332 PHE A O 1
ATOM 2452 N N . ALA A 1 333 ? 44.696 0.434 -24.406 1.00 15.17 333 ALA A N 1
ATOM 2453 C CA . ALA A 1 333 ? 45.145 -0.148 -23.119 1.00 14.37 333 ALA A CA 1
ATOM 2454 C C . ALA A 1 333 ? 44.450 0.564 -21.969 1.00 15.75 333 ALA A C 1
ATOM 2455 O O . ALA A 1 333 ? 44.402 0.109 -20.845 1.00 17.10 333 ALA A O 1
ATOM 2457 N N . ALA A 1 334 ? 43.910 1.754 -22.238 1.00 15.44 334 ALA A N 1
ATOM 2458 C CA . ALA A 1 334 ? 43.228 2.475 -21.127 1.00 16.82 334 ALA A CA 1
ATOM 2459 C C . ALA A 1 334 ? 42.093 1.683 -20.515 1.00 16.76 334 ALA A C 1
ATOM 2460 O O . ALA A 1 334 ? 41.291 1.031 -21.147 1.00 17.40 334 ALA A O 1
ATOM 2462 N N . SER A 1 335 ? 41.874 1.723 -19.192 1.00 17.70 335 SER A N 1
ATOM 2463 C CA . SER A 1 335 ? 40.839 0.980 -18.521 1.00 18.93 335 SER A CA 1
ATOM 2464 C C . SER A 1 335 ? 39.451 1.563 -18.933 1.00 19.52 335 SER A C 1
ATOM 2465 O O . SER A 1 335 ? 38.532 0.788 -18.903 1.00 22.61 335 SER A O 1
ATOM 2470 N N . SER A 1 336 ? 39.548 2.856 -19.229 1.00 18.71 336 SER A N 1
ATOM 2471 C CA . SER A 1 336 ? 38.276 3.488 -19.585 1.00 21.93 336 SER A CA 1
ATOM 2472 C C . SER A 1 336 ? 37.738 2.868 -20.876 1.00 21.24 336 SER A C 1
ATOM 2473 O O . SER A 1 336 ? 36.533 2.985 -21.130 1.00 24.67 336 SER A O 1
ATOM 2476 N N . LEU A 1 337 ? 38.645 2.254 -21.662 1.00 18.58 337 LEU A N 1
ATOM 2477 C CA . LEU A 1 337 ? 38.204 1.569 -22.869 1.00 21.11 337 LEU A CA 1
ATOM 2478 C C . LEU A 1 337 ? 38.234 0.062 -22.709 1.00 19.82 337 LEU A C 1
ATOM 2479 O O . LEU A 1 337 ? 38.199 -0.650 -23.709 1.00 19.79 337 LEU A O 1
ATOM 2484 N N . GLY A 1 338 ? 38.295 -0.398 -21.468 1.00 19.35 338 GLY A N 1
ATOM 2485 C CA . GLY A 1 338 ? 38.226 -1.824 -21.209 1.00 19.31 338 GLY A CA 1
ATOM 2486 C C . GLY A 1 338 ? 39.582 -2.472 -21.222 1.00 17.21 338 GLY A C 1
ATOM 2487 O O . GLY A 1 338 ? 39.580 -3.705 -21.175 1.00 19.24 338 GLY A O 1
ATOM 2488 N N . GLY A 1 339 ? 40.651 -1.679 -21.269 1.00 17.08 339 GLY A N 1
ATOM 2489 C CA . GLY A 1 339 ? 41.968 -2.294 -21.302 1.00 16.57 339 GLY A CA 1
ATOM 2490 C C . GLY A 1 339 ? 42.540 -2.492 -19.907 1.00 17.83 339 GLY A C 1
ATOM 2491 O O . GLY A 1 339 ? 41.840 -2.336 -18.903 1.00 19.81 339 GLY A O 1
ATOM 2492 N N . VAL A 1 340 ? 43.824 -2.822 -19.889 1.00 17.53 340 VAL A N 1
ATOM 2493 C CA . VAL A 1 340 ? 44.429 -3.203 -18.637 1.00 21.09 340 VAL A CA 1
ATOM 2494 C C . VAL A 1 340 ? 44.794 -2.036 -17.775 1.00 20.96 340 VAL A C 1
ATOM 2495 O O . VAL A 1 340 ? 45.057 -2.184 -16.588 1.00 20.45 340 VAL A O 1
ATOM 2499 N N . GLY A 1 341 ? 44.931 -0.867 -18.385 1.00 19.32 341 GLY A N 1
ATOM 2500 C CA . GLY A 1 341 ? 45.997 -0.276 -17.529 1.00 33.65 341 GLY A CA 1
ATOM 2501 C C . GLY A 1 341 ? 47.033 0.463 -18.172 1.00 19.09 341 GLY A C 1
ATOM 2502 O O . GLY A 1 341 ? 47.619 -0.301 -18.909 1.00 26.11 341 GLY A O 1
ATOM 2503 N N . PHE A 1 342 ? 47.295 1.740 -17.821 1.00 17.53 342 PHE A N 1
ATOM 2504 C CA . PHE A 1 342 ? 48.661 2.117 -18.094 1.00 17.91 342 PHE A CA 1
ATOM 2505 C C . PHE A 1 342 ? 49.463 1.920 -16.803 1.00 18.39 342 PHE A C 1
ATOM 2506 O O . PHE A 1 342 ? 48.891 1.782 -15.698 1.00 24.19 342 PHE A O 1
ATOM 2514 N N . ALA A 1 343 ? 50.771 1.952 -16.976 1.00 20.26 343 ALA A N 1
ATOM 2515 C CA . ALA A 1 343 ? 51.658 1.785 -15.832 1.00 20.76 343 ALA A CA 1
ATOM 2516 C C . ALA A 1 343 ? 51.596 3.030 -14.958 1.00 24.22 343 ALA A C 1
ATOM 2517 O O . ALA A 1 343 ? 50.945 4.023 -15.267 1.00 22.02 343 ALA A O 1
ATOM 2519 N N . GLU A 1 344 ? 52.327 2.867 -13.869 1.00 25.17 344 GLU A N 1
ATOM 2520 C CA . GLU A 1 344 ? 52.246 3.965 -12.896 1.00 27.55 344 GLU A CA 1
ATOM 2521 C C . GLU A 1 344 ? 52.654 5.298 -13.455 1.00 24.96 344 GLU A C 1
ATOM 2522 O O . GLU A 1 344 ? 53.673 5.429 -14.106 1.00 27.03 344 GLU A O 1
ATOM 2528 N N . GLY A 1 345 ? 51.830 6.315 -13.168 1.00 24.61 345 GLY A N 1
ATOM 2529 C CA . GLY A 1 345 ? 52.176 7.660 -13.569 1.00 26.10 345 GLY A CA 1
ATOM 2530 C C . GLY A 1 345 ? 51.852 7.931 -15.014 1.00 21.38 345 GLY A C 1
ATOM 2531 O O . GLY A 1 345 ? 51.967 9.050 -15.478 1.00 22.37 345 GLY A O 1
ATOM 2532 N N . VAL A 1 346 ? 51.443 6.885 -15.756 1.00 20.45 346 VAL A N 1
ATOM 2533 C CA . VAL A 1 346 ? 51.307 7.087 -17.196 1.00 20.97 346 VAL A CA 1
ATOM 2534 C C . VAL A 1 346 ? 49.919 7.515 -17.598 1.00 20.30 346 VAL A C 1
ATOM 2535 O O . VAL A 1 346 ? 48.915 6.957 -17.156 1.00 20.50 346 VAL A O 1
ATOM 2539 N N . THR A 1 347 ? 49.871 8.518 -18.457 1.00 20.28 347 THR A N 1
ATOM 2540 C CA . THR A 1 347 ? 48.629 8.950 -19.062 1.00 19.68 347 THR A CA 1
ATOM 2541 C C . THR A 1 347 ? 48.578 8.452 -20.500 1.00 19.04 347 THR A C 1
ATOM 2542 O O . THR A 1 347 ? 49.640 8.111 -21.059 1.00 21.24 347 THR A O 1
ATOM 2554 N N . GLY A 1 349 ? 48.307 10.132 -23.198 1.00 19.22 349 GLY A N 1
ATOM 2555 C CA . GLY A 1 349 ? 49.115 10.895 -24.146 1.00 21.41 349 GLY A CA 1
ATOM 2556 C C . GLY A 1 349 ? 50.586 10.549 -24.016 1.00 20.48 349 GLY A C 1
ATOM 2557 O O . GLY A 1 349 ? 51.370 10.442 -24.955 1.00 22.49 349 GLY A O 1
ATOM 2558 N N . HIS A 1 350 ? 50.997 10.299 -22.766 1.00 20.31 350 HIS A N 1
ATOM 2559 C CA . HIS A 1 350 ? 52.356 9.869 -22.546 1.00 20.31 350 HIS A CA 1
ATOM 2560 C C . HIS A 1 350 ? 52.602 8.524 -23.232 1.00 20.69 350 HIS A C 1
ATOM 2561 O O . HIS A 1 350 ? 53.581 8.302 -23.905 1.00 19.53 350 HIS A O 1
ATOM 2568 N N . GLN A 1 351 ? 51.656 7.610 -22.997 1.00 18.10 351 GLN A N 1
ATOM 2569 C CA . GLN A 1 351 ? 51.804 6.277 -23.556 1.00 18.20 351 GLN A CA 1
ATOM 2570 C C . GLN A 1 351 ? 51.846 6.366 -25.078 1.00 19.18 351 GLN A C 1
ATOM 2571 O O . GLN A 1 351 ? 52.630 5.666 -25.727 1.00 19.12 351 GLN A O 1
ATOM 2577 N N . LEU A 1 352 ? 51.014 7.210 -25.667 1.00 18.20 352 LEU A N 1
ATOM 2578 C CA . LEU A 1 352 ? 51.073 7.334 -27.119 1.00 20.25 352 LEU A CA 1
ATOM 2579 C C . LEU A 1 352 ? 52.424 7.798 -27.615 1.00 19.75 352 LEU A C 1
ATOM 2580 O O . LEU A 1 352 ? 52.944 7.313 -28.629 1.00 20.81 352 LEU A O 1
ATOM 2585 N N . LEU A 1 353 ? 53.003 8.787 -26.891 1.00 20.49 353 LEU A N 1
ATOM 2586 C CA . LEU A 1 353 ? 54.355 9.205 -27.299 1.00 21.71 353 LEU A CA 1
ATOM 2587 C C . LEU A 1 353 ? 55.379 8.092 -27.212 1.00 19.25 353 LEU A C 1
ATOM 2588 O O . LEU A 1 353 ? 56.274 7.938 -28.054 1.00 21.54 353 LEU A O 1
ATOM 2593 N N . VAL A 1 354 ? 55.224 7.302 -26.151 1.00 19.37 354 VAL A N 1
ATOM 2594 C CA . VAL A 1 354 ? 56.166 6.186 -25.982 1.00 18.13 354 VAL A CA 1
ATOM 2595 C C . VAL A 1 354 ? 55.948 5.185 -27.119 1.00 17.43 354 VAL A C 1
ATOM 2596 O O . VAL A 1 354 ? 56.900 4.636 -27.686 1.00 19.65 354 VAL A O 1
ATOM 2600 N N . GLN A 1 355 ? 54.668 4.970 -27.477 1.00 18.15 355 GLN A N 1
ATOM 2601 C CA . GLN A 1 355 ? 54.476 4.048 -28.600 1.00 18.13 355 GLN A CA 1
ATOM 2602 C C . GLN A 1 355 ? 55.142 4.596 -29.860 1.00 17.99 355 GLN A C 1
ATOM 2603 O O . GLN A 1 355 ? 55.785 3.855 -30.600 1.00 19.16 355 GLN A O 1
ATOM 2609 N N . LEU A 1 356 ? 54.933 5.899 -30.087 1.00 19.12 356 LEU A N 1
ATOM 2610 C CA . LEU A 1 356 ? 55.512 6.480 -31.297 1.00 20.51 356 LEU A CA 1
ATOM 2611 C C . LEU A 1 356 ? 57.017 6.386 -31.291 1.00 20.28 356 LEU A C 1
ATOM 2612 O O . LEU A 1 356 ? 57.667 6.101 -32.298 1.00 20.55 356 LEU A O 1
ATOM 2617 N N . GLU A 1 357 ? 57.560 6.642 -30.085 1.00 21.83 357 GLU A N 1
ATOM 2618 C CA . GLU A 1 357 ? 59.025 6.515 -29.968 1.00 24.52 357 GLU A CA 1
ATOM 2619 C C . GLU A 1 357 ? 59.499 5.094 -30.286 1.00 21.52 357 GLU A C 1
ATOM 2620 O O . GLU A 1 357 ? 60.489 4.923 -30.995 1.00 22.47 357 GLU A O 1
ATOM 2626 N N . SER A 1 358 ? 58.761 4.121 -29.761 1.00 20.64 358 SER A N 1
ATOM 2627 C CA . SER A 1 358 ? 59.165 2.724 -30.000 1.00 22.10 358 SER A CA 1
ATOM 2628 C C . SER A 1 358 ? 59.107 2.410 -31.486 1.00 18.40 358 SER A C 1
ATOM 2629 O O . SER A 1 358 ? 60.017 1.750 -32.010 1.00 20.45 358 SER A O 1
ATOM 2634 N N . ILE A 1 359 ? 58.069 2.910 -32.141 1.00 17.75 359 ILE A N 1
ATOM 2635 C CA . ILE A 1 359 ? 57.920 2.720 -33.589 1.00 18.72 359 ILE A CA 1
ATOM 2636 C C . ILE A 1 359 ? 59.084 3.341 -34.344 1.00 18.91 359 ILE A C 1
ATOM 2637 O O . ILE A 1 359 ? 59.719 2.700 -35.194 1.00 20.92 359 ILE A O 1
ATOM 2642 N N . ALA A 1 360 ? 59.356 4.587 -34.032 1.00 20.82 360 ALA A N 1
ATOM 2643 C CA . ALA A 1 360 ? 60.406 5.292 -34.754 1.00 20.49 360 ALA A CA 1
ATOM 2644 C C . ALA A 1 360 ? 61.726 4.605 -34.531 1.00 20.65 360 ALA A C 1
ATOM 2645 O O . ALA A 1 360 ? 62.509 4.439 -35.480 1.00 22.31 360 ALA A O 1
ATOM 2647 N N . ILE A 1 361 ? 61.967 4.202 -33.280 1.00 19.04 361 ILE A N 1
ATOM 2648 C CA . ILE A 1 361 ? 63.285 3.556 -33.074 1.00 18.57 361 ILE A CA 1
ATOM 2649 C C . ILE A 1 361 ? 63.385 2.264 -33.844 1.00 18.98 361 ILE A C 1
ATOM 2650 O O . ILE A 1 361 ? 64.420 1.958 -34.429 1.00 21.72 361 ILE A O 1
ATOM 2655 N N . THR A 1 362 ? 62.256 1.545 -33.819 1.00 19.23 362 THR A N 1
ATOM 2656 C CA . THR A 1 362 ? 62.328 0.244 -34.530 1.00 18.34 362 THR A CA 1
ATOM 2657 C C . THR A 1 362 ? 62.552 0.436 -36.006 1.00 17.96 362 THR A C 1
ATOM 2658 O O . THR A 1 362 ? 63.358 -0.277 -36.589 1.00 19.13 362 THR A O 1
ATOM 2662 N N . ILE A 1 363 ? 61.831 1.401 -36.591 1.00 18.73 363 ILE A N 1
ATOM 2663 C CA . ILE A 1 363 ? 61.975 1.609 -38.024 1.00 20.01 363 ILE A CA 1
ATOM 2664 C C . ILE A 1 363 ? 63.400 2.023 -38.335 1.00 18.81 363 ILE A C 1
ATOM 2665 O O . ILE A 1 363 ? 63.998 1.485 -39.262 1.00 21.24 363 ILE A O 1
ATOM 2670 N N . VAL A 1 364 ? 63.955 2.968 -37.579 1.00 22.04 364 VAL A N 1
ATOM 2671 C CA . VAL A 1 364 ? 65.304 3.373 -37.998 1.00 22.98 364 VAL A CA 1
ATOM 2672 C C . VAL A 1 364 ? 66.317 2.291 -37.753 1.00 20.47 364 VAL A C 1
ATOM 2673 O O . VAL A 1 364 ? 67.186 2.020 -38.584 1.00 22.13 364 VAL A O 1
ATOM 2677 N N . TRP A 1 365 ? 66.211 1.655 -36.595 1.00 20.47 365 TRP A N 1
ATOM 2678 C CA . TRP A 1 365 ? 67.189 0.622 -36.244 1.00 20.50 365 TRP A CA 1
ATOM 2679 C C . TRP A 1 365 ? 67.170 -0.486 -37.283 1.00 19.46 365 TRP A C 1
ATOM 2680 O O . TRP A 1 365 ? 68.183 -0.903 -37.831 1.00 20.68 365 TRP A O 1
ATOM 2691 N N . SER A 1 366 ? 65.963 -1.015 -37.514 1.00 18.82 366 SER A N 1
ATOM 2692 C CA . SER A 1 366 ? 65.864 -2.109 -38.472 1.00 18.63 366 SER A CA 1
ATOM 2693 C C . SER A 1 366 ? 66.288 -1.733 -39.881 1.00 17.97 366 SER A C 1
ATOM 2694 O O . SER A 1 366 ? 66.965 -2.463 -40.587 1.00 20.90 366 SER A O 1
ATOM 2697 N N . GLY A 1 367 ? 65.856 -0.555 -40.280 1.00 19.71 367 GLY A N 1
ATOM 2698 C CA . GLY A 1 367 ? 66.166 -0.079 -41.628 1.00 19.61 367 GLY A CA 1
ATOM 2699 C C . GLY A 1 367 ? 67.670 0.130 -41.791 1.00 19.44 367 GLY A C 1
ATOM 2700 O O . GLY A 1 367 ? 68.247 -0.321 -42.770 1.00 20.89 367 GLY A O 1
ATOM 2701 N N . VAL A 1 368 ? 68.318 0.754 -40.830 1.00 20.82 368 VAL A N 1
ATOM 2702 C CA . VAL A 1 368 ? 69.766 0.869 -40.881 1.00 22.69 368 VAL A CA 1
ATOM 2703 C C . VAL A 1 368 ? 70.471 -0.484 -40.872 1.00 21.67 368 VAL A C 1
ATOM 2704 O O . VAL A 1 368 ? 71.381 -0.747 -41.687 1.00 20.99 368 VAL A O 1
ATOM 2708 N N . VAL A 1 369 ? 70.096 -1.365 -39.959 1.00 20.38 369 VAL A N 1
ATOM 2709 C CA . VAL A 1 369 ? 70.803 -2.667 -39.922 1.00 20.05 369 VAL A CA 1
ATOM 2710 C C . VAL A 1 369 ? 70.517 -3.447 -41.193 1.00 19.87 369 VAL A C 1
ATOM 2711 O O . VAL A 1 369 ? 71.372 -4.093 -41.809 1.00 21.86 369 VAL A O 1
ATOM 2715 N N . ALA A 1 370 ? 69.280 -3.417 -41.652 1.00 18.80 370 ALA A N 1
ATOM 2716 C CA . ALA A 1 370 ? 68.918 -4.100 -42.905 1.00 20.39 370 ALA A CA 1
ATOM 2717 C C . ALA A 1 370 ? 69.776 -3.591 -44.071 1.00 23.15 370 ALA A C 1
ATOM 2718 O O . ALA A 1 370 ? 70.295 -4.325 -44.865 1.00 21.90 370 ALA A O 1
ATOM 2720 N N . PHE A 1 371 ? 69.901 -2.264 -44.183 1.00 22.35 371 PHE A N 1
ATOM 2721 C CA . PHE A 1 371 ? 70.698 -1.676 -45.248 1.00 22.60 371 PHE A CA 1
ATOM 2722 C C . PHE A 1 371 ? 72.103 -2.222 -45.159 1.00 23.24 371 PHE A C 1
ATOM 2723 O O . PHE A 1 371 ? 72.746 -2.680 -46.085 1.00 23.95 371 PHE A O 1
ATOM 2731 N N . ILE A 1 372 ? 72.614 -2.185 -43.913 1.00 21.97 372 ILE A N 1
ATOM 2732 C CA . ILE A 1 372 ? 73.966 -2.733 -43.758 1.00 23.64 372 ILE A CA 1
ATOM 2733 C C . ILE A 1 372 ? 74.044 -4.199 -44.131 1.00 22.72 372 ILE A C 1
ATOM 2734 O O . ILE A 1 372 ? 75.009 -4.684 -44.766 1.00 24.38 372 ILE A O 1
ATOM 2739 N N . GLY A 1 373 ? 73.006 -4.961 -43.771 1.00 21.20 373 GLY A N 1
ATOM 2740 C CA . GLY A 1 373 ? 73.154 -6.377 -44.039 1.00 23.00 373 GLY A CA 1
ATOM 2741 C C . GLY A 1 373 ? 73.026 -6.574 -45.540 1.00 21.41 373 GLY A C 1
ATOM 2742 O O . GLY A 1 373 ? 73.747 -7.396 -46.138 1.00 22.65 373 GLY A O 1
ATOM 2743 N N . TYR A 1 374 ? 72.130 -5.887 -46.218 1.00 21.18 374 TYR A N 1
ATOM 2744 C CA . TYR A 1 374 ? 72.082 -6.086 -47.668 1.00 21.05 374 TYR A CA 1
ATOM 2745 C C . TYR A 1 374 ? 73.370 -5.672 -48.363 1.00 23.85 374 TYR A C 1
ATOM 2746 O O . TYR A 1 374 ? 73.850 -6.297 -49.311 1.00 24.92 374 TYR A O 1
ATOM 2755 N N . LYS A 1 375 ? 73.931 -4.565 -47.893 1.00 24.95 375 LYS A N 1
ATOM 2756 C CA . LYS A 1 375 ? 75.132 -4.006 -48.542 1.00 23.93 375 LYS A CA 1
ATOM 2757 C C . LYS A 1 375 ? 76.290 -4.961 -48.315 1.00 25.29 375 LYS A C 1
ATOM 2758 O O . LYS A 1 375 ? 77.098 -5.251 -49.182 1.00 26.02 375 LYS A O 1
ATOM 2764 N N . LEU A 1 376 ? 76.376 -5.495 -47.086 1.00 26.36 376 LEU A N 1
ATOM 2765 C CA . LEU A 1 376 ? 77.475 -6.434 -46.842 1.00 26.48 376 LEU A CA 1
ATOM 2766 C C . LEU A 1 376 ? 77.320 -7.642 -47.754 1.00 27.07 376 LEU A C 1
ATOM 2767 O O . LEU A 1 376 ? 78.257 -8.101 -48.402 1.00 28.99 376 LEU A O 1
ATOM 2772 N N . ALA A 1 377 ? 76.096 -8.171 -47.851 1.00 23.07 377 ALA A N 1
ATOM 2773 C CA . ALA A 1 377 ? 75.855 -9.296 -48.750 1.00 23.62 377 ALA A CA 1
ATOM 2774 C C . ALA A 1 377 ? 76.249 -8.917 -50.167 1.00 26.31 377 ALA A C 1
ATOM 2775 O O . ALA A 1 377 ? 76.945 -9.664 -50.820 1.00 28.84 377 ALA A O 1
ATOM 2777 N N . ASP A 1 378 ? 75.808 -7.752 -50.608 1.00 27.27 378 ASP A N 1
ATOM 2778 C CA . ASP A 1 378 ? 76.091 -7.318 -51.956 1.00 26.97 378 ASP A CA 1
ATOM 2779 C C . ASP A 1 378 ? 77.595 -7.269 -52.189 1.00 30.37 378 ASP A C 1
ATOM 2780 O O . ASP A 1 378 ? 78.141 -7.734 -53.186 1.00 37.54 378 ASP A O 1
ATOM 2785 N N . LEU A 1 379 ? 78.249 -6.658 -51.210 1.00 32.30 379 LEU A N 1
ATOM 2786 C CA . LEU A 1 379 ? 79.682 -6.425 -51.413 1.00 34.30 379 LEU A CA 1
ATOM 2787 C C . LEU A 1 379 ? 80.458 -7.722 -51.410 1.00 37.31 379 LEU A C 1
ATOM 2788 O O . LEU A 1 379 ? 81.531 -7.803 -51.994 1.00 40.76 379 LEU A O 1
ATOM 2793 N N . THR A 1 380 ? 79.935 -8.751 -50.740 1.00 33.65 380 THR A N 1
ATOM 2794 C CA . THR A 1 380 ? 80.772 -9.946 -50.600 1.00 36.76 380 THR A CA 1
ATOM 2795 C C . THR A 1 380 ? 80.359 -11.011 -51.591 1.00 36.88 380 THR A C 1
ATOM 2796 O O . THR A 1 380 ? 81.238 -11.624 -52.209 1.00 46.34 380 THR A O 1
ATOM 2800 N N . VAL A 1 381 ? 79.060 -11.243 -51.761 1.00 35.04 381 VAL A N 1
ATOM 2801 C CA . VAL A 1 381 ? 78.654 -12.323 -52.657 1.00 31.01 381 VAL A CA 1
ATOM 2802 C C . VAL A 1 381 ? 77.762 -11.808 -53.776 1.00 31.54 381 VAL A C 1
ATOM 2803 O O . VAL A 1 381 ? 77.550 -12.545 -54.751 1.00 33.06 381 VAL A O 1
ATOM 2807 N N . GLY A 1 382 ? 77.244 -10.592 -53.662 1.00 30.14 382 GLY A N 1
ATOM 2808 C CA . GLY A 1 382 ? 76.275 -10.121 -54.657 1.00 28.27 382 GLY A CA 1
ATOM 2809 C C . GLY A 1 382 ? 74.841 -10.358 -54.225 1.00 29.73 382 GLY A C 1
ATOM 2810 O O . GLY A 1 382 ? 74.486 -11.490 -53.889 1.00 29.31 382 GLY A O 1
ATOM 2811 N N . LEU A 1 383 ? 73.988 -9.335 -54.198 1.00 28.92 383 LEU A N 1
ATOM 2812 C CA . LEU A 1 383 ? 72.630 -9.545 -53.705 1.00 30.66 383 LEU A CA 1
ATOM 2813 C C . LEU A 1 383 ? 71.712 -10.233 -54.690 1.00 31.74 383 LEU A C 1
ATOM 2814 O O . LEU A 1 383 ? 70.918 -11.139 -54.467 1.00 33.66 383 LEU A O 1
ATOM 2819 N N . ARG A 1 384 ? 71.769 -9.698 -55.910 1.00 39.11 384 ARG A N 1
ATOM 2820 C CA . ARG A 1 384 ? 70.734 -9.897 -56.893 1.00 41.53 384 ARG A CA 1
ATOM 2821 C C . ARG A 1 384 ? 70.937 -11.198 -57.651 1.00 41.86 384 ARG A C 1
ATOM 2822 O O . ARG A 1 384 ? 72.001 -11.543 -58.119 1.00 37.09 384 ARG A O 1
ATOM 2830 N N . VAL A 1 385 ? 69.853 -11.951 -57.753 1.00 41.25 385 VAL A N 1
ATOM 2831 C CA . VAL A 1 385 ? 69.793 -13.134 -58.587 1.00 45.68 385 VAL A CA 1
ATOM 2832 C C . VAL A 1 385 ? 70.195 -12.917 -60.037 1.00 54.49 385 VAL A C 1
ATOM 2833 O O . VAL A 1 385 ? 70.206 -11.798 -60.554 1.00 53.33 385 VAL A O 1
#

InterPro domains:
  IPR001905 Ammonium transporter [PTHR43029] (22-427)
  IPR001905 Ammonium transporter [TIGR00836] (31-426)
  IPR018047 Ammonium transporter, conserved site [PS01219] (182-207)
  IPR024041 Ammonium transporter AmtB-like domain [PF00909] (33-426)
  IPR029020 Ammonium/urea transporter [G3DSA:1.10.3430.10] (17-428)

B-factor: mean 26.43, std 19.16, range [8.93, 158.12]

GO terms:
  GO:0005886 plasma membrane (C, EXP)
  GO:0042802 identical protein binding (F, IPI)
  GO:0005515 protein binding (F, IPI)
  GO:0008519 ammonium channel activity (F, IDA)
  GO:0015670 carbon dioxide transport (P, IDA)
  GO:0072488 ammonium transmembrane transport (P, IDA)

CATH classification: 1.10.3430.10

Sequence (372 aa):
AVADKADNAFICTALVLFTIPGIALFYGGLIRGKNVLSLTQVTVTFALVCILWVVYGYSLASGEGNNFFGNINWLLKNIELTAVGSIYQYIHVAFQGSFACITVGLIVGALAERIRFPAVLIFVVVWLTLSYIPIAHVWGGGLLASHGALDFAGGTVVHINAAIAGLVGAYLIGKRVGFGKEAFKPHNLPVFTGTAILYIGWFGFNAGSAGTANEIAALAFVNTVVATAAAILGWIFGEWALRGLPSLLGACSGAIAGLVGVTPACGYIGVGGALIIGVVAGLAGLWGVTLKRLLRVDDPCDVFGVHGVCGIVGCITGIFAASSLGGVGFAEGVTGHQLLVQLESIAITIVWSGVVAFIGYKLADLTVGLRV

Radius of gyration: 19.27 Å; Cα contacts (8 Å, |Δi|>4): 815; chains: 1; bounding box: 48×39×60 Å

Nearest PDB structures (foldseek):
  2npg-assembly1_A  TM=9.686E-01  e=3.864E-46  Escherichia coli
  2npk-assembly1_A  TM=9.698E-01  e=2.355E-46  Escherichia coli
  2npd-assembly1_A  TM=9.679E-01  e=2.446E-45  Escherichia coli
  4nh2-assembly2_B  TM=9.610E-01  e=2.639E-43  Escherichia coli BL21(DE3)
  6eu6-assembly1_A  TM=8.989E-01  e=5.196E-18  Candidatus Kuenenia stuttgartensis

Secondary structure (DSSP, 8-state):
----HHHHH--HHHHHH--TTHHHHHHHTTS-HHHH---HHHHHHHHHHHHHIIIIIHHHHHSS-SSS---STT--TT--TT----S-HHHHHHHHHHHHHHHHHHHHHHHGGGB-HHHHHHHHHHHIIIIIHHHH---SS-HHHHHT---SS-IIIIIIHHHHHHHHHHHHS--PPPTT-SS--GGG---HHHHHHHHHHHHHHHHGGGSSSSHHHHHHHHHHHHHHHHHHHHHHHHHHHHHSS--HHHHHHHHHHHHHHHTTTTTTS-HHHHHHHHHHHHHHHHHHH--HHHH-S--GGGHHHHHHHHHHHHH--TTTTSGGGT-----TT---HHHHHHHHHHHHHHHHHHHHHHHHHHHHHHHT-SB-

Organism: Escherichia coli (strain K12) (NCBI:txid83333)

Solvent-accessible surface area: 14716 Å² total

Foldseek 3Di:
DAADVQLQVLCLLVLLLLLVPQLLLLLLQFDDPVQSVLSVLLVVVLVVLLLVLQQALVQFQAACDAQFTHDRCPNCPPQDQRPDVRHGVVSVSSSVSSLLSVLLSLQCSFCSSWWDSVLSNLLSVLLCVQFLSRLSVCPRCHDLVVLQQFFQQPLQSRQQLSLLLNVLSPVVTDDDQDPPRQERDPVSVVSVVSLVSCLRSLLSRQLCSVSGNDVLSVQLNLLLVQLLVLQLVLQQVVCCVVPVGGDSVLNSLLNVQLSSLCRSQRSWAGNVVSNVLSNVSSNQLNVQLCCCVVVVGRGSSSSSSSSNRSSLSSSCNLPRSDVVNPTPDGDPPDDVSNSVSSVVSSVVSSVSSNVSSNVSSVVSCVPPRTGD